Protein AF-A0A838HFP8-F1 (afdb_monomer_lite)

Radius of gyration: 32.95 Å; chains: 1; bounding box: 85×129×108 Å

Structure (mmCIF, N/CA/C/O backbone):
data_AF-A0A838HFP8-F1
#
_entry.id   AF-A0A838HFP8-F1
#
loop_
_atom_site.group_PDB
_atom_site.id
_atom_site.type_symbol
_atom_site.label_atom_id
_atom_site.label_alt_id
_atom_site.label_comp_id
_atom_site.label_asym_id
_atom_site.label_entity_id
_atom_site.label_seq_id
_atom_site.pdbx_PDB_ins_code
_atom_site.Cartn_x
_atom_site.Cartn_y
_atom_site.Cartn_z
_atom_site.occupancy
_atom_site.B_iso_or_equiv
_atom_site.auth_seq_id
_atom_site.auth_comp_id
_atom_site.auth_asym_id
_atom_site.auth_atom_id
_atom_site.pdbx_PDB_model_num
ATOM 1 N N . MET A 1 1 ? -8.346 -7.803 17.341 1.00 49.62 1 MET A N 1
ATOM 2 C CA . MET A 1 1 ? -8.227 -6.771 16.288 1.00 49.62 1 MET A CA 1
ATOM 3 C C . MET A 1 1 ? -9.349 -5.772 16.483 1.00 49.62 1 MET A C 1
ATOM 5 O O . MET A 1 1 ? -10.486 -6.200 16.638 1.00 49.62 1 MET A O 1
ATOM 9 N N . ARG A 1 2 ? -9.039 -4.475 16.533 1.00 72.44 2 ARG A N 1
ATOM 10 C CA . ARG A 1 2 ? -10.046 -3.409 16.591 1.00 72.44 2 ARG A CA 1
ATOM 11 C C . ARG A 1 2 ? -10.475 -3.088 15.151 1.00 72.44 2 ARG A C 1
ATOM 13 O O . ARG A 1 2 ? -9.910 -2.191 14.547 1.00 72.44 2 ARG A O 1
ATOM 20 N N . GLY A 1 3 ? -11.368 -3.889 14.565 1.00 86.88 3 GLY A N 1
ATOM 21 C CA . GLY A 1 3 ? -11.906 -3.596 13.225 1.00 86.88 3 GLY A CA 1
ATOM 22 C C . GLY A 1 3 ? -12.668 -2.267 13.217 1.00 86.88 3 GLY A C 1
ATOM 23 O O . GLY A 1 3 ? -13.178 -1.854 14.264 1.00 86.88 3 GLY A O 1
ATOM 24 N N . ILE A 1 4 ? -12.757 -1.598 12.065 1.00 93.44 4 ILE A N 1
ATOM 25 C CA . ILE A 1 4 ? -13.341 -0.247 11.964 1.00 93.44 4 ILE A CA 1
ATOM 26 C C . ILE A 1 4 ? -14.798 -0.253 12.429 1.00 93.44 4 ILE A C 1
ATOM 28 O O . ILE A 1 4 ? -15.173 0.584 13.249 1.00 93.44 4 ILE A O 1
ATOM 32 N N . GLY A 1 5 ? -15.602 -1.226 11.988 1.00 89.94 5 GLY A N 1
ATOM 33 C CA . GLY A 1 5 ? -17.002 -1.347 12.417 1.00 89.94 5 GLY A CA 1
ATOM 34 C C . GLY A 1 5 ? -17.162 -1.494 13.937 1.00 89.94 5 GLY A C 1
ATOM 35 O O . GLY A 1 5 ? -18.005 -0.836 14.544 1.00 89.94 5 GLY A O 1
ATOM 36 N N . GLY A 1 6 ? -16.300 -2.292 14.577 1.00 91.06 6 GLY A N 1
ATOM 37 C CA . GLY A 1 6 ? -16.315 -2.477 16.031 1.00 91.06 6 GLY A CA 1
ATOM 38 C C . GLY A 1 6 ? -15.877 -1.227 16.797 1.00 91.06 6 GLY A C 1
ATOM 39 O O . GLY A 1 6 ? -16.470 -0.891 17.817 1.00 91.06 6 GLY A O 1
ATOM 40 N N . VAL A 1 7 ? -14.868 -0.508 16.296 1.00 93.44 7 VAL A N 1
ATOM 41 C CA . VAL A 1 7 ? -14.441 0.780 16.864 1.00 93.44 7 VAL A CA 1
ATOM 42 C C . VAL A 1 7 ? -15.565 1.805 16.791 1.00 93.44 7 VAL A C 1
ATOM 44 O O . VAL A 1 7 ? -15.886 2.428 17.802 1.00 93.44 7 VAL A O 1
ATOM 47 N N . LYS A 1 8 ? -16.194 1.936 15.621 1.00 93.44 8 LYS A N 1
ATOM 48 C CA . LYS A 1 8 ? -17.311 2.856 15.423 1.00 93.44 8 LYS A CA 1
ATOM 49 C C . LYS A 1 8 ? -18.465 2.563 16.369 1.00 93.44 8 LYS A C 1
ATOM 51 O O . LYS A 1 8 ? -18.927 3.480 17.028 1.00 93.44 8 LYS A O 1
ATOM 56 N N . ALA A 1 9 ? -18.867 1.299 16.508 1.00 93.00 9 ALA A N 1
ATOM 57 C CA . ALA A 1 9 ? -19.962 0.921 17.398 1.00 93.00 9 ALA A CA 1
ATOM 58 C C . ALA A 1 9 ? -19.708 1.319 18.865 1.00 93.00 9 ALA A C 1
ATOM 60 O O . ALA A 1 9 ? -20.629 1.772 19.542 1.00 93.00 9 ALA A O 1
ATOM 61 N N . ARG A 1 10 ? -18.463 1.187 19.352 1.00 94.62 10 ARG A N 1
ATOM 62 C CA . ARG A 1 10 ? -18.074 1.587 20.719 1.00 94.62 10 ARG A CA 1
ATOM 63 C C . ARG A 1 10 ? -18.100 3.101 20.915 1.00 94.62 10 ARG A C 1
ATOM 65 O O . ARG A 1 10 ? -18.521 3.571 21.967 1.00 94.62 10 ARG A O 1
ATOM 72 N N . LEU A 1 11 ? -17.658 3.855 19.907 1.00 93.12 11 LEU A N 1
ATOM 73 C CA . LEU A 1 11 ? -17.753 5.312 19.921 1.00 93.12 11 LEU A CA 1
ATOM 74 C C . LEU A 1 11 ? -19.230 5.717 19.885 1.00 93.12 11 LEU A C 1
ATOM 76 O O . LEU A 1 11 ? -19.703 6.370 20.809 1.00 93.12 11 LEU A O 1
ATOM 80 N N . GLU A 1 12 ? -19.988 5.270 18.884 1.00 91.69 12 GLU A N 1
ATOM 81 C CA . GLU A 1 12 ? -21.406 5.591 18.656 1.00 91.69 12 GLU A CA 1
ATOM 82 C C . GLU A 1 12 ? -22.298 5.309 19.878 1.00 91.69 12 GLU A C 1
ATOM 84 O O . GLU A 1 12 ? -23.160 6.127 20.198 1.00 91.69 12 GLU A O 1
ATOM 89 N N . SER A 1 13 ? -22.047 4.220 20.610 1.00 93.50 13 SER A N 1
ATOM 90 C CA . SER A 1 13 ? -22.785 3.867 21.831 1.00 93.50 13 SER A CA 1
ATOM 91 C C . SER A 1 13 ? -22.379 4.657 23.081 1.00 93.50 13 SER A C 1
ATOM 93 O O . SER A 1 13 ? -23.096 4.611 24.080 1.00 93.50 13 SER A O 1
ATOM 95 N N . GLY A 1 14 ? -21.246 5.366 23.044 1.00 92.56 14 GLY A N 1
ATOM 96 C CA . GLY A 1 14 ? -20.667 6.043 24.206 1.00 92.56 14 GLY A CA 1
ATOM 97 C C . GLY A 1 14 ? -19.954 5.101 25.181 1.00 92.56 14 GLY A C 1
ATOM 98 O O . GLY A 1 14 ? -19.686 5.495 26.311 1.00 92.56 14 GLY A O 1
ATOM 99 N N . GLU A 1 15 ? -19.642 3.863 24.774 1.00 95.81 15 GLU A N 1
ATOM 100 C CA . GLU A 1 15 ? -18.822 2.937 25.574 1.00 95.81 15 GLU A CA 1
ATOM 101 C C . GLU A 1 15 ? -17.400 3.481 25.789 1.00 95.81 15 GLU A C 1
ATOM 103 O O . GLU A 1 15 ? -16.764 3.192 26.800 1.00 95.81 15 GLU A O 1
ATOM 108 N N . THR A 1 16 ? -16.894 4.256 24.829 1.00 96.19 16 THR A N 1
ATOM 109 C CA . THR A 1 16 ? -15.603 4.942 24.908 1.00 96.19 16 THR A CA 1
ATOM 110 C C . THR A 1 16 ? -15.661 6.272 24.163 1.00 96.19 16 THR A C 1
ATOM 112 O O . THR A 1 16 ? -16.467 6.445 23.244 1.00 96.19 16 THR A O 1
ATOM 115 N N . THR A 1 17 ? -14.787 7.195 24.545 1.00 97.62 17 THR A N 1
ATOM 116 C CA . THR A 1 17 ? -14.528 8.450 23.824 1.00 97.62 17 THR A CA 1
ATOM 117 C C . THR A 1 17 ? -13.395 8.280 22.804 1.00 97.62 17 THR A C 1
ATOM 119 O O . THR A 1 17 ? -12.597 7.337 22.885 1.00 97.62 17 THR A O 1
ATOM 122 N N . ALA A 1 18 ? -13.293 9.181 21.825 1.00 97.50 18 ALA A N 1
ATOM 123 C CA . ALA A 1 18 ? -12.193 9.173 20.867 1.00 97.50 18 ALA A CA 1
ATOM 124 C C . ALA A 1 18 ? -10.849 9.382 21.577 1.00 97.50 18 ALA A C 1
ATOM 126 O O . ALA A 1 18 ? -9.880 8.679 21.272 1.00 97.50 18 ALA A O 1
ATOM 127 N N . VAL A 1 19 ? -10.785 10.288 22.560 1.00 98.50 19 VAL A N 1
ATOM 128 C CA . VAL A 1 19 ? -9.560 10.557 23.322 1.00 98.50 19 VAL A CA 1
ATOM 129 C C . VAL A 1 19 ? -9.094 9.337 24.122 1.00 98.50 19 VAL A C 1
ATOM 131 O O . VAL A 1 19 ? -7.900 9.026 24.123 1.00 98.50 19 VAL A O 1
ATOM 134 N N . GLU A 1 20 ? -10.006 8.601 24.765 1.00 98.06 20 GLU A N 1
ATOM 135 C CA . GLU A 1 20 ? -9.673 7.359 25.474 1.00 98.06 20 GLU A CA 1
ATOM 136 C C . GLU A 1 20 ? -9.163 6.296 24.506 1.00 98.06 20 GLU A C 1
ATOM 138 O O . GLU A 1 20 ? -8.095 5.721 24.727 1.00 98.06 20 GLU A O 1
ATOM 143 N N . LEU A 1 21 ? -9.872 6.083 23.396 1.00 97.44 21 LEU A N 1
ATOM 144 C CA . LEU A 1 21 ? -9.498 5.088 22.402 1.00 97.44 21 LEU A CA 1
ATOM 145 C C . LEU A 1 21 ? -8.117 5.369 21.792 1.00 97.44 21 LEU A C 1
ATOM 147 O O . LEU A 1 21 ? -7.311 4.445 21.621 1.00 97.44 21 LEU A O 1
ATOM 151 N N . VAL A 1 22 ? -7.837 6.628 21.450 1.00 98.38 22 VAL A N 1
ATOM 152 C CA . VAL A 1 22 ? -6.551 7.054 20.884 1.00 98.38 22 VAL A CA 1
ATOM 153 C C . VAL A 1 22 ? -5.438 6.919 21.917 1.00 98.38 22 VAL A C 1
ATOM 155 O O . VAL A 1 22 ? -4.377 6.385 21.583 1.00 98.38 22 VAL A O 1
ATOM 158 N N . ARG A 1 23 ? -5.679 7.309 23.176 1.00 98.56 23 ARG A N 1
ATOM 159 C CA . ARG A 1 23 ? -4.717 7.133 24.273 1.00 98.56 23 ARG A CA 1
ATOM 160 C C . ARG A 1 23 ? -4.367 5.663 24.477 1.00 98.56 23 ARG A C 1
ATOM 162 O O . ARG A 1 23 ? -3.193 5.317 24.423 1.00 98.56 23 ARG A O 1
ATOM 169 N N . GLU A 1 24 ? -5.370 4.796 24.606 1.00 97.81 24 GLU A N 1
ATOM 170 C CA . GLU A 1 24 ? -5.169 3.348 24.727 1.00 97.81 24 GLU A CA 1
ATOM 171 C C . GLU A 1 24 ? -4.377 2.775 23.548 1.00 97.81 24 GLU A C 1
ATOM 173 O O . GLU A 1 24 ? -3.519 1.914 23.726 1.00 97.81 24 GLU A O 1
ATOM 178 N N . THR A 1 25 ? -4.674 3.243 22.333 1.00 98.06 25 THR A N 1
ATOM 179 C CA . THR A 1 25 ? -4.002 2.785 21.115 1.00 98.06 25 THR A CA 1
ATOM 180 C C . THR A 1 25 ? -2.523 3.171 21.125 1.00 98.06 25 THR A C 1
ATOM 182 O O . THR A 1 25 ? -1.665 2.324 20.881 1.00 98.06 25 THR A O 1
ATOM 185 N N . LEU A 1 26 ? -2.209 4.429 21.444 1.00 98.56 26 LEU A N 1
ATOM 186 C CA . LEU A 1 26 ? -0.832 4.916 21.533 1.00 98.56 26 LEU A CA 1
ATOM 187 C C . LEU A 1 26 ? -0.052 4.206 22.647 1.00 98.56 26 LEU A C 1
ATOM 189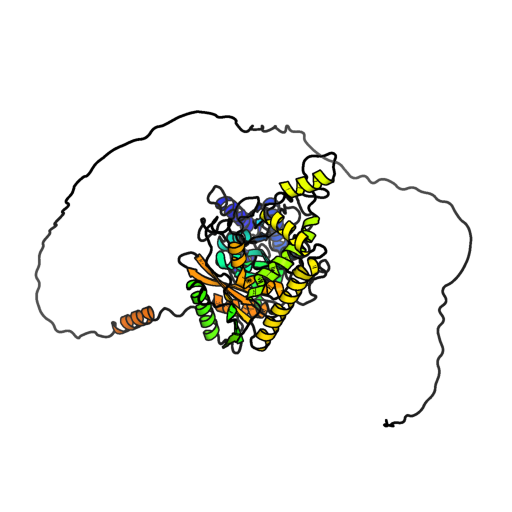 O O . LEU A 1 26 ? 1.068 3.759 22.409 1.00 98.56 26 LEU A O 1
ATOM 193 N N . ASP A 1 27 ? -0.655 4.048 23.828 1.00 98.25 27 ASP A N 1
ATOM 194 C CA . ASP A 1 27 ? -0.036 3.374 24.974 1.00 98.25 27 ASP A CA 1
ATOM 195 C C . ASP A 1 27 ? 0.265 1.900 24.650 1.00 98.25 27 ASP A C 1
ATOM 197 O O . ASP A 1 27 ? 1.351 1.399 24.954 1.00 98.25 27 ASP A O 1
ATOM 201 N N . ALA A 1 28 ? -0.661 1.208 23.975 1.00 97.19 28 ALA A N 1
ATOM 202 C CA . ALA A 1 28 ? -0.465 -0.172 23.539 1.00 97.19 28 ALA A CA 1
ATOM 203 C C . ALA A 1 28 ? 0.668 -0.305 22.510 1.00 97.19 28 ALA A C 1
ATOM 205 O O . ALA A 1 28 ? 1.471 -1.235 22.607 1.00 97.19 28 ALA A O 1
ATOM 206 N N . ILE A 1 29 ? 0.758 0.621 21.548 1.00 98.00 29 ILE A N 1
ATOM 207 C CA . ILE A 1 29 ? 1.833 0.626 20.547 1.00 98.00 29 ILE A CA 1
ATOM 208 C C . ILE A 1 29 ? 3.182 0.869 21.217 1.00 98.00 29 ILE A C 1
ATOM 210 O O . ILE A 1 29 ? 4.119 0.111 20.983 1.00 98.00 29 ILE A O 1
ATOM 214 N N . GLU A 1 30 ? 3.291 1.893 22.063 1.00 97.62 30 GLU A N 1
ATOM 215 C CA . GLU A 1 30 ? 4.543 2.213 22.752 1.00 97.62 30 GLU A CA 1
ATOM 216 C C . GLU A 1 30 ? 5.017 1.052 23.628 1.00 97.62 30 GLU A C 1
ATOM 218 O O . GLU A 1 30 ? 6.199 0.714 23.604 1.00 97.62 30 GLU A O 1
ATOM 223 N N . ALA A 1 31 ? 4.105 0.396 24.350 1.00 97.06 31 ALA A N 1
ATOM 224 C CA . ALA A 1 31 ? 4.437 -0.766 25.165 1.00 97.06 31 ALA A CA 1
ATOM 225 C C . ALA A 1 31 ? 4.891 -1.970 24.321 1.00 97.06 31 ALA A C 1
ATOM 227 O O . ALA A 1 31 ? 5.846 -2.651 24.693 1.00 97.06 31 ALA A O 1
ATOM 228 N N . ALA A 1 32 ? 4.226 -2.241 23.194 1.00 96.12 32 ALA A N 1
ATOM 229 C CA . ALA A 1 32 ? 4.511 -3.407 22.361 1.00 96.12 32 ALA A CA 1
ATOM 230 C C . ALA A 1 32 ? 5.748 -3.232 21.460 1.00 96.12 32 ALA A C 1
ATOM 232 O O . ALA A 1 32 ? 6.439 -4.206 21.159 1.00 96.12 32 ALA A O 1
ATOM 233 N N . GLU A 1 33 ? 6.049 -1.999 21.049 1.00 96.69 33 GLU A N 1
ATOM 234 C CA . GLU A 1 33 ? 7.242 -1.659 20.269 1.00 96.69 33 GLU A CA 1
ATOM 235 C C . GLU A 1 33 ? 8.476 -1.408 21.154 1.00 96.69 33 GLU A C 1
ATOM 237 O O . GLU A 1 33 ? 9.594 -1.330 20.641 1.00 96.69 33 GLU A O 1
ATOM 242 N N . ALA A 1 34 ? 8.306 -1.306 22.478 1.00 92.69 34 ALA A N 1
ATOM 243 C CA . ALA A 1 34 ? 9.410 -1.102 23.404 1.00 92.69 34 ALA A CA 1
ATOM 244 C C . ALA A 1 34 ? 10.374 -2.302 23.440 1.00 92.69 34 ALA A C 1
ATOM 246 O O . ALA A 1 34 ? 9.995 -3.465 23.576 1.00 92.69 34 ALA A O 1
ATOM 247 N N . GLY A 1 35 ? 11.672 -1.998 23.416 1.00 87.81 35 GLY A N 1
ATOM 248 C CA . GLY A 1 35 ? 12.731 -2.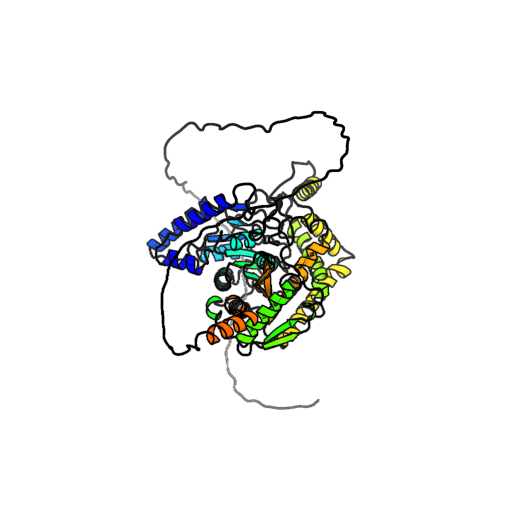991 23.578 1.00 87.81 35 GLY A CA 1
ATOM 249 C C . GLY A 1 35 ? 13.089 -3.745 22.294 1.00 87.81 35 GLY A C 1
ATOM 250 O O . GLY A 1 35 ? 12.764 -3.344 21.184 1.00 87.81 35 GLY A O 1
ATOM 251 N N . GLN A 1 36 ? 13.846 -4.833 22.445 1.00 83.94 36 GLN A N 1
ATOM 252 C CA . GLN A 1 36 ? 14.412 -5.583 21.310 1.00 83.94 36 GLN A CA 1
ATOM 253 C C . GLN A 1 36 ? 13.401 -6.519 20.624 1.00 83.94 36 GLN A C 1
ATOM 255 O O . GLN A 1 36 ? 13.681 -7.034 19.541 1.00 83.94 36 GLN A O 1
ATOM 260 N N . GLU A 1 37 ? 12.247 -6.757 21.255 1.00 88.62 37 GLU A N 1
ATOM 261 C CA . GLU A 1 37 ? 11.192 -7.645 20.748 1.00 88.62 37 GLU A CA 1
ATOM 262 C C . GLU A 1 37 ? 10.102 -6.917 19.945 1.00 88.62 37 GLU A C 1
ATOM 264 O O . GLU A 1 37 ? 9.249 -7.581 19.340 1.00 88.62 37 GLU A O 1
ATOM 269 N N . GLY A 1 38 ? 10.150 -5.579 19.913 1.00 95.38 38 GLY A N 1
ATOM 270 C CA . GLY A 1 38 ? 9.265 -4.748 19.104 1.00 95.38 38 GLY A CA 1
ATOM 271 C C . GLY A 1 38 ? 9.345 -5.097 17.618 1.00 95.38 38 GLY A C 1
ATOM 272 O O . GLY A 1 38 ? 10.354 -5.619 17.123 1.00 95.38 38 GLY A O 1
ATOM 273 N N . LEU A 1 39 ? 8.262 -4.835 16.887 1.00 98.12 39 LEU A N 1
ATOM 274 C CA . LEU A 1 39 ? 8.202 -5.152 15.462 1.00 98.12 39 LEU A CA 1
ATOM 275 C C . LEU A 1 39 ? 8.940 -4.124 14.611 1.00 98.12 39 LEU A C 1
ATOM 277 O O . LEU A 1 39 ? 9.241 -4.432 13.460 1.00 98.12 39 LEU A O 1
ATOM 281 N N . ASN A 1 40 ? 9.235 -2.940 15.153 1.00 98.44 40 ASN A N 1
ATOM 282 C CA . ASN A 1 40 ? 9.737 -1.787 14.411 1.00 98.44 40 ASN A CA 1
ATOM 283 C C . ASN A 1 40 ? 8.786 -1.419 13.257 1.00 98.44 40 ASN A C 1
ATOM 285 O O . ASN A 1 40 ? 9.196 -1.221 12.108 1.00 98.44 40 ASN A O 1
ATOM 289 N N . ALA A 1 41 ? 7.483 -1.432 13.554 1.00 98.62 41 ALA A N 1
ATOM 290 C CA . ALA A 1 41 ? 6.406 -1.157 12.607 1.00 98.62 41 ALA A CA 1
ATOM 291 C C . ALA A 1 41 ? 6.183 0.350 12.406 1.00 98.62 41 ALA A C 1
ATOM 293 O O . ALA A 1 41 ? 5.737 0.762 11.333 1.00 98.62 41 ALA A O 1
ATOM 294 N N . PHE A 1 42 ? 6.532 1.173 13.399 1.00 98.69 42 PHE A N 1
ATOM 295 C CA . PHE A 1 42 ? 6.404 2.631 13.374 1.00 98.69 42 PHE A CA 1
ATOM 296 C C . PHE A 1 42 ? 7.769 3.323 13.386 1.00 98.69 42 PHE A C 1
ATOM 298 O O . PHE A 1 42 ? 8.677 2.908 14.094 1.00 98.69 42 PHE A O 1
ATOM 305 N N . LEU A 1 43 ? 7.892 4.410 12.620 1.00 98.19 43 LEU A N 1
ATOM 306 C CA . LEU A 1 43 ? 9.038 5.326 12.665 1.00 98.19 43 LEU A CA 1
ATOM 307 C C . LEU A 1 43 ? 8.781 6.526 13.577 1.00 98.19 43 LEU A C 1
ATOM 309 O O . LEU A 1 43 ? 9.712 7.086 14.148 1.00 98.19 43 LEU A O 1
ATOM 313 N N . SER A 1 44 ? 7.521 6.944 13.700 1.00 97.69 44 SER A N 1
ATOM 314 C CA . SER A 1 44 ? 7.110 8.016 14.607 1.00 97.69 44 SER A CA 1
ATOM 315 C C . SER A 1 44 ? 5.641 7.876 14.993 1.00 97.69 44 SER A C 1
ATOM 317 O O . SER A 1 44 ? 4.828 7.383 14.208 1.00 97.69 44 SER A O 1
ATOM 319 N N . LEU A 1 45 ? 5.300 8.336 16.195 1.00 98.12 45 LEU A N 1
ATOM 320 C CA . LEU A 1 45 ? 3.926 8.464 16.678 1.00 98.12 45 LEU A CA 1
ATOM 321 C C . LEU A 1 45 ? 3.562 9.946 16.794 1.00 98.12 45 LEU A C 1
ATOM 323 O O . LEU A 1 45 ? 4.409 10.773 17.124 1.00 98.12 45 LEU A O 1
ATOM 327 N N . ARG A 1 46 ? 2.296 10.281 16.536 1.00 96.75 46 ARG A N 1
ATOM 328 C CA . ARG A 1 46 ? 1.746 11.645 16.610 1.00 96.75 46 ARG A CA 1
ATOM 329 C C . ARG A 1 46 ? 1.004 11.866 17.930 1.00 96.75 46 ARG A C 1
ATOM 331 O O . ARG A 1 46 ? -0.098 12.389 17.910 1.00 96.75 46 ARG A O 1
ATOM 338 N N . ARG A 1 47 ? 1.563 11.441 19.071 1.00 97.62 47 ARG A N 1
ATOM 339 C CA . ARG A 1 47 ? 0.830 11.365 20.353 1.00 97.62 47 ARG A CA 1
ATOM 340 C C . ARG A 1 47 ? 0.080 12.650 20.717 1.00 97.62 47 ARG A C 1
ATOM 342 O O . ARG A 1 47 ? -1.122 12.595 20.933 1.00 97.62 47 ARG A O 1
ATOM 349 N N . GLU A 1 48 ? 0.775 13.783 20.772 1.00 97.50 48 GLU A N 1
ATOM 350 C CA . GLU A 1 48 ? 0.175 15.059 21.187 1.00 97.50 48 GLU A CA 1
ATOM 351 C C . GLU A 1 48 ? -0.915 15.521 20.210 1.00 97.50 48 GLU A C 1
ATOM 353 O O . GLU A 1 48 ? -2.038 15.795 20.623 1.00 97.50 48 GLU A O 1
ATOM 358 N N . LEU A 1 49 ? -0.612 15.528 18.906 1.00 96.94 49 LEU A N 1
ATOM 359 C CA . LEU A 1 49 ? -1.563 15.942 17.870 1.00 96.94 49 LEU A CA 1
ATOM 360 C C . LEU A 1 49 ? -2.765 14.996 17.769 1.00 96.94 49 LEU A C 1
ATOM 362 O O . LEU A 1 49 ? -3.885 15.464 17.645 1.00 96.94 49 LEU A O 1
ATOM 366 N N . ALA A 1 50 ? -2.555 13.681 17.853 1.00 98.12 50 ALA A N 1
ATOM 367 C CA . ALA A 1 50 ? -3.626 12.693 17.766 1.00 98.12 50 ALA A CA 1
ATOM 368 C C . ALA A 1 50 ? -4.592 12.789 18.956 1.00 98.12 50 ALA A C 1
ATOM 370 O O . ALA A 1 50 ? -5.794 12.626 18.771 1.00 98.12 50 ALA A O 1
ATOM 371 N N . LEU A 1 51 ? -4.086 13.066 20.164 1.00 98.69 51 LEU A N 1
ATOM 372 C CA . LEU A 1 51 ? -4.935 13.290 21.337 1.00 98.69 51 LEU A CA 1
ATOM 373 C C . LEU A 1 51 ? -5.725 14.596 21.217 1.00 98.69 51 LEU A C 1
ATOM 375 O O . LEU A 1 51 ? -6.922 14.582 21.469 1.00 98.69 51 LEU A O 1
ATOM 379 N N . ALA A 1 52 ? -5.097 15.684 20.764 1.00 98.31 52 ALA A N 1
ATOM 380 C CA . ALA A 1 52 ? -5.792 16.953 20.542 1.00 98.31 52 ALA A CA 1
ATOM 381 C C . ALA A 1 52 ? -6.864 16.853 19.436 1.00 98.31 52 ALA A C 1
ATOM 383 O O . ALA A 1 52 ? -7.966 17.371 19.594 1.00 98.31 52 ALA A O 1
ATOM 384 N N . GLU A 1 53 ? -6.565 16.154 18.333 1.00 97.69 53 GLU A N 1
ATOM 385 C CA . GLU A 1 53 ? -7.528 15.854 17.260 1.00 97.69 53 GLU A CA 1
ATOM 386 C C . GLU A 1 53 ? -8.713 15.024 17.797 1.00 97.69 53 GLU A C 1
ATOM 388 O O . GLU A 1 53 ? -9.857 15.271 17.424 1.00 97.69 53 GLU A O 1
ATOM 393 N N . ALA A 1 54 ? -8.460 14.071 18.699 1.00 98.25 54 ALA A N 1
ATOM 394 C CA . ALA A 1 54 ? -9.502 13.251 19.312 1.00 98.25 54 ALA A CA 1
ATOM 395 C C . ALA A 1 54 ? -10.370 14.028 20.319 1.00 98.25 54 ALA A C 1
ATOM 397 O O . ALA A 1 54 ? -11.586 13.877 20.303 1.00 98.25 54 ALA A O 1
ATOM 398 N N . GLU A 1 55 ? -9.768 14.889 21.146 1.00 98.44 55 GLU A N 1
ATOM 399 C CA . GLU A 1 55 ? -10.490 15.776 22.074 1.00 98.44 55 GLU A CA 1
ATOM 400 C C . GLU A 1 55 ? -11.414 16.745 21.326 1.00 98.44 55 GLU A C 1
ATOM 402 O O . GLU A 1 55 ? -12.559 16.946 21.728 1.00 98.44 55 GLU A O 1
ATOM 407 N N . ALA A 1 56 ? -10.940 17.312 20.212 1.00 97.94 56 ALA A N 1
ATOM 408 C CA . ALA A 1 56 ? -11.763 18.161 19.356 1.00 97.94 56 ALA A CA 1
ATOM 409 C C . ALA A 1 56 ? -12.961 17.391 18.780 1.00 97.94 56 ALA A C 1
ATOM 411 O O . ALA A 1 56 ? -14.074 17.907 18.777 1.00 97.94 56 ALA A O 1
ATOM 412 N N . LEU A 1 57 ? -12.744 16.147 18.348 1.00 97.00 57 LEU A N 1
ATOM 413 C CA . LEU A 1 57 ? -13.794 15.300 17.789 1.00 97.00 57 LEU A CA 1
ATOM 414 C C . LEU A 1 57 ? -14.848 14.892 18.829 1.00 97.00 57 LEU A C 1
ATOM 416 O O . LEU A 1 57 ? -16.039 14.856 18.516 1.00 97.00 57 LEU A O 1
ATOM 420 N N . ASP A 1 58 ? -14.430 14.590 20.060 1.00 97.38 58 ASP A N 1
ATOM 421 C CA . ASP A 1 58 ? -15.359 14.319 21.160 1.00 97.38 58 ASP A CA 1
ATOM 422 C C . ASP A 1 58 ? -16.215 15.558 21.469 1.00 97.38 58 ASP A C 1
ATOM 424 O O . ASP A 1 58 ? -17.437 15.444 21.570 1.00 97.38 58 ASP A O 1
ATOM 428 N N . TRP A 1 59 ? -15.606 16.750 21.513 1.00 97.50 59 TRP A N 1
ATOM 429 C CA . TRP A 1 59 ? -16.333 18.011 21.694 1.00 97.50 59 TRP A CA 1
ATOM 430 C C . TRP A 1 59 ? -17.323 18.292 20.553 1.00 97.50 59 TRP A C 1
ATOM 432 O O . TRP A 1 59 ? -18.484 18.605 20.810 1.00 97.50 59 TRP A O 1
ATOM 442 N N . GLU A 1 60 ? -16.903 18.136 19.292 1.00 95.88 60 GLU A N 1
ATOM 443 C CA . GLU A 1 60 ? -17.782 18.305 18.124 1.00 95.88 60 GLU A CA 1
ATOM 444 C C . GLU A 1 60 ? -19.021 17.414 18.239 1.00 95.88 60 GLU A C 1
ATOM 446 O O . GLU A 1 60 ? -20.150 17.849 18.002 1.00 95.88 60 GLU A O 1
ATOM 451 N N . ARG A 1 61 ? -18.818 16.170 18.670 1.00 92.38 61 ARG A N 1
ATOM 452 C CA . ARG A 1 61 ? -19.895 15.209 18.848 1.00 92.38 61 ARG A CA 1
ATOM 453 C C . ARG A 1 61 ? -20.836 15.568 20.000 1.00 92.38 61 ARG A C 1
ATOM 455 O O . ARG A 1 61 ? -22.045 15.394 19.848 1.00 92.38 61 ARG A O 1
ATOM 462 N N . GLU A 1 62 ? -20.314 16.059 21.122 1.00 94.06 62 GLU A N 1
ATOM 463 C CA . GLU A 1 62 ? -21.117 16.539 22.258 1.00 94.06 62 GLU A CA 1
ATOM 464 C C . GLU A 1 62 ? -21.994 17.742 21.878 1.00 94.06 62 GLU A C 1
ATOM 466 O O . GLU A 1 62 ? -23.160 17.805 22.270 1.00 94.06 62 GLU A O 1
ATOM 471 N N . GLU A 1 63 ? -21.475 18.647 21.046 1.00 96.31 63 GLU A N 1
ATOM 472 C CA . GLU A 1 63 ? -22.207 19.808 20.521 1.00 96.31 63 GLU A CA 1
ATOM 473 C C . GLU A 1 63 ? -23.183 19.457 19.379 1.00 96.31 63 GLU A C 1
ATOM 475 O O . GLU A 1 63 ? -23.884 20.326 18.853 1.00 96.31 63 GLU A O 1
ATOM 480 N N . GLY A 1 64 ? -23.256 18.183 18.975 1.00 93.19 64 GLY A N 1
ATOM 481 C CA . GLY A 1 64 ? -24.122 17.723 17.888 1.00 93.19 64 GLY A CA 1
ATOM 482 C C . GLY A 1 64 ? -23.661 18.167 16.496 1.00 93.19 64 GLY A C 1
ATOM 483 O O . GLY A 1 64 ? -24.473 18.211 15.568 1.00 93.19 64 GLY A O 1
ATOM 484 N N . ILE A 1 65 ? -22.378 18.504 16.341 1.00 94.69 65 ILE A N 1
ATOM 485 C CA . ILE A 1 65 ? -21.751 18.786 15.049 1.00 94.69 65 ILE A CA 1
ATOM 486 C C . ILE A 1 65 ? -21.568 17.459 14.301 1.00 94.69 65 ILE A C 1
ATOM 488 O O . ILE A 1 65 ? -21.184 16.440 14.874 1.00 94.69 65 ILE A O 1
ATOM 492 N N . GLU A 1 66 ? -21.881 17.459 13.004 1.00 91.31 66 GLU A N 1
ATOM 493 C CA . GLU A 1 66 ? -21.725 16.274 12.161 1.00 91.31 66 GLU A CA 1
ATOM 494 C C . GLU A 1 66 ? -20.243 15.898 12.039 1.00 91.31 66 GLU A C 1
ATOM 496 O O . GLU A 1 66 ? -19.435 16.662 11.509 1.00 91.31 66 GLU A O 1
ATOM 501 N N . VAL A 1 67 ? -19.903 14.700 12.511 1.00 92.62 67 VAL A N 1
ATOM 502 C CA . VAL A 1 67 ? -18.563 14.117 12.396 1.00 92.62 67 VAL A CA 1
ATOM 503 C C . VAL A 1 67 ? -18.493 13.154 11.210 1.00 92.62 67 VAL A C 1
ATOM 505 O O . VAL A 1 67 ? -19.492 12.566 10.792 1.00 92.62 67 VAL A O 1
ATOM 508 N N . GLY A 1 68 ? -17.297 12.981 10.645 1.00 94.00 68 GLY A N 1
ATOM 509 C CA . GLY A 1 68 ? -17.103 12.152 9.455 1.00 94.00 68 GLY A CA 1
ATOM 510 C C . GLY A 1 68 ? -17.353 10.644 9.675 1.00 94.00 68 GLY A C 1
ATOM 511 O O . GLY A 1 68 ? -17.390 10.153 10.803 1.00 94.00 68 GLY A O 1
ATOM 512 N N . PRO A 1 69 ? -17.475 9.848 8.594 1.00 94.31 69 PRO A N 1
ATOM 513 C CA . PRO A 1 69 ? -17.847 8.428 8.661 1.00 94.31 69 PRO A CA 1
ATOM 514 C C . PRO A 1 69 ? -16.825 7.514 9.359 1.00 94.31 69 PRO A C 1
ATOM 516 O O . PRO A 1 69 ? -17.144 6.354 9.640 1.00 94.31 69 PRO A O 1
ATOM 519 N N . LEU A 1 70 ? -15.613 8.012 9.606 1.00 97.00 70 LEU A N 1
ATOM 520 C CA . LEU A 1 70 ? -14.512 7.355 10.309 1.00 97.00 70 LEU A CA 1
ATOM 521 C C . LEU A 1 70 ? -14.117 8.114 11.586 1.00 97.00 70 LEU A C 1
ATOM 523 O O . LEU A 1 70 ? -12.985 7.973 12.049 1.00 97.00 70 LEU A O 1
ATOM 527 N N . ALA A 1 71 ? -15.028 8.919 12.138 1.00 97.06 71 ALA A N 1
ATOM 528 C CA . ALA A 1 71 ? -14.814 9.699 13.349 1.00 97.06 71 ALA A CA 1
ATOM 529 C C . ALA A 1 71 ? -14.162 8.874 14.471 1.00 97.06 71 ALA A C 1
ATOM 531 O O . ALA A 1 71 ? -14.678 7.829 14.865 1.00 97.06 71 ALA A O 1
ATOM 532 N N . GLY A 1 72 ? -13.000 9.327 14.948 1.00 96.88 72 GLY A N 1
ATOM 533 C CA . GLY A 1 72 ? -12.254 8.718 16.052 1.00 96.88 72 GLY A CA 1
ATOM 534 C C . GLY A 1 72 ? -11.506 7.425 15.705 1.00 96.88 72 GLY A C 1
ATOM 535 O O . GLY A 1 72 ? -10.824 6.877 16.568 1.00 96.88 72 GLY A O 1
ATOM 536 N N . VAL A 1 73 ? -11.587 6.922 14.466 1.00 98.00 73 VAL A N 1
ATOM 537 C CA . VAL A 1 73 ? -10.955 5.652 14.068 1.00 98.00 73 VAL A CA 1
ATOM 538 C C . VAL A 1 73 ? -9.424 5.806 14.006 1.00 98.00 73 VAL A C 1
ATOM 540 O O . VAL A 1 73 ? -8.930 6.593 13.194 1.00 98.00 73 VAL A O 1
ATOM 543 N N . PRO A 1 74 ? -8.645 5.021 14.783 1.00 98.19 74 PRO A N 1
ATOM 544 C CA . PRO A 1 74 ? -7.182 5.050 14.737 1.00 98.19 74 PRO A CA 1
ATOM 545 C C . PRO A 1 74 ? -6.631 4.427 13.447 1.00 98.19 74 PRO A C 1
ATOM 547 O O . PRO A 1 74 ? -6.846 3.234 13.193 1.00 98.19 74 PRO A O 1
ATOM 550 N N . VAL A 1 75 ? -5.879 5.204 12.659 1.00 98.56 75 VAL A N 1
ATOM 551 C CA . VAL A 1 75 ? -5.265 4.772 11.389 1.00 98.56 75 VAL A CA 1
ATOM 552 C C . VAL A 1 75 ? -3.773 5.113 11.356 1.00 98.56 75 VAL A C 1
ATOM 554 O O . VAL A 1 75 ? -3.344 6.167 11.821 1.00 98.56 75 VAL A O 1
ATOM 557 N N . ALA A 1 76 ? -2.957 4.229 10.782 1.00 98.75 76 ALA A N 1
ATOM 558 C CA . ALA A 1 76 ? -1.542 4.501 10.523 1.00 98.75 76 ALA A CA 1
ATOM 559 C C . ALA A 1 76 ? -1.286 4.920 9.066 1.00 98.75 76 ALA A C 1
ATOM 561 O O . ALA A 1 76 ? -2.018 4.544 8.155 1.00 98.75 76 ALA A O 1
ATOM 562 N N . VAL A 1 77 ? -0.211 5.665 8.808 1.00 98.94 77 VAL A N 1
ATOM 563 C CA . VAL A 1 77 ? 0.126 6.133 7.451 1.00 98.94 77 VAL A CA 1
ATOM 564 C C . VAL A 1 77 ? 1.571 5.770 7.123 1.00 98.94 77 VAL A C 1
ATOM 566 O O . VAL A 1 77 ? 2.463 6.018 7.925 1.00 98.94 77 VAL A O 1
ATOM 569 N N . LYS A 1 78 ? 1.846 5.153 5.971 1.00 98.94 78 LYS A N 1
ATOM 570 C CA . LYS A 1 78 ? 3.222 4.858 5.533 1.00 98.94 78 LYS A CA 1
ATOM 571 C C . LYS A 1 78 ? 4.069 6.122 5.449 1.00 98.94 78 LYS A C 1
ATOM 573 O O . LYS A 1 78 ? 3.617 7.156 4.965 1.00 98.94 78 LYS A O 1
ATOM 578 N N . ASP A 1 79 ? 5.325 6.044 5.880 1.00 98.88 79 ASP A N 1
ATOM 579 C CA . ASP A 1 79 ? 6.176 7.228 6.027 1.00 98.88 79 ASP A CA 1
ATOM 580 C C . ASP A 1 79 ? 6.676 7.863 4.711 1.00 98.88 79 ASP A C 1
ATOM 582 O O . ASP A 1 79 ? 7.381 8.868 4.736 1.00 98.88 79 ASP A O 1
ATOM 586 N N . ASN A 1 80 ? 6.277 7.340 3.547 1.00 98.88 80 ASN A N 1
ATOM 587 C CA . ASN A 1 80 ? 6.431 8.035 2.264 1.00 98.88 80 ASN A CA 1
ATOM 588 C C . ASN A 1 80 ? 5.186 8.837 1.845 1.00 98.88 80 ASN A C 1
ATOM 590 O O . ASN A 1 80 ? 5.141 9.354 0.733 1.00 98.88 80 ASN A O 1
ATOM 594 N N . ILE A 1 81 ? 4.181 8.951 2.712 1.00 98.94 81 ILE A N 1
ATOM 595 C CA . ILE A 1 81 ? 2.986 9.770 2.507 1.00 98.94 81 ILE A CA 1
ATOM 596 C C . ILE A 1 81 ? 3.078 10.966 3.462 1.00 98.94 81 ILE A C 1
ATOM 598 O O . ILE A 1 81 ? 3.283 10.788 4.669 1.00 98.94 81 ILE A O 1
ATOM 602 N N . ALA A 1 82 ? 2.974 12.181 2.920 1.00 98.69 82 ALA A N 1
ATOM 603 C CA . ALA A 1 82 ? 3.065 13.405 3.706 1.00 98.69 82 ALA A CA 1
ATOM 604 C C . ALA A 1 82 ? 1.890 13.525 4.686 1.00 98.69 82 ALA A C 1
ATOM 606 O O . ALA A 1 82 ? 0.726 13.380 4.306 1.00 98.69 82 ALA A O 1
ATOM 607 N N . VAL A 1 83 ? 2.220 13.808 5.943 1.00 98.25 83 VAL A N 1
ATOM 608 C CA . VAL A 1 83 ? 1.278 14.201 6.993 1.00 98.25 83 VAL A CA 1
ATOM 609 C C . VAL A 1 83 ? 1.832 15.489 7.582 1.00 98.25 83 VAL A C 1
ATOM 611 O O . VAL A 1 83 ? 2.979 15.486 8.035 1.00 98.25 83 VAL A O 1
ATOM 614 N N . ALA A 1 84 ? 1.052 16.565 7.541 1.00 96.69 84 ALA A N 1
ATOM 615 C CA . ALA A 1 84 ? 1.444 17.860 8.077 1.00 96.69 84 ALA A CA 1
ATOM 616 C C . ALA A 1 84 ? 1.816 17.750 9.562 1.00 96.69 84 ALA A C 1
ATOM 618 O O . ALA A 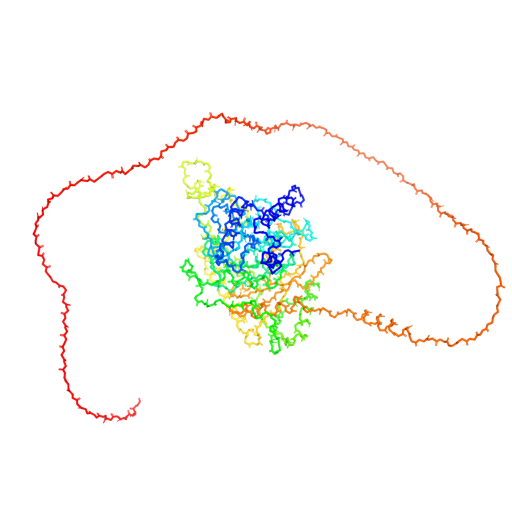1 84 ? 1.286 16.904 10.294 1.00 96.69 84 ALA A O 1
ATOM 619 N N . ASP A 1 85 ? 2.745 18.608 9.984 1.00 88.62 85 ASP A N 1
ATOM 620 C CA . ASP A 1 85 ? 3.145 18.781 11.387 1.00 88.62 85 ASP A CA 1
ATOM 621 C C . ASP A 1 85 ? 3.733 17.517 12.047 1.00 88.62 85 ASP A C 1
ATOM 623 O O . ASP A 1 85 ? 3.796 17.393 13.268 1.00 88.62 85 ASP A O 1
ATOM 627 N N . GLY A 1 86 ? 4.209 16.566 11.235 1.00 89.81 86 GLY A N 1
ATOM 628 C CA . GLY A 1 86 ? 4.937 15.379 11.677 1.00 89.81 86 GLY A CA 1
ATOM 629 C C . GLY A 1 86 ? 6.054 14.993 10.702 1.00 89.81 86 GLY A C 1
ATOM 630 O O . GLY A 1 86 ? 6.041 15.403 9.544 1.00 89.81 86 GLY A O 1
ATOM 631 N N . PRO A 1 87 ? 7.054 14.206 11.125 1.00 96.56 87 PRO A N 1
ATOM 632 C CA . PRO A 1 87 ? 8.149 13.828 10.240 1.00 96.56 87 PRO A CA 1
ATOM 633 C C . PRO A 1 87 ? 7.659 12.987 9.050 1.00 96.56 87 PRO A C 1
ATOM 635 O O . PRO A 1 87 ? 6.702 12.215 9.142 1.00 96.56 87 PRO A O 1
ATOM 638 N N . THR A 1 88 ? 8.328 13.135 7.908 1.00 98.44 88 THR A N 1
ATOM 639 C CA . THR A 1 88 ? 8.161 12.266 6.733 1.00 98.44 88 THR A CA 1
ATOM 640 C C . THR A 1 88 ? 9.537 11.953 6.168 1.00 98.44 88 THR A C 1
ATOM 642 O O . THR A 1 88 ? 10.150 12.787 5.513 1.00 98.44 88 THR A O 1
ATOM 645 N N . THR A 1 89 ? 10.051 10.756 6.430 1.00 98.69 89 THR A N 1
ATOM 646 C CA . THR A 1 89 ? 11.436 10.386 6.093 1.00 98.69 89 THR A CA 1
ATOM 647 C C . THR A 1 89 ? 11.532 9.442 4.898 1.00 98.69 89 THR A C 1
ATOM 649 O O . THR A 1 89 ? 12.622 9.222 4.372 1.00 98.69 89 THR A O 1
ATOM 652 N N . ALA A 1 90 ? 10.413 8.846 4.473 1.00 98.69 90 ALA A N 1
ATOM 653 C CA . ALA A 1 90 ? 10.385 7.762 3.493 1.00 98.69 90 ALA A CA 1
ATOM 654 C C . ALA A 1 90 ? 11.368 6.616 3.828 1.00 98.69 90 ALA A C 1
ATOM 656 O O . ALA A 1 90 ? 11.908 5.980 2.923 1.00 98.69 90 ALA A O 1
ATOM 657 N N . GLY A 1 91 ? 11.628 6.367 5.118 1.00 98.50 91 GLY A N 1
ATOM 658 C CA . GLY A 1 91 ? 12.570 5.338 5.567 1.00 98.50 91 GLY A CA 1
ATOM 659 C C . GLY A 1 91 ? 14.036 5.660 5.252 1.00 98.50 91 GLY A C 1
ATOM 660 O O . GLY A 1 91 ? 14.862 4.751 5.266 1.00 98.50 91 GLY A O 1
ATOM 661 N N . SER A 1 92 ? 14.364 6.920 4.940 1.00 98.75 92 SER A N 1
ATOM 662 C CA . SER A 1 92 ? 15.686 7.364 4.481 1.00 98.75 92 SER A CA 1
ATOM 663 C C . SER A 1 92 ? 16.318 8.399 5.408 1.00 98.75 92 SER A C 1
ATOM 665 O O . SER A 1 92 ? 15.642 9.262 5.970 1.00 98.75 92 SER A O 1
ATOM 667 N N . ARG A 1 93 ? 17.655 8.383 5.485 1.00 98.00 93 ARG A N 1
ATOM 668 C CA . ARG A 1 93 ? 18.429 9.430 6.171 1.00 98.00 93 ARG A CA 1
ATOM 669 C C . ARG A 1 93 ? 18.403 10.751 5.417 1.00 98.00 93 ARG A C 1
ATOM 671 O O . ARG A 1 93 ? 18.459 11.798 6.050 1.00 98.00 93 ARG A O 1
ATOM 678 N N . ILE A 1 94 ? 18.265 10.734 4.087 1.00 98.44 94 ILE A N 1
ATOM 679 C CA . ILE A 1 94 ? 18.286 11.976 3.300 1.00 98.44 94 ILE A CA 1
ATOM 680 C C . ILE A 1 94 ? 17.106 12.906 3.621 1.00 98.44 94 ILE A C 1
ATOM 682 O O . ILE A 1 94 ? 17.193 14.110 3.404 1.00 98.44 94 ILE A O 1
ATOM 686 N N . LEU A 1 95 ? 16.014 12.361 4.162 1.00 98.44 95 LEU A N 1
ATOM 687 C CA . LEU A 1 95 ? 14.841 13.107 4.623 1.00 98.44 95 LEU A CA 1
ATOM 688 C C . LEU A 1 95 ? 14.735 13.158 6.153 1.00 98.44 95 LEU A C 1
ATOM 690 O O . LEU A 1 95 ? 13.699 13.548 6.692 1.00 98.44 95 LEU A O 1
ATOM 694 N N . GLN A 1 96 ? 15.796 12.798 6.876 1.00 92.00 96 GLN A N 1
ATOM 695 C CA . GLN A 1 96 ? 15.831 12.973 8.321 1.00 92.00 96 GLN A CA 1
ATOM 696 C C . GLN A 1 96 ? 15.650 14.461 8.664 1.00 92.00 96 GLN A C 1
ATOM 698 O O . GLN A 1 96 ? 16.338 15.324 8.122 1.00 92.00 96 GLN A O 1
ATOM 703 N N . GLY A 1 97 ? 14.690 14.759 9.543 1.00 87.94 97 GLY A N 1
ATOM 704 C CA . GLY A 1 97 ? 14.324 16.129 9.922 1.00 87.94 97 GLY A CA 1
ATOM 705 C C . GLY A 1 97 ? 13.358 16.840 8.964 1.00 87.94 97 GLY A C 1
ATOM 706 O O . GLY A 1 97 ? 12.981 17.976 9.236 1.00 87.94 97 GLY A O 1
ATOM 707 N N . PHE A 1 98 ? 12.921 16.206 7.869 1.00 97.38 98 PHE A N 1
ATOM 708 C CA . PHE A 1 98 ? 11.891 16.784 7.006 1.00 97.38 98 PHE A CA 1
ATOM 709 C C . PHE A 1 98 ? 10.503 16.687 7.657 1.00 97.38 98 PHE A C 1
ATOM 711 O O . PHE A 1 98 ? 10.006 15.592 7.934 1.00 97.38 98 PHE A O 1
ATOM 718 N N . VAL A 1 99 ? 9.871 17.845 7.851 1.00 97.44 99 VAL A N 1
ATOM 719 C CA . VAL A 1 99 ? 8.473 18.000 8.272 1.00 97.44 99 VAL A CA 1
ATOM 720 C C . VAL A 1 99 ? 7.731 18.671 7.110 1.00 97.44 99 VAL A C 1
ATOM 722 O O . VAL A 1 99 ? 8.054 19.815 6.779 1.00 97.44 99 VAL A O 1
ATOM 725 N N . PRO A 1 100 ? 6.808 17.979 6.418 1.00 96.44 100 PRO A N 1
ATOM 726 C CA . PRO A 1 100 ? 6.096 18.563 5.297 1.00 96.44 100 PRO A CA 1
ATOM 727 C C . PRO A 1 100 ? 5.108 19.628 5.803 1.00 96.44 100 PRO A C 1
ATOM 729 O O . PRO A 1 100 ? 4.402 19.392 6.782 1.00 96.44 100 PRO A O 1
ATOM 732 N N . PRO A 1 101 ? 4.992 20.778 5.117 1.00 96.00 101 PRO A N 1
ATOM 733 C CA . PRO A 1 101 ? 4.047 21.832 5.487 1.00 96.00 101 PRO A CA 1
ATOM 734 C C . PRO A 1 101 ? 2.624 21.573 4.951 1.00 96.00 101 PRO A C 1
ATOM 736 O O . PRO A 1 101 ? 1.842 22.507 4.800 1.00 96.00 101 PRO A O 1
ATOM 739 N N . TYR A 1 102 ? 2.308 20.334 4.565 1.00 97.75 102 TYR A N 1
ATOM 740 C CA . TYR A 1 102 ? 1.043 19.954 3.938 1.00 97.75 102 TYR A CA 1
ATOM 741 C C . TYR A 1 102 ? 0.720 18.476 4.187 1.00 97.75 102 TYR A C 1
ATOM 743 O O . TYR A 1 102 ? 1.618 17.645 4.348 1.00 97.75 102 TYR A O 1
ATOM 751 N N . ASP A 1 103 ? -0.570 18.146 4.149 1.00 98.56 103 ASP A N 1
ATOM 752 C CA . ASP A 1 103 ? -1.054 16.769 4.073 1.00 98.56 103 ASP A CA 1
ATOM 753 C C . ASP A 1 103 ? -1.070 16.281 2.619 1.00 98.56 103 ASP A C 1
ATOM 755 O O . ASP A 1 103 ? -1.379 17.032 1.691 1.00 98.56 103 ASP A O 1
ATOM 759 N N . ALA A 1 104 ? -0.776 14.998 2.409 1.00 98.75 104 ALA A N 1
ATOM 760 C CA . ALA A 1 104 ? -1.071 14.346 1.138 1.00 98.75 104 ALA A CA 1
ATOM 761 C C . ALA A 1 104 ? -2.584 14.341 0.868 1.00 98.75 104 ALA A C 1
ATOM 763 O O . ALA A 1 104 ? -3.381 14.254 1.802 1.00 98.75 104 ALA A O 1
ATOM 764 N N . GLY A 1 105 ? -3.000 14.338 -0.403 1.00 98.56 105 GLY A N 1
ATOM 765 C CA . GLY A 1 105 ? -4.421 14.386 -0.775 1.00 98.56 105 GLY A CA 1
ATOM 766 C C . GLY A 1 105 ? -5.250 13.244 -0.165 1.00 98.56 105 GLY A C 1
ATOM 767 O O . GLY A 1 105 ? -6.387 13.452 0.257 1.00 98.56 105 GLY A O 1
ATOM 768 N N . ALA A 1 106 ? -4.665 12.047 -0.042 1.00 98.62 106 ALA A N 1
ATOM 769 C CA . ALA A 1 106 ? -5.285 10.910 0.645 1.00 98.62 106 ALA A CA 1
ATOM 770 C C . ALA A 1 106 ? -5.406 11.117 2.169 1.00 98.62 106 ALA A C 1
ATOM 772 O O . ALA A 1 106 ? -6.398 10.707 2.764 1.00 98.62 106 ALA A O 1
ATOM 773 N N . VAL A 1 107 ? -4.422 11.769 2.800 1.00 98.75 107 VAL A N 1
ATOM 774 C CA . VAL A 1 107 ? -4.415 12.057 4.246 1.00 98.75 107 VAL A CA 1
ATOM 775 C C . VAL A 1 107 ? -5.411 13.161 4.582 1.00 98.75 107 VAL A C 1
ATOM 777 O O . VAL A 1 107 ? -6.163 13.014 5.539 1.00 98.75 107 VAL A O 1
ATOM 780 N N . ALA A 1 108 ? -5.473 14.223 3.778 1.00 98.50 108 ALA A N 1
ATOM 781 C CA . ALA A 1 108 ? -6.447 15.297 3.955 1.00 98.50 108 ALA A CA 1
ATOM 782 C C . ALA A 1 108 ? -7.887 14.755 3.913 1.00 98.50 108 ALA A C 1
ATOM 784 O O . ALA A 1 108 ? -8.699 15.070 4.779 1.00 98.50 108 ALA A O 1
ATOM 785 N N . ARG A 1 109 ? -8.184 13.866 2.956 1.00 98.50 109 ARG A N 1
ATOM 786 C CA . ARG A 1 109 ? -9.472 13.162 2.883 1.00 98.50 109 ARG A CA 1
ATOM 787 C C . ARG A 1 109 ? -9.728 12.247 4.078 1.00 98.50 109 ARG A C 1
ATOM 789 O O . ARG A 1 109 ? -10.831 12.240 4.612 1.00 98.50 109 ARG A O 1
ATOM 796 N N . LEU A 1 110 ? -8.713 11.495 4.504 1.00 98.31 110 LEU A N 1
ATOM 797 C CA . LEU A 1 110 ? -8.806 10.608 5.662 1.00 98.31 110 LEU A CA 1
ATOM 798 C C . LEU A 1 110 ? -9.147 11.388 6.944 1.00 98.31 110 LEU A C 1
ATOM 800 O O . LEU A 1 110 ? -10.059 10.994 7.666 1.00 98.31 110 LEU A O 1
ATOM 804 N N . LYS A 1 111 ? -8.468 12.518 7.186 1.00 97.69 111 LYS A N 1
ATOM 805 C CA . LYS A 1 111 ? -8.756 13.426 8.307 1.00 97.69 111 LYS A CA 1
ATOM 806 C C . LYS A 1 111 ? -10.138 14.069 8.182 1.00 97.69 111 LYS A C 1
ATOM 808 O O . LYS A 1 111 ? -10.866 14.122 9.161 1.00 97.69 111 LYS A O 1
ATOM 813 N N . HIS A 1 112 ? -10.538 14.494 6.979 1.00 97.12 112 HIS A N 1
ATOM 814 C CA . HIS A 1 112 ? -11.887 15.018 6.733 1.00 97.12 112 HIS A CA 1
ATOM 815 C C . HIS A 1 112 ? -12.982 13.977 7.017 1.00 97.12 112 HIS A C 1
ATOM 817 O O . HIS A 1 112 ? -14.060 14.322 7.487 1.00 97.12 112 HIS A O 1
ATOM 823 N N . ALA A 1 113 ? -12.693 12.692 6.798 1.00 97.69 113 ALA A N 1
ATOM 824 C CA . ALA A 1 113 ? -13.577 11.603 7.195 1.00 97.69 113 ALA A CA 1
ATOM 825 C C . ALA A 1 113 ? -13.605 11.353 8.720 1.00 97.69 113 ALA A C 1
ATOM 827 O O . ALA A 1 113 ? -14.328 10.462 9.157 1.00 97.69 113 ALA A O 1
ATOM 828 N N . GLY A 1 114 ? -12.853 12.111 9.524 1.00 97.44 114 GLY A N 1
ATOM 829 C CA . GLY A 1 114 ? -12.815 12.030 10.987 1.00 97.44 114 GLY A CA 1
ATOM 830 C C . GLY A 1 114 ? -11.828 11.005 11.556 1.00 97.44 114 GLY A C 1
ATOM 831 O O . GLY A 1 114 ? -11.787 10.811 12.770 1.00 97.44 114 GLY A O 1
ATOM 832 N N . ALA A 1 115 ? -11.034 10.333 10.716 1.00 98.25 115 ALA A N 1
ATOM 833 C CA . ALA A 1 115 ? -10.050 9.363 11.193 1.00 98.25 115 ALA A CA 1
ATOM 834 C C . ALA A 1 115 ? -8.837 10.055 11.833 1.00 98.25 115 ALA A C 1
ATOM 836 O O . ALA A 1 115 ? -8.357 11.081 11.346 1.00 98.25 115 ALA A O 1
ATOM 837 N N . ILE A 1 116 ? -8.285 9.435 12.878 1.00 98.38 116 ILE A N 1
ATOM 838 C CA . ILE A 1 116 ? -7.143 9.962 13.632 1.00 98.38 116 ILE A CA 1
ATOM 839 C C . ILE A 1 116 ? -5.862 9.260 13.182 1.00 98.38 116 ILE A C 1
ATOM 841 O O . ILE A 1 116 ? -5.716 8.040 13.315 1.00 98.38 116 ILE A O 1
ATOM 845 N N . VAL A 1 117 ? -4.904 10.030 12.655 1.00 98.56 117 VAL A N 1
ATOM 846 C CA . VAL A 1 117 ? -3.610 9.488 12.217 1.00 98.56 117 VAL A CA 1
ATOM 847 C C . VAL A 1 117 ? -2.686 9.320 13.421 1.00 98.56 117 VAL A C 1
ATOM 849 O O . VAL A 1 117 ? -2.136 10.295 13.934 1.00 98.56 117 VAL A O 1
ATOM 852 N N . ILE A 1 118 ? -2.465 8.066 13.816 1.00 98.19 118 ILE A N 1
ATOM 853 C CA . ILE A 1 118 ? -1.708 7.680 15.017 1.00 98.19 118 ILE A CA 1
ATOM 854 C C . ILE A 1 118 ? -0.199 7.854 14.844 1.00 98.19 118 ILE A C 1
ATOM 856 O O . ILE A 1 118 ? 0.509 8.211 15.785 1.00 98.19 118 ILE A O 1
ATOM 860 N N . GLY A 1 119 ? 0.320 7.611 13.643 1.00 98.25 119 GLY A N 1
ATOM 861 C CA . GLY A 1 119 ? 1.757 7.641 13.408 1.00 98.25 119 GLY A CA 1
ATOM 862 C C . GLY A 1 119 ? 2.165 7.229 12.004 1.00 98.25 119 GLY A C 1
ATOM 863 O O . GLY A 1 119 ? 1.338 6.838 11.171 1.00 98.25 119 GLY A O 1
ATOM 864 N N . LYS A 1 120 ? 3.473 7.320 11.756 1.00 98.81 120 LYS A N 1
ATOM 865 C CA . LYS A 1 120 ? 4.104 6.975 10.486 1.00 98.81 120 LYS A CA 1
ATOM 866 C C . LYS A 1 120 ? 4.692 5.571 10.551 1.00 98.81 120 LYS A C 1
ATOM 868 O O . LYS A 1 120 ? 5.503 5.282 11.429 1.00 98.81 120 LYS A O 1
ATOM 873 N N . THR A 1 121 ? 4.299 4.702 9.626 1.00 98.94 121 THR A N 1
ATOM 874 C CA . THR A 1 121 ? 4.775 3.310 9.575 1.00 98.94 121 THR A CA 1
ATOM 875 C C . THR A 1 121 ? 6.054 3.163 8.762 1.00 98.94 121 THR A C 1
ATOM 877 O O . THR A 1 121 ? 6.278 3.893 7.793 1.00 98.94 121 THR A O 1
ATOM 880 N N . ASN A 1 122 ? 6.888 2.210 9.175 1.00 98.88 122 ASN A N 1
ATOM 881 C CA . ASN A 1 122 ? 8.164 1.884 8.551 1.00 98.88 122 ASN A CA 1
ATOM 882 C C . ASN A 1 122 ? 7.983 1.263 7.153 1.00 98.88 122 ASN A C 1
ATOM 884 O O . ASN A 1 122 ? 6.918 0.742 6.804 1.00 98.88 122 ASN A O 1
ATOM 888 N N . LEU A 1 123 ? 9.031 1.353 6.339 1.00 98.94 123 LEU A N 1
ATOM 889 C CA . LEU A 1 123 ? 9.055 0.957 4.938 1.00 98.94 123 LEU A CA 1
ATOM 890 C C . LEU A 1 123 ? 10.481 0.700 4.447 1.00 98.94 123 LEU A C 1
ATOM 892 O O . LEU A 1 123 ? 11.434 1.219 5.022 1.00 98.94 123 LEU A O 1
ATOM 896 N N . ASP A 1 124 ? 10.623 -0.022 3.332 1.00 98.88 124 ASP A N 1
ATOM 897 C CA . ASP A 1 124 ? 11.867 0.055 2.557 1.00 98.88 124 ASP A CA 1
ATOM 898 C C . ASP A 1 124 ? 12.118 1.501 2.121 1.00 98.88 124 ASP A C 1
ATOM 900 O O . ASP A 1 124 ? 11.193 2.199 1.690 1.00 98.88 124 ASP A O 1
ATOM 904 N N . GLU A 1 125 ? 13.378 1.924 2.193 1.00 98.88 125 GLU A N 1
ATOM 905 C CA . GLU A 1 125 ? 13.806 3.272 1.837 1.00 98.88 125 GLU A CA 1
ATOM 906 C C . GLU A 1 125 ? 13.268 3.700 0.457 1.00 98.88 125 GLU A C 1
ATOM 908 O O . GLU A 1 125 ? 13.440 3.001 -0.543 1.00 98.88 125 GLU A O 1
ATOM 913 N N . PHE A 1 126 ? 12.577 4.845 0.405 1.00 98.81 126 PHE A N 1
ATOM 914 C CA . PHE A 1 126 ? 11.905 5.371 -0.793 1.00 98.81 126 PHE A CA 1
ATOM 915 C C . PHE A 1 126 ? 10.962 4.378 -1.491 1.00 98.81 126 PHE A C 1
ATOM 917 O O . PHE A 1 126 ? 10.768 4.433 -2.703 1.00 98.81 126 PHE A O 1
ATOM 924 N N . ALA A 1 127 ? 10.352 3.476 -0.721 1.00 98.75 127 ALA A N 1
ATOM 925 C CA . ALA A 1 127 ? 9.497 2.404 -1.216 1.00 98.75 127 ALA A CA 1
ATOM 926 C C . ALA A 1 127 ? 10.218 1.362 -2.104 1.00 98.75 127 ALA A C 1
ATOM 928 O O . ALA A 1 127 ? 9.555 0.590 -2.803 1.00 98.75 127 ALA A O 1
ATOM 929 N N . MET A 1 128 ? 11.555 1.294 -2.058 1.00 98.56 128 MET A N 1
ATOM 930 C CA . MET A 1 128 ? 12.380 0.446 -2.925 1.00 98.56 128 MET A CA 1
ATOM 931 C C . MET A 1 128 ? 12.811 -0.856 -2.234 1.00 98.56 128 MET A C 1
ATOM 933 O O . MET A 1 128 ? 13.911 -0.973 -1.698 1.00 98.56 128 MET A O 1
ATOM 937 N N . GLY A 1 129 ? 11.948 -1.869 -2.289 1.00 97.31 129 GLY A N 1
ATOM 938 C CA . GLY A 1 129 ? 12.221 -3.204 -1.757 1.00 97.31 129 GLY A CA 1
ATOM 939 C C . GLY A 1 129 ? 10.942 -4.004 -1.526 1.00 97.31 129 GLY A C 1
ATOM 940 O O . GLY A 1 129 ? 9.840 -3.483 -1.721 1.00 97.31 129 GLY A O 1
ATOM 941 N N . SER A 1 130 ? 11.122 -5.261 -1.120 1.00 98.25 130 SER A N 1
ATOM 942 C CA . SER A 1 130 ? 10.037 -6.238 -0.938 1.00 98.25 130 SER A CA 1
ATOM 943 C C . SER A 1 130 ? 10.153 -6.964 0.414 1.00 98.25 130 SER A C 1
ATOM 945 O O . SER A 1 130 ? 9.615 -8.061 0.589 1.00 98.25 130 SER A O 1
ATOM 947 N N . SER A 1 131 ? 10.849 -6.357 1.389 1.00 98.31 131 SER A N 1
ATOM 948 C CA . SER A 1 131 ? 11.081 -6.942 2.721 1.00 98.31 131 SER A CA 1
ATOM 949 C C . SER A 1 131 ? 11.119 -5.962 3.899 1.00 98.31 131 SER A C 1
ATOM 951 O O . SER A 1 131 ? 11.080 -6.405 5.045 1.00 98.31 131 SER A O 1
ATOM 953 N N . THR A 1 132 ? 11.170 -4.650 3.651 1.00 98.75 132 THR A N 1
ATOM 954 C CA . THR A 1 132 ? 11.363 -3.588 4.659 1.00 98.75 132 THR A CA 1
ATOM 955 C C . THR A 1 132 ? 12.743 -3.620 5.336 1.00 98.75 132 THR A C 1
ATOM 957 O O . THR A 1 132 ? 13.008 -2.883 6.284 1.00 98.75 132 THR A O 1
ATOM 960 N N . GLU A 1 133 ? 13.674 -4.427 4.826 1.00 98.31 133 GLU A N 1
ATOM 961 C CA . GLU A 1 133 ? 15.043 -4.517 5.344 1.00 98.31 133 GLU A CA 1
ATOM 962 C C . GLU A 1 133 ? 15.919 -3.342 4.904 1.00 98.31 133 GLU A C 1
ATOM 964 O O . GLU A 1 133 ? 16.912 -3.050 5.569 1.00 98.31 133 GLU A O 1
ATOM 969 N N . ASN A 1 134 ? 15.548 -2.639 3.826 1.00 97.94 134 ASN A N 1
ATOM 970 C CA . ASN A 1 134 ? 16.287 -1.467 3.358 1.00 97.94 134 ASN A CA 1
ATOM 971 C C . ASN A 1 134 ? 15.987 -0.199 4.167 1.00 97.94 134 ASN A C 1
ATOM 973 O O . ASN A 1 134 ? 16.591 0.832 3.889 1.00 97.94 134 ASN A O 1
ATOM 977 N N . SER A 1 135 ? 15.065 -0.235 5.137 1.00 98.56 135 SER A N 1
ATOM 978 C CA . SER A 1 135 ? 14.800 0.922 5.997 1.00 98.56 135 SER A CA 1
ATOM 979 C C . SER A 1 135 ? 16.082 1.399 6.678 1.00 98.56 135 SER A C 1
ATOM 981 O O . SER A 1 135 ? 16.762 0.635 7.371 1.00 98.56 135 SER A O 1
ATOM 983 N N . ALA A 1 136 ? 16.387 2.691 6.563 1.00 98.19 136 ALA A N 1
ATOM 984 C CA . ALA A 1 136 ? 17.543 3.280 7.228 1.00 98.19 136 ALA A CA 1
ATOM 985 C C . ALA A 1 136 ? 17.420 3.297 8.766 1.00 98.19 136 ALA A C 1
ATOM 987 O O . ALA A 1 136 ? 18.409 3.572 9.454 1.00 98.19 136 ALA A O 1
ATOM 988 N N . PHE A 1 137 ? 16.228 2.983 9.287 1.00 97.44 137 PHE A N 1
ATOM 989 C CA . PHE A 1 137 ? 15.888 2.885 10.709 1.00 97.44 137 PHE A CA 1
ATOM 990 C C . PHE A 1 137 ? 15.770 1.429 11.193 1.00 97.44 137 PHE A C 1
ATOM 992 O O . PHE A 1 137 ? 15.345 1.173 12.317 1.00 97.44 137 PHE A O 1
ATOM 999 N N . GLY A 1 138 ? 16.176 0.468 10.361 1.00 96.94 138 GLY A N 1
ATOM 1000 C CA . GLY A 1 138 ? 16.188 -0.954 10.682 1.00 96.94 138 GLY A CA 1
ATOM 1001 C C . GLY A 1 138 ? 14.943 -1.707 10.200 1.00 96.94 138 GLY A C 1
ATOM 1002 O O . GLY A 1 138 ? 13.911 -1.102 9.899 1.00 96.94 138 GLY A O 1
ATOM 1003 N N . PRO A 1 139 ? 15.030 -3.046 10.124 1.00 97.81 139 PRO A N 1
ATOM 1004 C CA . PRO A 1 139 ? 13.982 -3.873 9.543 1.00 97.81 139 PRO A CA 1
ATOM 1005 C C . PRO A 1 139 ? 12.734 -3.909 10.426 1.00 97.81 139 PRO A C 1
ATOM 1007 O O . PRO A 1 139 ? 12.839 -3.986 11.652 1.00 97.81 139 PRO A O 1
ATOM 1010 N N . THR A 1 140 ? 11.560 -3.927 9.796 1.00 98.81 140 THR A N 1
ATOM 1011 C CA . THR A 1 140 ? 10.322 -4.372 10.449 1.00 98.81 140 THR A CA 1
ATOM 1012 C C . THR A 1 140 ? 10.292 -5.902 10.512 1.00 98.81 140 THR A C 1
ATOM 1014 O O . THR A 1 140 ? 10.814 -6.580 9.626 1.00 98.81 140 THR A O 1
ATOM 1017 N N . ARG A 1 141 ? 9.664 -6.465 11.546 1.00 98.69 141 ARG A N 1
ATOM 1018 C CA . ARG A 1 141 ? 9.493 -7.911 11.748 1.00 98.69 141 ARG A CA 1
ATOM 1019 C C . ARG A 1 141 ? 8.055 -8.352 11.478 1.00 98.69 141 ARG A C 1
ATOM 1021 O O . ARG A 1 141 ? 7.113 -7.609 11.736 1.00 98.69 141 ARG A O 1
ATOM 1028 N N . ASN A 1 142 ? 7.878 -9.581 10.997 1.00 98.69 142 ASN A N 1
ATOM 1029 C CA . ASN A 1 142 ? 6.551 -10.155 10.779 1.00 98.69 142 ASN A CA 1
ATOM 1030 C C . ASN A 1 142 ? 5.869 -10.525 12.120 1.00 98.69 142 ASN A C 1
ATOM 1032 O O . ASN A 1 142 ? 6.483 -11.241 12.918 1.00 98.69 142 ASN A O 1
ATOM 1036 N N . PRO A 1 143 ? 4.610 -10.114 12.372 1.00 97.62 143 PRO A N 1
ATOM 1037 C CA . PRO A 1 143 ? 3.887 -10.455 13.605 1.00 97.62 143 PRO A CA 1
ATOM 1038 C C . PRO A 1 143 ? 3.678 -11.959 13.826 1.00 97.62 143 PRO A C 1
ATOM 1040 O O . PRO A 1 143 ? 3.632 -12.410 14.969 1.00 97.62 143 PRO A O 1
ATOM 1043 N N . HIS A 1 144 ? 3.596 -12.750 12.750 1.00 97.75 144 HIS A N 1
ATOM 1044 C CA . HIS A 1 144 ? 3.421 -14.206 12.831 1.00 97.75 144 HIS A CA 1
ATOM 1045 C C . HIS A 1 144 ? 4.735 -14.942 13.111 1.00 97.75 144 HIS A C 1
ATOM 1047 O O . HIS A 1 144 ? 4.736 -16.061 13.621 1.00 97.75 144 HIS A O 1
ATOM 1053 N N . ASP A 1 145 ? 5.873 -14.333 12.774 1.00 97.56 145 ASP A N 1
ATOM 1054 C CA . ASP A 1 145 ? 7.211 -14.877 12.998 1.00 97.56 145 ASP A CA 1
ATOM 1055 C C . ASP A 1 145 ? 8.262 -13.761 12.953 1.00 97.56 145 ASP A C 1
ATOM 1057 O O . ASP A 1 145 ? 8.695 -13.338 11.882 1.00 97.56 145 ASP A O 1
ATOM 1061 N N . ARG A 1 146 ? 8.750 -13.336 14.121 1.00 97.25 146 ARG A N 1
ATOM 1062 C CA . ARG A 1 146 ? 9.712 -12.227 14.243 1.00 97.25 146 ARG A CA 1
ATOM 1063 C C . ARG A 1 146 ? 11.066 -12.456 13.548 1.00 97.25 146 ARG A C 1
ATOM 1065 O O . ARG A 1 146 ? 11.847 -11.508 13.422 1.00 97.25 146 ARG A O 1
ATOM 1072 N N . SER A 1 147 ? 11.369 -13.687 13.124 1.00 97.25 147 SER A N 1
ATOM 1073 C CA . SER A 1 147 ? 12.563 -14.012 12.324 1.00 97.25 147 SER A CA 1
ATOM 1074 C C . SER A 1 147 ? 12.364 -13.809 10.815 1.00 97.25 147 SER A C 1
ATOM 1076 O O . SER A 1 147 ? 13.307 -13.970 10.037 1.00 97.25 147 SER A O 1
ATOM 1078 N N . ARG A 1 148 ? 11.144 -13.465 10.390 1.00 98.50 148 ARG A N 1
ATOM 1079 C CA . ARG A 1 148 ? 10.738 -13.325 8.991 1.00 98.50 148 ARG A CA 1
ATOM 1080 C C . ARG A 1 148 ? 10.334 -11.903 8.651 1.00 98.50 148 ARG A C 1
ATOM 1082 O O . ARG A 1 148 ? 10.002 -11.095 9.521 1.00 98.50 148 ARG A O 1
ATOM 1089 N N . VAL A 1 149 ? 10.376 -11.624 7.356 1.00 98.69 149 VAL A N 1
ATOM 1090 C CA . VAL A 1 149 ? 10.031 -10.317 6.803 1.00 98.69 149 VAL A CA 1
ATOM 1091 C C . VAL A 1 149 ? 8.508 -10.117 6.806 1.00 98.69 149 VAL A C 1
ATOM 1093 O O . VAL A 1 149 ? 7.760 -11.070 6.564 1.00 98.69 149 VAL A O 1
ATOM 1096 N N . PRO A 1 150 ? 8.012 -8.894 7.042 1.00 98.69 150 PRO A N 1
ATOM 1097 C CA . PRO A 1 150 ? 6.602 -8.542 6.856 1.00 98.69 150 PRO A CA 1
ATOM 1098 C C . PRO A 1 150 ? 6.258 -8.271 5.381 1.00 98.69 150 PRO A C 1
ATOM 1100 O O . PRO A 1 150 ? 5.144 -7.861 5.072 1.00 98.69 150 PRO A O 1
ATOM 1103 N N . GLY A 1 151 ? 7.228 -8.442 4.476 1.00 98.69 151 GLY A N 1
ATOM 1104 C CA . GLY A 1 151 ? 7.145 -7.981 3.098 1.00 98.69 151 GLY A CA 1
ATOM 1105 C C . GLY A 1 151 ? 7.586 -6.531 2.926 1.00 98.69 151 GLY A C 1
ATOM 1106 O O . GLY A 1 151 ? 8.066 -5.889 3.863 1.00 98.69 151 GLY A O 1
ATOM 1107 N N . GLY A 1 152 ? 7.444 -6.003 1.715 1.00 98.44 152 GLY A N 1
ATOM 1108 C CA . GLY A 1 152 ? 7.801 -4.625 1.413 1.00 98.44 152 GLY A CA 1
ATOM 1109 C C . GLY A 1 152 ? 7.153 -4.074 0.142 1.00 98.44 152 GLY A C 1
ATOM 1110 O O . GLY A 1 152 ? 6.583 -4.796 -0.664 1.00 98.44 152 GLY A O 1
ATOM 1111 N N . SER A 1 153 ? 7.170 -2.760 -0.049 1.00 98.81 153 SER A N 1
ATOM 1112 C CA . SER A 1 153 ? 7.792 -1.782 0.843 1.00 98.81 153 SER A CA 1
ATOM 1113 C C . SER A 1 153 ? 6.883 -1.269 1.960 1.00 98.81 153 SER A C 1
ATOM 1115 O O . SER A 1 153 ? 7.363 -0.544 2.814 1.00 98.81 153 SER A O 1
ATOM 1117 N N . SER A 1 154 ? 5.590 -1.611 2.005 1.00 98.94 154 SER A N 1
ATOM 1118 C CA . SER A 1 154 ? 4.680 -1.184 3.094 1.00 98.94 154 SER A CA 1
ATOM 1119 C C . SER A 1 154 ? 4.655 -2.171 4.274 1.00 98.94 154 SER A C 1
ATOM 1121 O O . SER A 1 154 ? 3.592 -2.438 4.836 1.00 98.94 154 SER A O 1
ATOM 1123 N N . GLY A 1 155 ? 5.804 -2.754 4.636 1.00 98.88 155 GLY A N 1
ATOM 1124 C CA . GLY A 1 155 ? 5.871 -3.800 5.662 1.00 98.88 155 GLY A CA 1
ATOM 1125 C C . GLY A 1 155 ? 5.474 -3.316 7.055 1.00 98.88 155 GLY A C 1
ATOM 1126 O O . GLY A 1 155 ? 4.754 -4.031 7.746 1.00 98.88 155 GLY A O 1
ATOM 1127 N N . GLY A 1 156 ? 5.840 -2.088 7.443 1.00 98.94 156 GLY A N 1
ATOM 1128 C CA . GLY A 1 156 ? 5.393 -1.485 8.705 1.00 98.94 156 GLY A CA 1
ATOM 1129 C C . GLY A 1 156 ? 3.875 -1.331 8.777 1.00 98.94 156 GLY A C 1
ATOM 1130 O O . GLY A 1 156 ? 3.266 -1.668 9.789 1.00 98.94 156 GLY A O 1
ATOM 1131 N N . SER A 1 157 ? 3.247 -0.898 7.680 1.00 98.94 157 SER A N 1
ATOM 1132 C CA . SER A 1 157 ? 1.790 -0.746 7.591 1.00 98.94 157 SER A CA 1
ATOM 1133 C C . SER A 1 157 ? 1.072 -2.091 7.748 1.00 98.94 157 SER A C 1
ATOM 1135 O O . SER A 1 157 ? 0.135 -2.199 8.536 1.00 98.94 157 SER A O 1
ATOM 1137 N N . ALA A 1 158 ? 1.538 -3.133 7.051 1.00 98.94 158 ALA A N 1
ATOM 1138 C CA . ALA A 1 158 ? 0.960 -4.472 7.160 1.00 98.94 158 ALA A CA 1
ATOM 1139 C C . ALA A 1 158 ? 1.198 -5.108 8.536 1.00 98.94 158 ALA A C 1
ATOM 1141 O O . ALA A 1 158 ? 0.276 -5.691 9.102 1.00 98.94 158 ALA A O 1
ATOM 1142 N N . ALA A 1 159 ? 2.400 -4.954 9.100 1.00 98.88 159 ALA A N 1
ATOM 1143 C CA . ALA A 1 159 ? 2.728 -5.459 10.427 1.00 98.88 159 ALA A CA 1
ATOM 1144 C C . ALA A 1 159 ? 1.895 -4.782 11.526 1.00 98.88 159 ALA A C 1
ATOM 1146 O O . ALA A 1 159 ? 1.389 -5.476 12.403 1.00 98.88 159 ALA A O 1
ATOM 1147 N N . ALA A 1 160 ? 1.696 -3.459 11.460 1.00 98.75 160 ALA A N 1
ATOM 1148 C CA . ALA A 1 160 ? 0.892 -2.724 12.438 1.00 98.75 160 ALA A CA 1
ATOM 1149 C C . ALA A 1 160 ? -0.575 -3.188 12.450 1.00 98.75 160 ALA A C 1
ATOM 1151 O O . ALA A 1 160 ? -1.154 -3.401 13.515 1.00 98.75 160 ALA A O 1
ATOM 1152 N N . VAL A 1 161 ? -1.165 -3.398 11.270 1.00 98.75 161 VAL A N 1
ATOM 1153 C CA . VAL A 1 161 ? -2.535 -3.918 11.151 1.00 98.75 161 VAL A CA 1
ATOM 1154 C C . VAL A 1 161 ? -2.607 -5.365 11.636 1.00 98.75 161 VAL A C 1
ATOM 1156 O O . VAL A 1 161 ? -3.454 -5.687 12.464 1.00 98.75 161 VAL A O 1
ATOM 1159 N N . ALA A 1 162 ? -1.693 -6.231 11.191 1.00 98.38 162 ALA A N 1
ATOM 1160 C CA . ALA A 1 162 ? -1.665 -7.643 11.575 1.00 98.38 162 ALA A CA 1
ATOM 1161 C C . ALA A 1 162 ? -1.428 -7.856 13.082 1.00 98.38 162 ALA A C 1
ATOM 1163 O O . ALA A 1 162 ? -1.999 -8.773 13.668 1.00 98.38 162 ALA A O 1
ATOM 1164 N N . ALA A 1 163 ? -0.645 -6.987 13.728 1.00 97.50 163 ALA A N 1
ATOM 1165 C CA . ALA A 1 163 ? -0.460 -6.977 15.180 1.00 97.50 163 ALA A CA 1
ATOM 1166 C C . ALA A 1 163 ? -1.681 -6.431 15.947 1.00 97.50 163 ALA A C 1
ATOM 1168 O O . ALA A 1 163 ? -1.735 -6.523 17.172 1.00 97.50 163 ALA A O 1
ATOM 1169 N N . GLY A 1 164 ? -2.672 -5.867 15.246 1.00 97.00 164 GLY A N 1
ATOM 1170 C CA . GLY A 1 164 ? -3.861 -5.269 15.846 1.00 97.00 164 GLY A CA 1
ATOM 1171 C C . GLY A 1 164 ? -3.598 -3.932 16.539 1.00 97.00 164 GLY A C 1
ATOM 1172 O O . GLY A 1 164 ? -4.397 -3.542 17.387 1.00 97.00 164 GLY A O 1
ATOM 1173 N N . TYR A 1 165 ? -2.504 -3.247 16.190 1.00 97.44 165 TYR A N 1
ATOM 1174 C CA . TYR A 1 165 ? -2.145 -1.943 16.748 1.00 97.44 165 TYR A CA 1
ATOM 1175 C C . TYR A 1 165 ? -3.085 -0.828 16.291 1.00 97.44 165 TYR A C 1
ATOM 1177 O O . TYR A 1 165 ? -3.380 0.076 17.060 1.00 97.44 165 TYR A O 1
ATOM 1185 N N . VAL A 1 166 ? -3.556 -0.877 15.045 1.00 98.31 166 VAL A N 1
ATOM 1186 C CA . VAL A 1 166 ? -4.448 0.130 14.448 1.00 98.31 166 VAL A CA 1
ATOM 1187 C C . VAL A 1 166 ? -5.581 -0.547 13.685 1.00 98.31 166 VAL A C 1
ATOM 1189 O O . VAL A 1 166 ? -5.456 -1.707 13.289 1.00 98.31 166 VAL A O 1
ATOM 1192 N N . SER A 1 167 ? -6.676 0.181 13.457 1.00 97.69 167 SER A N 1
ATOM 1193 C CA . SER A 1 167 ? -7.861 -0.347 12.757 1.00 97.69 167 SER A CA 1
ATOM 1194 C C . SER A 1 167 ? -7.621 -0.505 11.254 1.00 97.69 167 SER A C 1
ATOM 1196 O O . SER A 1 167 ? -8.211 -1.354 10.592 1.00 97.69 167 SER A O 1
ATOM 1198 N N . GLY A 1 168 ? -6.703 0.291 10.712 1.00 98.50 168 GLY A N 1
ATOM 1199 C CA . GLY A 1 168 ? -6.206 0.160 9.353 1.00 98.50 168 GLY A CA 1
ATOM 1200 C C . GLY A 1 168 ? -4.980 1.032 9.126 1.00 98.50 168 GLY A C 1
ATOM 1201 O O . GLY A 1 168 ? -4.566 1.803 9.997 1.00 98.50 168 GLY A O 1
ATOM 1202 N N . ALA A 1 169 ? -4.383 0.904 7.950 1.00 98.94 169 ALA A N 1
ATOM 1203 C CA . ALA A 1 169 ? -3.238 1.703 7.554 1.00 98.94 169 ALA A CA 1
ATOM 1204 C C . ALA A 1 169 ? -3.296 2.086 6.074 1.00 98.94 169 ALA A C 1
ATOM 1206 O O . ALA A 1 169 ? -3.871 1.370 5.257 1.00 98.94 169 ALA A O 1
ATOM 1207 N N . LEU A 1 170 ? -2.650 3.194 5.713 1.00 98.94 170 LEU A N 1
ATOM 1208 C CA . LEU A 1 170 ? -2.361 3.528 4.320 1.00 98.94 170 LEU A CA 1
ATOM 1209 C C . LEU A 1 170 ? -0.964 3.048 3.940 1.00 98.94 170 LEU A C 1
ATOM 1211 O O . LEU A 1 170 ? 0.007 3.361 4.629 1.00 98.94 170 LEU A O 1
ATOM 1215 N N . GLY A 1 171 ? -0.869 2.344 2.815 1.00 98.94 171 GLY A N 1
ATOM 1216 C CA . GLY A 1 171 ? 0.383 1.995 2.150 1.00 98.94 171 GLY A CA 1
ATOM 1217 C C . GLY A 1 171 ? 0.514 2.665 0.782 1.00 98.94 171 GLY A C 1
ATOM 1218 O O . GLY A 1 171 ? -0.343 3.435 0.348 1.00 98.94 171 GLY A O 1
ATOM 1219 N N . SER A 1 172 ? 1.587 2.325 0.070 1.00 98.94 172 SER A N 1
ATOM 1220 C CA . SER A 1 172 ? 1.763 2.656 -1.350 1.00 98.94 172 SER A CA 1
ATOM 1221 C C . SER A 1 172 ? 2.262 1.435 -2.116 1.00 98.94 172 SER A C 1
ATOM 1223 O O . SER A 1 172 ? 3.052 0.658 -1.578 1.00 98.94 172 SER A O 1
ATOM 1225 N N . ASP A 1 173 ? 1.785 1.254 -3.348 1.00 98.94 173 ASP A N 1
ATOM 1226 C CA . ASP A 1 173 ? 2.056 0.097 -4.203 1.00 98.94 173 ASP A CA 1
ATOM 1227 C C . ASP A 1 173 ? 2.540 0.542 -5.584 1.00 98.94 173 ASP A C 1
ATOM 1229 O O . ASP A 1 173 ? 1.778 1.106 -6.369 1.00 98.94 173 ASP A O 1
ATOM 1233 N N . THR A 1 174 ? 3.814 0.266 -5.865 1.00 98.81 174 THR A N 1
ATOM 1234 C CA . THR A 1 174 ? 4.458 0.572 -7.154 1.00 98.81 174 THR A CA 1
ATOM 1235 C C . THR A 1 174 ? 4.670 -0.680 -8.004 1.00 98.81 174 THR A C 1
ATOM 1237 O O . THR A 1 174 ? 4.590 -0.615 -9.227 1.00 98.81 174 THR A O 1
ATOM 1240 N N . GLY A 1 175 ? 4.893 -1.832 -7.365 1.00 98.06 175 GLY A N 1
ATOM 1241 C CA . GLY A 1 175 ? 5.072 -3.134 -8.020 1.00 98.06 175 GLY A CA 1
ATOM 1242 C C . GLY A 1 175 ? 4.508 -4.318 -7.229 1.00 98.06 175 GLY A C 1
ATOM 1243 O O . GLY A 1 175 ? 4.832 -5.461 -7.525 1.00 98.06 175 GLY A O 1
ATOM 1244 N N . GLY A 1 176 ? 3.688 -4.068 -6.206 1.00 98.38 176 GLY A N 1
ATOM 1245 C CA . GLY A 1 176 ? 3.259 -5.070 -5.218 1.00 98.38 176 GLY A CA 1
ATOM 1246 C C . GLY A 1 176 ? 3.298 -4.584 -3.776 1.00 98.38 176 GLY A C 1
ATOM 1247 O O . GLY A 1 176 ? 2.896 -5.308 -2.874 1.00 98.38 176 GLY A O 1
ATOM 1248 N N . SER A 1 177 ? 3.756 -3.355 -3.538 1.00 98.75 177 SER A N 1
ATOM 1249 C CA . SER A 1 177 ? 4.161 -2.898 -2.210 1.00 98.75 177 SER A CA 1
ATOM 1250 C C . SER A 1 177 ? 3.039 -2.681 -1.187 1.00 98.75 177 SER A C 1
ATOM 1252 O O . SER A 1 177 ? 3.355 -2.364 -0.044 1.00 98.75 177 SER A O 1
ATOM 1254 N N . ILE A 1 178 ? 1.763 -2.867 -1.543 1.00 99.00 178 ILE A N 1
ATOM 1255 C CA . ILE A 1 178 ? 0.651 -3.058 -0.589 1.00 99.00 178 ILE A CA 1
ATOM 1256 C C . ILE A 1 178 ? 0.270 -4.536 -0.521 1.00 99.00 178 ILE A C 1
ATOM 1258 O O . ILE A 1 178 ? 0.136 -5.109 0.559 1.00 99.00 178 ILE A O 1
ATOM 1262 N N . ARG A 1 179 ? 0.108 -5.155 -1.692 1.00 98.88 179 ARG A N 1
ATOM 1263 C CA . ARG A 1 179 ? -0.440 -6.505 -1.848 1.00 98.88 179 ARG A CA 1
ATOM 1264 C C . ARG A 1 179 ? 0.471 -7.587 -1.284 1.00 98.88 179 ARG A C 1
ATOM 1266 O O . ARG A 1 179 ? -0.020 -8.477 -0.598 1.00 98.88 179 ARG A O 1
ATOM 1273 N N . GLN A 1 180 ? 1.772 -7.509 -1.548 1.00 98.81 180 GLN A N 1
ATOM 1274 C CA . GLN A 1 180 ? 2.757 -8.475 -1.071 1.00 98.81 180 GLN A CA 1
ATOM 1275 C C . GLN A 1 180 ? 2.887 -8.434 0.461 1.00 98.81 180 GLN A C 1
ATOM 1277 O O . GLN A 1 180 ? 2.696 -9.488 1.071 1.00 98.81 180 GLN A O 1
ATOM 1282 N N . PRO A 1 181 ? 3.061 -7.266 1.120 1.00 98.88 181 PRO A N 1
ATOM 1283 C CA . PRO A 1 181 ? 3.036 -7.209 2.581 1.00 98.88 181 PRO A CA 1
ATOM 1284 C C . PRO A 1 181 ? 1.730 -7.727 3.180 1.00 98.88 181 PRO A C 1
ATOM 1286 O O . PRO A 1 181 ? 1.748 -8.444 4.177 1.00 98.88 181 PRO A O 1
ATOM 1289 N N . ALA A 1 182 ? 0.590 -7.411 2.555 1.00 98.88 182 ALA A N 1
ATOM 1290 C CA . ALA A 1 182 ? -0.707 -7.881 3.022 1.00 98.88 182 ALA A CA 1
ATOM 1291 C C . ALA A 1 182 ? -0.812 -9.417 3.003 1.00 98.88 182 ALA A C 1
ATOM 1293 O O . ALA A 1 182 ? -1.220 -10.016 3.997 1.00 98.88 182 ALA A O 1
ATOM 1294 N N . ALA A 1 183 ? -0.342 -10.068 1.932 1.00 98.75 183 ALA A N 1
ATOM 1295 C CA . ALA A 1 183 ? -0.283 -11.529 1.856 1.00 98.75 183 ALA A CA 1
ATOM 1296 C C . ALA A 1 183 ? 0.641 -12.133 2.923 1.00 98.75 183 ALA A C 1
ATOM 1298 O O . ALA A 1 183 ? 0.268 -13.106 3.577 1.00 98.75 183 ALA A O 1
ATOM 1299 N N . LEU A 1 184 ? 1.827 -11.548 3.119 1.00 98.75 184 LEU A N 1
ATOM 1300 C CA . LEU A 1 184 ? 2.836 -12.069 4.046 1.00 98.75 184 LEU A CA 1
ATOM 1301 C C . LEU A 1 184 ? 2.503 -11.829 5.525 1.00 98.75 184 LEU A C 1
ATOM 1303 O O . LEU A 1 184 ? 3.000 -12.559 6.385 1.00 98.75 184 LEU A O 1
ATOM 1307 N N . CYS A 1 185 ? 1.669 -10.835 5.825 1.00 98.75 185 CYS A N 1
ATOM 1308 C CA . CYS A 1 185 ? 1.187 -10.531 7.174 1.00 98.75 185 CYS A CA 1
ATOM 1309 C C . CYS A 1 185 ? -0.244 -11.026 7.435 1.00 98.75 185 CYS A C 1
ATOM 1311 O O . CYS A 1 185 ? -0.719 -10.917 8.563 1.00 98.75 185 CYS A O 1
ATOM 1313 N N . GLY A 1 186 ? -0.920 -11.608 6.440 1.00 98.19 186 GLY A N 1
ATOM 1314 C CA . GLY A 1 186 ? -2.252 -12.189 6.614 1.00 98.19 186 GLY A CA 1
ATOM 1315 C C . GLY A 1 186 ? -3.325 -11.140 6.871 1.00 98.19 186 GLY A C 1
ATOM 1316 O O . GLY A 1 186 ? -4.167 -11.323 7.742 1.00 98.19 186 GLY A O 1
ATOM 1317 N N . VAL A 1 187 ? -3.275 -10.046 6.116 1.00 98.75 187 VAL A N 1
ATOM 1318 C CA . VAL A 1 187 ? -4.243 -8.942 6.157 1.00 98.75 187 VAL A CA 1
ATOM 1319 C C . VAL A 1 187 ? -4.760 -8.646 4.750 1.00 98.75 187 VAL A C 1
ATOM 1321 O O . VAL A 1 187 ? -4.239 -9.163 3.759 1.00 98.75 187 VAL A O 1
ATOM 1324 N N . VAL A 1 188 ? -5.797 -7.822 4.648 1.00 98.88 188 VAL A N 1
ATOM 1325 C CA . VAL A 1 188 ? -6.341 -7.363 3.368 1.00 98.88 188 VAL A CA 1
ATOM 1326 C C . VAL A 1 188 ? -5.536 -6.165 2.881 1.00 98.88 188 VAL A C 1
ATOM 1328 O O . VAL A 1 188 ? -5.221 -5.263 3.652 1.00 98.88 188 VAL A O 1
ATOM 1331 N N . GLY A 1 189 ? -5.188 -6.145 1.596 1.00 98.88 189 GLY A N 1
ATOM 1332 C CA . GLY A 1 189 ? -4.464 -5.034 0.981 1.00 98.88 189 GLY A CA 1
ATOM 1333 C C . GLY A 1 189 ? -5.050 -4.686 -0.374 1.00 98.88 189 GLY A C 1
ATOM 1334 O O . GLY A 1 189 ? -5.203 -5.562 -1.224 1.00 98.88 189 GLY A O 1
ATOM 1335 N N . VAL A 1 190 ? -5.354 -3.410 -0.598 1.00 98.94 190 VAL A N 1
ATOM 1336 C CA . VAL A 1 190 ? -5.977 -2.955 -1.844 1.00 98.94 190 VAL A CA 1
ATOM 1337 C C . VAL A 1 190 ? -5.066 -1.976 -2.555 1.00 98.94 190 VAL A C 1
ATOM 1339 O O . VAL A 1 190 ? -4.765 -0.904 -2.037 1.00 98.94 190 VAL A O 1
ATOM 1342 N N . LYS A 1 191 ? -4.685 -2.309 -3.788 1.00 98.94 191 LYS A N 1
ATOM 1343 C CA . LYS A 1 191 ? -4.169 -1.327 -4.736 1.00 98.94 191 LYS A CA 1
ATOM 1344 C C . LYS A 1 191 ? -5.314 -0.909 -5.659 1.00 98.94 191 LYS A C 1
ATOM 1346 O O . LYS A 1 191 ? -5.710 -1.712 -6.506 1.00 98.94 191 LYS A O 1
ATOM 1351 N N . PRO A 1 192 ? -5.832 0.324 -5.572 1.00 98.88 192 PRO A N 1
ATOM 1352 C CA . PRO A 1 192 ? -6.901 0.745 -6.462 1.00 98.88 192 PRO A CA 1
ATOM 1353 C C . PRO A 1 192 ? -6.383 1.009 -7.882 1.00 98.88 192 PRO A C 1
ATOM 1355 O O . PRO A 1 192 ? -5.181 0.916 -8.166 1.00 98.88 192 PRO A O 1
ATOM 1358 N N . THR A 1 193 ? -7.295 1.329 -8.797 1.00 98.94 193 THR A N 1
ATOM 1359 C CA . THR A 1 193 ? -6.952 1.731 -10.167 1.00 98.94 193 THR A CA 1
ATOM 1360 C C . THR A 1 193 ? -6.003 2.929 -10.129 1.00 98.94 193 THR A C 1
ATOM 1362 O O . THR A 1 193 ? -6.150 3.813 -9.277 1.00 98.94 193 THR A O 1
ATOM 1365 N N . TYR A 1 194 ? -5.021 2.981 -11.030 1.00 98.88 194 TYR A N 1
ATOM 1366 C CA . TYR A 1 194 ? -4.175 4.170 -11.162 1.00 98.88 194 TYR A CA 1
ATOM 1367 C C . TYR A 1 194 ? -5.054 5.400 -11.464 1.00 98.88 194 TYR A C 1
ATOM 1369 O O . TYR A 1 194 ? -5.910 5.354 -12.346 1.00 98.88 194 TYR A O 1
ATOM 1377 N N . GLY A 1 195 ? -4.894 6.467 -10.678 1.00 98.62 195 GLY A N 1
ATOM 1378 C CA . GLY A 1 195 ? -5.741 7.667 -10.716 1.00 98.62 195 GLY A CA 1
ATOM 1379 C C . GLY A 1 195 ? -6.987 7.650 -9.811 1.00 98.62 195 GLY A C 1
ATOM 1380 O O . GLY A 1 195 ? -7.661 8.670 -9.712 1.00 98.62 195 GLY A O 1
ATOM 1381 N N . ARG A 1 196 ? -7.314 6.544 -9.119 1.00 98.81 196 ARG A N 1
ATOM 1382 C CA . ARG A 1 196 ? -8.442 6.483 -8.156 1.00 98.81 196 ARG A CA 1
ATOM 1383 C C . ARG A 1 196 ? -8.205 7.290 -6.874 1.00 98.81 196 ARG A C 1
ATOM 1385 O O . ARG A 1 196 ? -9.133 7.919 -6.369 1.00 98.81 196 ARG A O 1
ATOM 1392 N N . VAL A 1 197 ? -6.993 7.205 -6.336 1.00 98.88 197 VAL A N 1
ATOM 1393 C CA . VAL A 1 197 ? -6.527 7.939 -5.154 1.00 98.88 197 VAL A CA 1
ATOM 1394 C C . VAL A 1 197 ? -5.472 8.933 -5.619 1.00 98.88 197 VAL A C 1
ATOM 1396 O O . VAL A 1 197 ? -4.668 8.602 -6.491 1.00 98.88 197 VAL A O 1
ATOM 1399 N N . SER A 1 198 ? -5.507 10.147 -5.072 1.00 98.81 198 SER A N 1
ATOM 1400 C CA . SER A 1 198 ? -4.533 11.195 -5.389 1.00 98.81 198 SER A CA 1
ATOM 1401 C C . SER A 1 198 ? -3.120 10.796 -4.975 1.00 98.81 198 SER A C 1
ATOM 1403 O O . SER A 1 198 ? -2.907 10.231 -3.898 1.00 98.81 198 SER A O 1
ATOM 1405 N N . ARG A 1 199 ? -2.146 11.153 -5.811 1.00 98.81 199 ARG A N 1
ATOM 1406 C CA . ARG A 1 199 ? -0.711 11.029 -5.533 1.00 98.81 199 ARG A CA 1
ATOM 1407 C C . ARG A 1 199 ? -0.098 12.351 -5.062 1.00 98.81 199 ARG A C 1
ATOM 1409 O O . ARG A 1 199 ? 1.098 12.395 -4.778 1.00 98.81 199 ARG A O 1
ATOM 1416 N N . ALA A 1 200 ? -0.881 13.428 -4.942 1.00 98.69 200 ALA A N 1
ATOM 1417 C CA . ALA A 1 200 ? -0.405 14.680 -4.361 1.00 98.69 200 ALA A CA 1
ATOM 1418 C C . ALA A 1 200 ? 0.066 14.443 -2.914 1.00 98.69 200 ALA A C 1
ATOM 1420 O O . ALA A 1 200 ? -0.677 13.935 -2.074 1.00 98.69 200 ALA A O 1
ATOM 1421 N N . GLY A 1 201 ? 1.329 14.774 -2.636 1.00 98.38 201 GLY A N 1
ATOM 1422 C CA . GLY A 1 201 ? 1.981 14.539 -1.343 1.00 98.38 201 GLY A CA 1
ATOM 1423 C C . GLY A 1 201 ? 2.420 13.096 -1.063 1.00 98.38 201 GLY A C 1
ATOM 1424 O O . GLY A 1 201 ? 2.922 12.818 0.027 1.00 98.38 201 GLY A O 1
ATOM 1425 N N . LEU A 1 202 ? 2.305 12.187 -2.036 1.00 98.88 202 LEU A N 1
ATOM 1426 C CA . LEU A 1 202 ? 3.065 10.938 -2.035 1.00 98.88 202 LEU A CA 1
ATOM 1427 C C . LEU A 1 202 ? 4.508 11.235 -2.463 1.00 98.88 202 LEU A C 1
ATOM 1429 O O . LEU A 1 202 ? 4.747 11.814 -3.525 1.00 98.88 202 LEU A O 1
ATOM 1433 N N . VAL A 1 203 ? 5.487 10.814 -1.664 1.00 98.81 203 VAL A N 1
ATOM 1434 C CA . VAL A 1 203 ? 6.899 10.839 -2.056 1.00 98.81 203 VAL A CA 1
ATOM 1435 C C . VAL A 1 203 ? 7.094 9.849 -3.205 1.00 98.81 203 VAL A C 1
ATOM 1437 O O . VAL A 1 203 ? 7.080 8.635 -3.000 1.00 98.81 203 VAL A O 1
ATOM 1440 N N . ALA A 1 204 ? 7.229 10.392 -4.416 1.00 98.50 204 ALA A N 1
ATOM 1441 C CA . ALA A 1 204 ? 7.222 9.620 -5.651 1.00 98.50 204 ALA A CA 1
ATOM 1442 C C . ALA A 1 204 ? 8.435 8.686 -5.771 1.00 98.50 204 ALA A C 1
ATOM 1444 O O . ALA A 1 204 ? 9.584 9.121 -5.644 1.00 98.50 204 ALA A O 1
ATOM 1445 N N . PHE A 1 205 ? 8.158 7.427 -6.108 1.00 98.62 205 PHE A N 1
ATOM 1446 C CA . PHE A 1 205 ? 9.139 6.458 -6.580 1.00 98.62 205 PHE A CA 1
ATOM 1447 C C . PHE A 1 205 ? 9.047 6.370 -8.107 1.00 98.62 205 PHE A C 1
ATOM 1449 O O . PHE A 1 205 ? 9.915 6.910 -8.800 1.00 98.62 205 PHE A O 1
ATOM 1456 N N . ALA A 1 206 ? 7.982 5.767 -8.636 1.00 98.69 206 ALA A N 1
ATOM 1457 C CA . ALA A 1 206 ? 7.715 5.695 -10.068 1.00 98.69 206 ALA A CA 1
ATOM 1458 C C . ALA A 1 206 ? 6.327 6.270 -10.352 1.00 98.69 206 ALA A C 1
ATOM 1460 O O . ALA A 1 206 ? 5.299 5.617 -10.176 1.00 98.69 206 ALA A O 1
ATOM 1461 N N . SER A 1 207 ? 6.310 7.522 -10.800 1.00 98.69 207 SER A N 1
ATOM 1462 C CA . SER A 1 207 ? 5.103 8.316 -11.003 1.00 98.69 207 SER A CA 1
ATOM 1463 C C . SER A 1 207 ? 4.026 7.608 -11.829 1.00 98.69 207 SER A C 1
ATOM 1465 O O . SER A 1 207 ? 2.856 7.730 -11.499 1.00 98.69 207 SER A O 1
ATOM 1467 N N . SER A 1 208 ? 4.375 6.852 -12.868 1.00 98.69 208 SER A N 1
ATOM 1468 C CA . SER A 1 208 ? 3.382 6.181 -13.719 1.00 98.69 208 SER A CA 1
ATOM 1469 C C . SER A 1 208 ? 2.848 4.850 -13.166 1.00 98.69 208 SER A C 1
ATOM 1471 O O . SER A 1 208 ? 2.068 4.180 -13.852 1.00 98.69 208 SER A O 1
ATOM 1473 N N . LEU A 1 209 ? 3.289 4.447 -11.968 1.00 98.81 209 LEU A N 1
ATOM 1474 C CA . LEU A 1 209 ? 3.015 3.145 -11.347 1.00 98.81 209 LEU A CA 1
ATOM 1475 C C . LEU A 1 209 ? 2.522 3.260 -9.897 1.00 98.81 209 LEU A C 1
ATOM 1477 O O . LEU A 1 209 ? 1.758 2.403 -9.448 1.00 98.81 209 LEU A O 1
ATOM 1481 N N . ASP A 1 210 ? 2.974 4.290 -9.179 1.00 98.88 210 ASP A N 1
ATOM 1482 C CA . ASP A 1 210 ? 2.679 4.532 -7.770 1.00 98.88 210 ASP A CA 1
ATOM 1483 C C . ASP A 1 210 ? 1.177 4.679 -7.528 1.00 98.88 210 ASP A C 1
ATOM 1485 O O . ASP A 1 210 ? 0.500 5.446 -8.215 1.00 98.88 210 ASP A O 1
ATOM 1489 N N . GLN A 1 211 ? 0.663 4.002 -6.499 1.00 98.94 211 GLN A N 1
ATOM 1490 C CA . GLN A 1 211 ? -0.679 4.280 -6.006 1.00 98.94 211 GLN A CA 1
ATOM 1491 C C . GLN A 1 211 ? -0.824 4.050 -4.500 1.00 98.94 211 GLN A C 1
ATOM 1493 O O . GLN A 1 211 ? -0.340 3.049 -3.972 1.00 98.94 211 GLN A O 1
ATOM 1498 N N . ILE A 1 212 ? -1.501 4.974 -3.809 1.00 99.00 212 ILE A N 1
ATOM 1499 C CA . ILE A 1 212 ? -1.877 4.817 -2.393 1.00 99.00 212 ILE A CA 1
ATOM 1500 C C . ILE A 1 212 ? -3.071 3.865 -2.287 1.00 99.00 212 ILE A C 1
ATOM 1502 O O . ILE A 1 212 ? -3.973 3.885 -3.126 1.00 99.00 212 ILE A O 1
ATOM 1506 N N . GLY A 1 213 ? -3.100 3.055 -1.231 1.00 98.94 213 GLY A N 1
ATOM 1507 C CA . GLY A 1 213 ? -4.228 2.179 -0.939 1.00 98.94 213 GLY A CA 1
ATOM 1508 C C . GLY A 1 213 ? -4.249 1.673 0.507 1.00 98.94 213 GLY A C 1
ATOM 1509 O O . GLY A 1 213 ? -3.240 1.790 1.213 1.00 98.94 213 GLY A O 1
ATOM 1510 N N . PRO A 1 214 ? -5.400 1.157 0.971 1.00 98.88 214 PRO A N 1
ATOM 1511 C CA . PRO A 1 214 ? -5.569 0.699 2.342 1.00 98.88 214 PRO A CA 1
ATOM 1512 C C . PRO A 1 214 ? -4.999 -0.706 2.581 1.00 98.88 214 PRO A C 1
ATOM 1514 O O . PRO A 1 214 ? -4.972 -1.558 1.688 1.00 98.88 214 PRO A O 1
ATOM 1517 N N . ILE A 1 215 ? -4.599 -0.938 3.830 1.00 98.94 215 ILE A N 1
ATOM 1518 C CA . ILE A 1 215 ? -4.290 -2.241 4.420 1.00 98.94 215 ILE A CA 1
ATOM 1519 C C . ILE A 1 215 ? -5.133 -2.382 5.691 1.00 98.94 215 ILE A C 1
ATOM 1521 O O . ILE A 1 215 ? -5.112 -1.486 6.537 1.00 98.94 215 ILE A O 1
ATOM 1525 N N . THR A 1 216 ? -5.889 -3.469 5.825 1.00 98.81 216 THR A N 1
ATOM 1526 C CA . THR A 1 216 ? -6.910 -3.636 6.875 1.00 98.81 216 THR A CA 1
ATOM 1527 C C . THR A 1 216 ? -7.045 -5.081 7.334 1.00 98.81 216 THR A C 1
ATOM 1529 O O . THR A 1 216 ? -6.596 -6.011 6.669 1.00 98.81 216 THR A O 1
ATOM 1532 N N . ALA A 1 217 ? -7.668 -5.275 8.495 1.00 97.06 217 ALA A N 1
ATOM 1533 C CA . ALA A 1 217 ? -7.948 -6.601 9.036 1.00 97.06 217 ALA A CA 1
ATOM 1534 C C . ALA A 1 217 ? -9.012 -7.363 8.228 1.00 97.06 217 ALA A C 1
ATOM 1536 O O . ALA A 1 217 ? -8.936 -8.586 8.152 1.00 97.06 217 ALA A O 1
ATOM 1537 N N . SER A 1 218 ? -9.974 -6.645 7.636 1.00 97.81 218 SER A N 1
ATOM 1538 C CA . SER A 1 218 ? -11.077 -7.222 6.865 1.00 97.81 218 SER A CA 1
ATOM 1539 C C . SER A 1 218 ? -11.317 -6.525 5.525 1.00 97.81 218 SER A C 1
ATOM 1541 O O . SER A 1 218 ? -10.852 -5.400 5.288 1.00 97.81 218 SER A O 1
ATOM 1543 N N . VAL A 1 219 ? -12.084 -7.179 4.649 1.00 98.38 219 VAL A N 1
ATOM 1544 C CA . VAL A 1 219 ? -12.513 -6.614 3.357 1.00 98.38 219 VAL A CA 1
ATOM 1545 C C . VAL A 1 219 ? -13.482 -5.445 3.544 1.00 98.38 219 VAL A C 1
ATOM 1547 O O . VAL A 1 219 ? -13.430 -4.475 2.788 1.00 98.38 219 VAL A O 1
ATOM 1550 N N . GLU A 1 220 ? -14.333 -5.503 4.566 1.00 97.69 220 GLU A N 1
ATOM 1551 C CA . GLU A 1 220 ? -15.252 -4.413 4.908 1.00 97.69 220 GLU A CA 1
ATOM 1552 C C . GLU A 1 220 ? -14.502 -3.147 5.331 1.00 97.69 220 GLU A C 1
ATOM 1554 O O . GLU A 1 220 ? -14.739 -2.068 4.785 1.00 97.69 220 GLU A O 1
ATOM 1559 N N . ASP A 1 221 ? -13.512 -3.289 6.212 1.00 98.12 221 ASP A N 1
ATOM 1560 C CA . ASP A 1 221 ? -12.661 -2.177 6.631 1.00 98.12 221 ASP A CA 1
ATOM 1561 C C . ASP A 1 221 ? -11.886 -1.600 5.430 1.00 98.12 221 ASP A C 1
ATOM 1563 O O . ASP A 1 221 ? -11.719 -0.381 5.311 1.00 98.12 221 ASP A O 1
ATOM 1567 N N . ALA A 1 222 ? -11.447 -2.463 4.500 1.00 98.56 222 ALA A N 1
ATOM 1568 C CA . ALA A 1 222 ? -10.774 -2.037 3.272 1.00 98.56 222 ALA A CA 1
ATOM 1569 C C . ALA A 1 222 ? -11.689 -1.166 2.403 1.00 98.56 222 ALA A C 1
ATOM 1571 O O . ALA A 1 222 ? -11.240 -0.163 1.845 1.00 98.56 222 ALA A O 1
ATOM 1572 N N . ALA A 1 223 ? -12.965 -1.546 2.289 1.00 98.44 223 ALA A N 1
ATOM 1573 C CA . ALA A 1 223 ? -13.967 -0.814 1.529 1.00 98.44 223 ALA A CA 1
ATOM 1574 C C . ALA A 1 223 ? -14.218 0.577 2.130 1.00 98.44 223 ALA A C 1
ATOM 1576 O O . ALA A 1 223 ? -14.181 1.566 1.397 1.00 98.44 223 ALA A O 1
ATOM 1577 N N . LEU A 1 224 ? -14.377 0.663 3.456 1.00 97.94 224 LEU A N 1
ATOM 1578 C CA . LEU A 1 224 ? -14.579 1.925 4.176 1.00 97.94 224 LEU A CA 1
ATOM 1579 C C . LEU A 1 224 ? -13.393 2.884 4.001 1.00 97.94 224 LEU A C 1
ATOM 1581 O O . LEU A 1 224 ? -13.583 4.044 3.623 1.00 97.94 224 LEU A O 1
ATOM 1585 N N . LEU A 1 225 ? -12.159 2.405 4.211 1.00 98.44 225 LEU A N 1
ATOM 1586 C CA . LEU A 1 225 ? -10.970 3.240 4.017 1.00 98.44 225 LEU A CA 1
ATOM 1587 C C . LEU A 1 225 ? -10.771 3.635 2.557 1.00 98.44 225 LEU A C 1
ATOM 1589 O O . LEU A 1 225 ? -10.406 4.779 2.285 1.00 98.44 225 LEU A O 1
ATOM 1593 N N . LEU A 1 226 ? -11.012 2.723 1.609 1.00 98.81 226 LEU A N 1
ATOM 1594 C CA . LEU A 1 226 ? -10.873 3.045 0.194 1.00 98.81 226 LEU A CA 1
ATOM 1595 C C . LEU A 1 226 ? -11.878 4.119 -0.232 1.00 98.81 226 LEU A C 1
ATOM 1597 O O . LEU A 1 226 ? -11.498 5.017 -0.986 1.00 98.81 226 LEU A O 1
ATOM 1601 N N . THR A 1 227 ? -13.126 4.051 0.242 1.00 98.50 227 THR A N 1
ATOM 1602 C CA . THR A 1 227 ? -14.132 5.095 0.001 1.00 98.50 227 THR A CA 1
ATOM 1603 C C . THR A 1 227 ? -13.649 6.437 0.542 1.00 98.50 227 THR A C 1
ATOM 1605 O O . THR A 1 227 ? -13.682 7.417 -0.198 1.00 98.50 227 THR A O 1
ATOM 1608 N N . ALA A 1 228 ? -13.125 6.477 1.772 1.00 98.25 228 ALA A N 1
ATOM 1609 C CA . ALA A 1 228 ? -12.672 7.717 2.399 1.00 98.25 228 ALA A CA 1
ATOM 1610 C C . ALA A 1 228 ? -11.526 8.403 1.635 1.00 98.25 228 ALA A C 1
ATOM 1612 O O . ALA A 1 228 ? -11.542 9.618 1.479 1.00 98.25 228 ALA A O 1
ATOM 1613 N N . ILE A 1 229 ? -10.541 7.651 1.130 1.00 98.69 229 ILE A N 1
ATOM 1614 C CA . ILE A 1 229 ? -9.344 8.243 0.498 1.00 98.69 229 ILE A CA 1
ATOM 1615 C C . ILE A 1 229 ? -9.463 8.455 -1.019 1.00 98.69 229 ILE A C 1
ATOM 1617 O O . ILE A 1 229 ? -8.610 9.114 -1.616 1.00 98.69 229 ILE A O 1
ATOM 1621 N N . SER A 1 230 ? -10.476 7.872 -1.662 1.00 98.75 230 SER A N 1
ATOM 1622 C CA . SER A 1 230 ? -10.657 7.946 -3.115 1.00 98.75 230 SER A CA 1
ATOM 1623 C C . SER A 1 230 ? -11.275 9.270 -3.568 1.00 98.75 230 SER A C 1
ATOM 1625 O O . SER A 1 230 ? -11.981 9.948 -2.824 1.00 98.75 230 SER A O 1
ATOM 1627 N N . GLY A 1 231 ? -11.073 9.601 -4.843 1.00 98.12 231 GLY A N 1
ATOM 1628 C CA . GLY A 1 231 ? -11.763 10.700 -5.517 1.00 98.12 231 GLY A CA 1
ATOM 1629 C C . GLY A 1 231 ? -10.821 11.658 -6.233 1.00 98.12 231 GLY A C 1
ATOM 1630 O O . GLY A 1 231 ? -9.612 11.661 -6.001 1.00 98.12 231 GLY A O 1
ATOM 1631 N N . PHE A 1 232 ? -11.410 12.470 -7.109 1.00 98.56 232 PHE A N 1
ATOM 1632 C CA . PHE A 1 232 ? -10.681 13.436 -7.921 1.00 98.56 232 PHE A CA 1
ATOM 1633 C C . PHE A 1 232 ? -9.990 14.505 -7.074 1.00 98.56 232 PHE A C 1
ATOM 1635 O O . PHE A 1 232 ? -10.613 15.103 -6.198 1.00 98.56 232 PHE A O 1
ATOM 1642 N N . ASP A 1 233 ? -8.724 14.780 -7.354 1.00 98.44 233 ASP A N 1
ATOM 1643 C CA . ASP A 1 233 ? -7.953 15.831 -6.702 1.00 98.44 233 ASP A CA 1
ATOM 1644 C C . ASP A 1 233 ? -7.384 16.805 -7.743 1.00 98.44 233 ASP A C 1
ATOM 1646 O O . ASP A 1 233 ? -6.547 16.396 -8.549 1.00 98.44 233 ASP A O 1
ATOM 1650 N N . PRO A 1 234 ? -7.775 18.093 -7.725 1.00 97.81 234 PRO A N 1
ATOM 1651 C CA . PRO A 1 234 ? -7.254 19.080 -8.669 1.00 97.81 234 PRO A CA 1
ATOM 1652 C C . PRO A 1 234 ? -5.747 19.351 -8.510 1.00 97.81 234 PRO A C 1
ATOM 1654 O O . PRO A 1 234 ? -5.143 19.935 -9.409 1.00 97.81 234 PRO A O 1
ATOM 1657 N N . LEU A 1 235 ? -5.126 18.943 -7.395 1.00 98.00 235 LEU A N 1
ATOM 1658 C CA . LEU A 1 235 ? -3.679 19.051 -7.176 1.00 98.00 235 LEU A CA 1
ATOM 1659 C C . LEU A 1 235 ? -2.883 17.901 -7.816 1.00 98.00 235 LEU A C 1
ATOM 1661 O O . LEU A 1 235 ? -1.652 17.946 -7.833 1.00 98.00 235 LEU A O 1
ATOM 1665 N N . ASP A 1 236 ? -3.560 16.886 -8.357 1.00 98.62 236 ASP A N 1
ATOM 1666 C CA . ASP A 1 236 ? -2.951 15.766 -9.067 1.00 98.62 236 ASP A CA 1
ATOM 1667 C C . ASP A 1 236 ? -3.550 15.640 -10.472 1.00 98.62 236 ASP A C 1
ATOM 1669 O O . ASP A 1 236 ? -4.631 15.091 -10.670 1.00 98.62 236 ASP A O 1
ATOM 1673 N N . SER A 1 237 ? -2.799 16.076 -11.486 1.00 98.56 237 SER A N 1
ATOM 1674 C CA . SER A 1 237 ? -3.218 16.001 -12.895 1.00 98.56 237 SER A CA 1
ATOM 1675 C C . SER A 1 237 ? -3.421 14.575 -13.426 1.00 98.56 237 SER A C 1
ATOM 1677 O O . SER A 1 237 ? -3.881 14.405 -14.552 1.00 98.56 237 SER A O 1
ATOM 1679 N N . THR A 1 238 ? -3.049 13.546 -12.661 1.00 98.62 238 THR A N 1
ATOM 1680 C CA . THR A 1 238 ? -3.292 12.135 -12.996 1.00 98.62 238 THR A CA 1
ATOM 1681 C C . THR A 1 238 ? -4.446 11.517 -12.212 1.00 98.62 238 THR A C 1
ATOM 1683 O O . THR A 1 238 ? -4.810 10.368 -12.467 1.00 98.62 238 THR A O 1
ATOM 1686 N N . SER A 1 239 ? -5.031 12.268 -11.276 1.00 98.50 239 SER A N 1
ATOM 1687 C CA . SER A 1 239 ? -6.250 11.878 -10.585 1.00 98.50 239 SER A CA 1
ATOM 1688 C C . SER A 1 239 ? -7.415 11.885 -11.570 1.00 98.50 239 SER A C 1
ATOM 1690 O O . SER A 1 239 ? -7.600 12.827 -12.340 1.00 98.50 239 SER A O 1
ATOM 1692 N N . ALA A 1 240 ? -8.199 10.813 -11.579 1.00 98.19 240 ALA A N 1
ATOM 1693 C CA . ALA A 1 240 ? -9.305 10.677 -12.508 1.00 98.19 240 ALA A CA 1
ATOM 1694 C C . ALA A 1 240 ? -10.568 11.352 -11.963 1.00 98.19 240 ALA A C 1
ATOM 1696 O O . ALA A 1 240 ? -11.008 11.071 -10.846 1.00 98.19 240 ALA A O 1
ATOM 1697 N N . GLU A 1 241 ? -11.212 12.164 -12.801 1.00 97.94 241 GLU A N 1
ATOM 1698 C CA . GLU A 1 241 ? -12.543 12.727 -12.556 1.00 97.94 241 GLU A CA 1
ATOM 1699 C C . GLU A 1 241 ? -13.623 11.640 -12.656 1.00 97.94 241 GLU A C 1
ATOM 1701 O O . GLU A 1 241 ? -14.352 11.522 -13.642 1.00 97.94 241 GLU A O 1
ATOM 1706 N N . ARG A 1 242 ? -13.700 10.779 -11.637 1.00 97.00 242 ARG A N 1
ATOM 1707 C CA . ARG A 1 242 ? -14.697 9.708 -11.542 1.00 97.00 242 ARG A CA 1
ATOM 1708 C C . ARG A 1 242 ? -15.364 9.692 -10.171 1.00 97.00 242 ARG A C 1
ATOM 1710 O O . ARG A 1 242 ? -14.673 9.853 -9.164 1.00 97.00 242 ARG A O 1
ATOM 1717 N N . PRO A 1 243 ? -16.677 9.404 -10.108 1.00 96.88 243 PRO A N 1
ATOM 1718 C CA . PRO A 1 243 ? -17.353 9.218 -8.834 1.00 96.88 243 PRO A CA 1
ATOM 1719 C C . PRO A 1 243 ? -16.733 8.047 -8.064 1.00 96.88 243 PRO A C 1
ATOM 1721 O O . PRO A 1 243 ? -16.236 7.074 -8.654 1.00 96.88 243 PRO A O 1
ATOM 1724 N N . VAL A 1 244 ? -16.755 8.161 -6.739 1.00 97.12 244 VAL A N 1
ATOM 1725 C CA . VAL A 1 244 ? -16.337 7.107 -5.814 1.00 97.12 244 VAL A CA 1
ATOM 1726 C C . VAL A 1 244 ? -17.572 6.265 -5.487 1.00 97.12 244 VAL A C 1
ATOM 1728 O O . VAL A 1 244 ? -18.542 6.818 -4.973 1.00 97.12 244 VAL A O 1
ATOM 1731 N N . PRO A 1 245 ? -17.586 4.964 -5.818 1.00 94.81 245 PRO A N 1
ATOM 1732 C CA . PRO A 1 245 ? -18.649 4.071 -5.379 1.00 94.81 245 PRO A CA 1
ATOM 1733 C C . PRO A 1 245 ? -18.679 3.944 -3.854 1.00 94.81 245 PRO A C 1
ATOM 1735 O O . PRO A 1 245 ? -17.638 3.994 -3.194 1.00 94.81 245 PRO A O 1
ATOM 1738 N N . ASP A 1 246 ? -19.863 3.691 -3.307 1.00 92.62 246 ASP A N 1
ATOM 1739 C CA . ASP A 1 246 ? -19.981 3.126 -1.967 1.00 92.62 246 ASP A CA 1
ATOM 1740 C C . ASP A 1 246 ? -19.567 1.650 -2.034 1.00 92.62 246 ASP A C 1
ATOM 1742 O O . ASP A 1 246 ? -20.342 0.773 -2.424 1.00 92.62 246 ASP A O 1
ATOM 1746 N N . TYR A 1 247 ? -18.295 1.387 -1.735 1.00 96.69 247 TYR A N 1
ATOM 1747 C CA . TYR A 1 247 ? -17.739 0.044 -1.833 1.00 96.69 247 TYR A CA 1
ATOM 1748 C C . TYR A 1 247 ? -18.321 -0.902 -0.777 1.00 96.69 247 TYR A C 1
ATOM 1750 O O . TYR A 1 247 ? -18.434 -2.098 -1.050 1.00 96.69 247 TYR A O 1
ATOM 1758 N N . ALA A 1 248 ? -18.700 -0.387 0.398 1.00 92.38 248 ALA A N 1
ATOM 1759 C CA . ALA A 1 248 ? -19.200 -1.191 1.511 1.00 92.38 248 ALA A CA 1
ATOM 1760 C C . ALA A 1 248 ? -20.601 -1.749 1.216 1.00 92.38 248 ALA A C 1
ATOM 1762 O O . ALA A 1 248 ? -20.873 -2.924 1.464 1.00 92.38 248 ALA A O 1
ATOM 1763 N N . HIS A 1 249 ? -21.462 -0.948 0.584 1.00 91.31 249 HIS A N 1
ATOM 1764 C CA . HIS A 1 249 ? -22.833 -1.346 0.248 1.00 91.31 249 HIS A CA 1
ATOM 1765 C C . HIS A 1 249 ? -22.922 -2.571 -0.690 1.00 91.31 249 HIS A C 1
ATOM 1767 O O . HIS A 1 249 ? -23.913 -3.303 -0.695 1.00 91.31 249 HIS A O 1
ATOM 1773 N N . SER A 1 250 ? -21.890 -2.829 -1.495 1.00 89.50 250 SER A N 1
ATOM 1774 C CA . SER A 1 250 ? -21.923 -3.854 -2.548 1.00 89.50 250 SER A CA 1
ATOM 1775 C C . SER A 1 250 ? -21.203 -5.159 -2.197 1.00 89.50 250 SER A C 1
ATOM 1777 O O . SER A 1 250 ? -21.189 -6.078 -3.021 1.00 89.50 250 SER A O 1
ATOM 1779 N N . LEU A 1 251 ? -20.637 -5.274 -0.990 1.00 94.81 251 LEU A N 1
ATOM 1780 C CA . LEU A 1 251 ? -19.775 -6.394 -0.590 1.00 94.81 251 LEU A CA 1
ATOM 1781 C C . LEU A 1 251 ? -20.462 -7.758 -0.630 1.00 94.81 251 LEU A C 1
ATOM 1783 O O . LEU A 1 251 ? -19.838 -8.743 -1.008 1.00 94.81 251 LEU A O 1
ATOM 1787 N N . GLN A 1 252 ? -21.747 -7.818 -0.293 1.00 93.94 252 GLN A N 1
ATOM 1788 C CA . GLN A 1 252 ? -22.477 -9.078 -0.108 1.00 93.94 252 GLN A CA 1
ATOM 1789 C C . GLN A 1 252 ? -23.289 -9.498 -1.341 1.00 93.94 252 GLN A C 1
ATOM 1791 O O . GLN A 1 252 ? -24.105 -10.419 -1.281 1.00 93.94 252 GLN A O 1
ATOM 1796 N N . ARG A 1 253 ? -23.094 -8.835 -2.490 1.00 93.31 253 ARG A N 1
ATOM 1797 C CA . ARG A 1 253 ? -23.818 -9.187 -3.719 1.00 93.31 253 ARG A CA 1
ATOM 1798 C C . ARG A 1 253 ? -23.527 -10.648 -4.118 1.00 93.31 253 ARG A C 1
ATOM 1800 O O . ARG A 1 253 ? -22.367 -11.068 -4.061 1.00 93.31 253 ARG A O 1
ATOM 1807 N N . PRO A 1 254 ? -24.537 -11.430 -4.549 1.00 91.75 254 PRO A N 1
ATOM 1808 C CA . PRO A 1 254 ? -24.322 -12.798 -5.019 1.00 91.75 254 PRO A CA 1
ATOM 1809 C C . PRO A 1 254 ? -23.404 -12.856 -6.246 1.00 91.75 254 PRO A C 1
ATOM 1811 O O . PRO A 1 254 ? -23.534 -12.041 -7.159 1.00 91.75 254 PRO A O 1
ATOM 1814 N N . LEU A 1 255 ? -22.546 -13.878 -6.336 1.00 94.81 255 LEU A N 1
ATOM 1815 C CA . LEU A 1 255 ? -21.589 -14.026 -7.446 1.00 94.81 255 LEU A CA 1
ATOM 1816 C C . LEU A 1 255 ? -22.152 -14.785 -8.661 1.00 94.81 255 LEU A C 1
ATOM 1818 O O . LEU A 1 255 ? -21.407 -15.168 -9.569 1.00 94.81 255 LEU A O 1
ATOM 1822 N N . ARG A 1 256 ? -23.469 -15.026 -8.707 1.00 93.38 256 ARG A N 1
ATOM 1823 C CA . ARG A 1 256 ? -24.104 -15.868 -9.730 1.00 93.38 256 ARG A CA 1
ATOM 1824 C C . ARG A 1 256 ? -23.824 -15.344 -11.139 1.00 93.38 256 ARG A C 1
ATOM 1826 O O . ARG A 1 256 ? -24.269 -14.269 -11.524 1.00 93.38 256 ARG A O 1
ATOM 1833 N N . GLY A 1 257 ? -23.137 -16.158 -11.940 1.00 90.38 257 GLY A N 1
ATOM 1834 C CA . GLY A 1 257 ? -22.817 -15.829 -13.334 1.00 90.38 257 GLY A CA 1
ATOM 1835 C C . GLY A 1 257 ? -21.569 -14.960 -13.517 1.00 90.38 257 GLY A C 1
ATOM 1836 O O . GLY A 1 257 ? -21.185 -14.688 -14.659 1.00 90.38 257 GLY A O 1
ATOM 1837 N N . LEU A 1 258 ? -20.896 -14.580 -12.428 1.00 97.31 258 LEU A N 1
ATOM 1838 C CA . LEU A 1 258 ? -19.603 -13.915 -12.487 1.00 97.31 258 LEU A CA 1
ATOM 1839 C C . L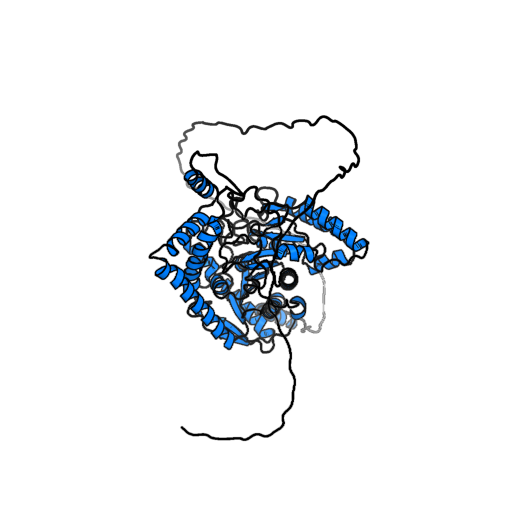EU A 1 258 ? -18.539 -14.899 -13.001 1.00 97.31 258 LEU A C 1
ATOM 1841 O O . LEU A 1 258 ? -18.531 -16.061 -12.607 1.00 97.31 258 LEU A O 1
ATOM 1845 N N . ARG A 1 259 ? -17.668 -14.461 -13.919 1.00 98.44 259 ARG A N 1
ATOM 1846 C CA . ARG A 1 259 ? -16.589 -15.277 -14.489 1.00 98.44 259 ARG A CA 1
ATOM 1847 C C . ARG A 1 259 ? -15.255 -14.865 -13.871 1.00 98.44 259 ARG A C 1
ATOM 1849 O O . ARG A 1 259 ? -14.866 -13.712 -14.022 1.00 98.44 259 ARG A O 1
ATOM 1856 N N . ILE A 1 260 ? -14.586 -15.794 -13.201 1.00 98.69 260 ILE A N 1
ATOM 1857 C CA . ILE A 1 260 ? -13.241 -15.647 -12.641 1.00 98.69 260 ILE A CA 1
ATOM 1858 C C . ILE A 1 260 ? -12.254 -16.286 -13.614 1.00 98.69 260 ILE A C 1
ATOM 1860 O O . ILE A 1 260 ? -12.380 -17.472 -13.922 1.00 98.69 260 ILE A O 1
ATOM 1864 N N . GLY A 1 261 ? -11.303 -15.503 -14.111 1.00 98.69 261 GLY A N 1
ATOM 1865 C CA . GLY A 1 261 ? -10.193 -15.996 -14.916 1.00 98.69 261 GLY A CA 1
ATOM 1866 C C . GLY A 1 261 ? -9.049 -16.514 -14.041 1.00 98.69 261 GLY A C 1
ATOM 1867 O O . GLY A 1 261 ? -8.786 -15.976 -12.967 1.00 98.69 261 GLY A O 1
ATOM 1868 N N . VAL A 1 262 ? -8.360 -17.548 -14.507 1.00 98.62 262 VAL A N 1
ATOM 1869 C CA . VAL A 1 262 ? -7.170 -18.130 -13.876 1.00 98.62 262 VAL A CA 1
ATOM 1870 C C . VAL A 1 262 ? -6.057 -18.131 -14.928 1.00 98.62 262 VAL A C 1
ATOM 1872 O O . VAL A 1 262 ? -6.125 -18.938 -15.857 1.00 98.62 262 VAL A O 1
ATOM 1875 N N . PRO A 1 263 ? -5.086 -17.202 -14.853 1.00 98.06 263 PRO A N 1
ATOM 1876 C CA . PRO A 1 263 ? -4.015 -17.103 -15.844 1.00 98.06 263 PRO A CA 1
ATOM 1877 C C . PRO A 1 263 ? -3.077 -18.306 -15.783 1.00 98.06 263 PRO A C 1
ATOM 1879 O O . PRO A 1 263 ? -2.503 -18.561 -14.725 1.00 98.06 263 PRO A O 1
ATOM 1882 N N . ARG A 1 264 ? -2.888 -19.036 -16.887 1.00 97.25 264 ARG A N 1
ATOM 1883 C CA . ARG A 1 264 ? -2.050 -20.254 -16.904 1.00 97.25 264 ARG A CA 1
ATOM 1884 C C . ARG A 1 264 ? -0.620 -19.985 -16.439 1.00 97.25 264 ARG A C 1
ATOM 1886 O O . ARG A 1 264 ? -0.062 -20.760 -15.666 1.00 97.25 264 ARG A O 1
ATOM 1893 N N . GLU A 1 265 ? -0.059 -18.861 -16.869 1.00 97.19 265 GLU A N 1
ATOM 1894 C CA . GLU A 1 265 ? 1.315 -18.429 -16.603 1.00 97.19 265 GLU A CA 1
ATOM 1895 C C . GLU A 1 265 ? 1.586 -18.214 -15.108 1.00 97.19 265 GLU A C 1
ATOM 1897 O O . GLU A 1 265 ? 2.732 -18.256 -14.667 1.00 97.19 265 GLU A O 1
ATOM 1902 N N . TYR A 1 266 ? 0.539 -18.012 -14.303 1.00 97.38 266 TYR A N 1
ATOM 1903 C CA . TYR A 1 266 ? 0.654 -17.761 -12.865 1.00 97.38 266 TYR A CA 1
ATOM 1904 C C . TYR A 1 266 ? 0.524 -19.014 -12.000 1.00 97.38 266 TYR A C 1
ATOM 1906 O O . TYR A 1 266 ? 0.638 -18.935 -10.777 1.00 97.38 266 TYR A O 1
ATOM 1914 N N . PHE A 1 267 ? 0.339 -20.178 -12.622 1.00 96.81 267 PHE A N 1
ATOM 1915 C CA . PHE A 1 267 ? 0.290 -21.464 -11.935 1.00 96.81 267 PHE A CA 1
ATOM 1916 C C . PHE A 1 267 ? 1.333 -22.439 -12.499 1.00 96.81 267 PHE A C 1
ATOM 1918 O O . PHE A 1 267 ? 0.960 -23.553 -12.888 1.00 96.81 267 PHE A O 1
ATOM 1925 N N . PRO A 1 268 ? 2.633 -22.076 -12.502 1.00 93.62 268 PRO A N 1
ATOM 1926 C CA . PRO A 1 268 ? 3.695 -22.973 -12.941 1.00 93.62 268 PRO A CA 1
ATOM 1927 C C . PRO A 1 268 ? 3.798 -24.207 -12.031 1.00 93.62 268 PRO A C 1
ATOM 1929 O O . PRO A 1 268 ? 3.296 -24.219 -10.898 1.00 93.62 268 PRO A O 1
ATOM 1932 N N . ALA A 1 269 ? 4.445 -25.263 -12.523 1.00 92.19 269 ALA A N 1
ATOM 1933 C CA . ALA A 1 269 ? 4.609 -26.509 -11.773 1.00 92.19 269 ALA A CA 1
ATOM 1934 C C . ALA A 1 269 ? 5.431 -26.305 -10.487 1.00 92.19 269 ALA A C 1
ATOM 1936 O O . ALA A 1 269 ? 5.210 -26.991 -9.494 1.00 92.19 269 ALA A O 1
ATOM 1937 N N . GLU A 1 270 ? 6.331 -25.323 -10.500 1.00 91.75 270 GLU A N 1
ATOM 1938 C CA . GLU A 1 270 ? 7.254 -24.972 -9.424 1.00 91.75 270 GLU A CA 1
ATOM 1939 C C . GLU A 1 270 ? 6.639 -24.037 -8.367 1.00 91.75 270 GLU A C 1
ATOM 1941 O O . GLU A 1 270 ? 7.317 -23.687 -7.400 1.00 91.75 270 GLU A O 1
ATOM 1946 N N . LEU A 1 271 ? 5.378 -23.609 -8.533 1.00 94.19 271 LEU A N 1
ATOM 1947 C CA . LEU A 1 271 ? 4.682 -22.794 -7.534 1.00 94.19 271 LEU A CA 1
ATOM 1948 C C . LEU A 1 271 ? 4.623 -23.540 -6.195 1.00 94.19 271 LEU A C 1
ATOM 1950 O O . LEU A 1 271 ? 4.269 -24.720 -6.162 1.00 94.19 271 LEU A O 1
ATOM 1954 N N . ASP A 1 272 ? 4.912 -22.835 -5.096 1.00 93.88 272 ASP A N 1
ATOM 1955 C CA . ASP A 1 272 ? 4.869 -23.408 -3.752 1.00 93.88 272 ASP A CA 1
ATOM 1956 C C . ASP A 1 272 ? 3.527 -24.140 -3.517 1.00 93.88 272 ASP A C 1
ATOM 1958 O O . ASP A 1 272 ? 2.455 -23.548 -3.720 1.00 93.88 272 ASP A O 1
ATOM 1962 N N . PRO A 1 273 ? 3.547 -25.424 -3.104 1.00 94.06 273 PRO A N 1
ATOM 1963 C CA . PRO A 1 273 ? 2.335 -26.227 -2.981 1.00 94.06 273 PRO A CA 1
ATOM 1964 C C . PRO A 1 273 ? 1.280 -25.622 -2.058 1.00 94.06 273 PRO A C 1
ATOM 1966 O O . PRO A 1 273 ? 0.086 -25.805 -2.292 1.00 94.06 273 PRO A O 1
ATOM 1969 N N . ALA A 1 274 ? 1.689 -24.893 -1.020 1.00 92.38 274 ALA A N 1
ATOM 1970 C CA . ALA A 1 274 ? 0.740 -24.271 -0.115 1.00 92.38 274 ALA A CA 1
ATOM 1971 C C . ALA A 1 274 ? 0.116 -23.002 -0.697 1.00 92.38 274 ALA A C 1
ATOM 1973 O O . ALA A 1 274 ? -1.062 -22.734 -0.462 1.00 92.38 274 ALA A O 1
ATOM 1974 N N . VAL A 1 275 ? 0.875 -22.248 -1.496 1.00 96.12 275 VAL A N 1
ATOM 1975 C CA . VAL A 1 275 ? 0.336 -21.119 -2.263 1.00 96.12 275 VAL A CA 1
ATOM 1976 C C . VAL A 1 275 ? -0.686 -21.611 -3.284 1.00 96.12 275 VAL A C 1
ATOM 1978 O O . VAL A 1 275 ? -1.785 -21.057 -3.376 1.00 96.12 275 VAL A O 1
ATOM 1981 N N . ARG A 1 276 ? -0.368 -22.698 -3.997 1.00 96.69 276 ARG A N 1
ATOM 1982 C CA . ARG A 1 276 ? -1.313 -23.366 -4.899 1.00 96.69 276 ARG A CA 1
ATOM 1983 C C . ARG A 1 276 ? -2.574 -23.814 -4.160 1.00 96.69 276 ARG A C 1
ATOM 1985 O O . ARG A 1 276 ? -3.670 -23.453 -4.576 1.00 96.69 276 ARG A O 1
ATOM 1992 N N . ALA A 1 277 ? -2.425 -24.515 -3.036 1.00 95.56 277 ALA A N 1
ATOM 1993 C CA . ALA A 1 277 ? -3.555 -24.996 -2.244 1.00 95.56 277 ALA A CA 1
ATOM 1994 C C . ALA A 1 277 ? -4.460 -23.856 -1.739 1.00 95.56 277 ALA A C 1
ATOM 1996 O O . ALA A 1 277 ? -5.681 -23.997 -1.749 1.00 95.56 277 ALA A O 1
ATOM 1997 N N . ALA A 1 278 ? -3.889 -22.713 -1.341 1.00 95.62 278 ALA A N 1
ATOM 1998 C CA . ALA A 1 278 ? -4.663 -21.536 -0.943 1.00 95.62 278 ALA A CA 1
ATOM 1999 C C . ALA A 1 278 ? -5.464 -20.941 -2.117 1.00 95.62 278 ALA A C 1
ATOM 2001 O O . ALA A 1 278 ? -6.629 -20.575 -1.950 1.00 95.62 278 ALA A O 1
ATOM 2002 N N . CYS A 1 279 ? -4.877 -20.891 -3.318 1.00 97.62 279 CYS A N 1
ATOM 2003 C CA . CYS A 1 279 ? -5.587 -20.463 -4.526 1.00 97.62 279 CYS A CA 1
ATOM 2004 C C . CYS A 1 279 ? -6.734 -21.417 -4.879 1.00 97.62 279 CYS A C 1
ATOM 2006 O O . CYS A 1 279 ? -7.842 -20.960 -5.157 1.00 97.62 279 CYS A O 1
ATOM 2008 N N . ASP A 1 280 ? -6.490 -22.727 -4.826 1.00 96.56 280 ASP A N 1
ATOM 2009 C CA . ASP A 1 280 ? -7.504 -23.749 -5.104 1.00 96.56 280 ASP A CA 1
ATOM 2010 C C . ASP A 1 280 ? -8.667 -23.658 -4.103 1.00 96.56 280 ASP A C 1
ATOM 2012 O O . ASP A 1 280 ? -9.835 -23.630 -4.494 1.00 96.56 280 ASP A O 1
ATOM 2016 N N . ALA A 1 281 ? -8.354 -23.492 -2.814 1.00 95.44 281 ALA A N 1
ATOM 2017 C CA . ALA A 1 281 ? -9.340 -23.293 -1.757 1.00 95.44 281 ALA A CA 1
ATOM 2018 C C . ALA A 1 281 ? -10.187 -22.024 -1.972 1.00 95.44 281 ALA A C 1
ATOM 2020 O O . ALA A 1 281 ? -11.410 -22.052 -1.790 1.00 95.44 281 ALA A O 1
ATOM 2021 N N . ALA A 1 282 ? -9.563 -20.919 -2.391 1.00 96.88 282 ALA A N 1
ATOM 2022 C CA . ALA A 1 282 ? -10.265 -19.683 -2.721 1.00 96.88 282 ALA A CA 1
ATOM 2023 C C . ALA A 1 282 ? -11.169 -19.848 -3.956 1.00 96.88 282 ALA A C 1
ATOM 2025 O O . ALA A 1 282 ? -12.330 -19.440 -3.927 1.00 96.88 282 ALA A O 1
ATOM 2026 N N . LEU A 1 283 ? -10.691 -20.509 -5.016 1.00 97.19 283 LEU A N 1
ATOM 2027 C CA . LEU A 1 283 ? -11.505 -20.831 -6.193 1.00 97.19 283 LEU A CA 1
ATOM 2028 C C . LEU A 1 283 ? -12.714 -21.698 -5.827 1.00 97.19 283 LEU A C 1
ATOM 2030 O O . LEU A 1 283 ? -13.808 -21.472 -6.346 1.00 97.19 283 LEU A O 1
ATOM 2034 N N . ASP A 1 284 ? -12.554 -22.648 -4.909 1.00 95.44 284 ASP A N 1
ATOM 2035 C CA . ASP A 1 284 ? -13.650 -23.490 -4.435 1.00 95.44 284 ASP A CA 1
ATOM 2036 C C . ASP A 1 284 ? -14.694 -22.712 -3.626 1.00 95.44 284 ASP A C 1
ATOM 2038 O O . ASP A 1 284 ? -15.892 -22.954 -3.805 1.00 95.44 284 ASP A O 1
ATOM 2042 N N . ARG A 1 285 ? -14.278 -21.751 -2.785 1.00 94.31 285 ARG A N 1
ATOM 2043 C CA . ARG A 1 285 ? -15.202 -20.805 -2.123 1.00 94.31 285 ARG A CA 1
ATOM 2044 C C . ARG A 1 285 ? -16.016 -20.032 -3.165 1.00 94.31 285 ARG A C 1
ATOM 2046 O O . ARG A 1 285 ? -17.244 -20.024 -3.113 1.00 94.31 285 ARG A O 1
ATOM 2053 N N . LEU A 1 286 ? -15.353 -19.488 -4.187 1.00 96.12 286 LEU A N 1
ATOM 2054 C CA . LEU A 1 286 ? -16.011 -18.717 -5.249 1.00 96.12 286 LEU A CA 1
ATOM 2055 C C . LEU A 1 286 ? -16.971 -19.556 -6.107 1.00 96.12 286 LEU A C 1
ATOM 2057 O O . LEU A 1 286 ? -18.051 -19.081 -6.467 1.00 96.12 286 LEU A O 1
ATOM 2061 N N . ARG A 1 287 ? -16.621 -20.812 -6.418 1.00 95.44 287 ARG A N 1
ATOM 2062 C CA . ARG A 1 287 ? -17.517 -21.749 -7.123 1.00 95.44 287 ARG A CA 1
ATOM 2063 C C . ARG A 1 287 ? -18.794 -22.006 -6.324 1.00 95.44 287 ARG A C 1
ATOM 2065 O O . ARG A 1 287 ? -19.878 -21.980 -6.905 1.00 95.44 287 ARG A O 1
ATOM 2072 N N . ARG A 1 288 ? -18.683 -22.213 -5.005 1.00 91.19 288 ARG A N 1
ATOM 2073 C CA . ARG A 1 288 ? -19.844 -22.404 -4.113 1.00 91.19 288 ARG A CA 1
ATOM 2074 C C . ARG A 1 288 ? -20.728 -21.161 -4.041 1.00 91.19 288 ARG A C 1
ATOM 2076 O O . ARG A 1 288 ? -21.944 -21.293 -4.131 1.00 91.19 288 ARG A O 1
ATOM 2083 N N . ALA A 1 289 ? -20.124 -19.975 -4.015 1.00 91.94 289 ALA A N 1
ATOM 2084 C CA . ALA A 1 289 ? -20.832 -18.696 -4.093 1.00 91.94 289 ALA A CA 1
ATOM 2085 C C . ALA A 1 289 ? -21.482 -18.417 -5.475 1.00 91.94 289 ALA A C 1
ATOM 2087 O O . ALA A 1 289 ? -22.144 -17.394 -5.671 1.00 91.94 289 ALA A O 1
ATOM 2088 N N . GLY A 1 290 ? -21.329 -19.322 -6.454 1.00 94.19 290 GLY A N 1
ATOM 2089 C CA . GLY A 1 290 ? -22.011 -19.277 -7.751 1.00 94.19 290 GLY A CA 1
ATOM 2090 C C . GLY A 1 290 ? -21.204 -18.657 -8.896 1.00 94.19 290 GLY A C 1
ATOM 2091 O O . GLY A 1 290 ? -21.758 -18.448 -9.987 1.00 94.19 290 GLY A O 1
ATOM 2092 N N . ALA A 1 291 ? -19.916 -18.377 -8.681 1.00 97.44 291 ALA A N 1
ATOM 2093 C CA . ALA A 1 291 ? -19.019 -17.922 -9.734 1.00 97.44 291 ALA A CA 1
ATOM 2094 C C . ALA A 1 291 ? -18.614 -19.078 -10.666 1.00 97.44 291 ALA A C 1
ATOM 2096 O O . ALA A 1 291 ? -18.546 -20.248 -10.287 1.00 97.44 291 ALA A O 1
ATOM 2097 N N . LYS A 1 292 ? -18.310 -18.742 -11.918 1.00 98.00 292 LYS A N 1
ATOM 2098 C CA . LYS A 1 292 ? -17.763 -19.656 -12.924 1.00 98.00 292 LYS A CA 1
ATOM 2099 C C . LYS A 1 292 ? -16.271 -19.400 -13.058 1.00 98.00 292 LYS A C 1
ATOM 2101 O O . LYS A 1 292 ? -15.872 -18.252 -13.201 1.00 98.00 292 LYS A O 1
ATOM 2106 N N . VAL A 1 293 ? -15.465 -20.452 -13.079 1.00 97.31 293 VAL A N 1
ATOM 2107 C CA . VAL A 1 293 ? -14.010 -20.349 -13.254 1.00 97.31 293 VAL A CA 1
ATOM 2108 C C . VAL A 1 293 ? -13.643 -20.715 -14.688 1.00 97.31 293 VAL A C 1
ATOM 2110 O O . VAL A 1 293 ? -14.200 -21.669 -15.235 1.00 97.31 293 VAL A O 1
ATOM 2113 N N . ARG A 1 294 ? -12.731 -19.961 -15.303 1.00 96.50 294 ARG A N 1
ATOM 2114 C CA . ARG A 1 294 ? -12.159 -20.257 -16.621 1.00 96.50 294 ARG A CA 1
ATOM 2115 C C . ARG A 1 294 ? -10.667 -19.971 -16.625 1.00 96.50 294 ARG A C 1
ATOM 2117 O O . ARG A 1 294 ? -10.218 -19.047 -15.962 1.00 96.50 294 ARG A O 1
ATOM 2124 N N . GLU A 1 295 ? -9.919 -20.744 -17.391 1.00 98.00 295 GLU A N 1
ATOM 2125 C CA . GLU A 1 295 ? -8.519 -20.430 -17.664 1.00 98.00 295 GLU A CA 1
ATOM 2126 C C . GLU A 1 295 ? -8.434 -19.316 -18.712 1.00 98.00 295 GLU A C 1
ATOM 2128 O O . GLU A 1 295 ? -9.286 -19.237 -19.601 1.00 98.00 295 GLU A O 1
ATOM 2133 N N . VAL A 1 296 ? -7.425 -18.459 -18.583 1.00 98.31 296 VAL A N 1
ATOM 2134 C CA . VAL A 1 296 ? -7.095 -17.383 -19.530 1.00 98.31 296 VAL A CA 1
ATOM 2135 C C . VAL A 1 296 ? -5.582 -17.342 -19.736 1.00 98.31 296 VAL A C 1
ATOM 2137 O O . VAL A 1 296 ? -4.843 -17.942 -18.954 1.00 98.31 296 VAL A O 1
ATOM 2140 N N . ASP A 1 297 ? -5.132 -16.608 -20.748 1.00 98.00 297 ASP A N 1
ATOM 2141 C CA . ASP A 1 297 ? -3.714 -16.486 -21.086 1.00 98.00 297 ASP A CA 1
ATOM 2142 C C . ASP A 1 297 ? -3.235 -15.040 -20.880 1.00 98.00 297 ASP A C 1
ATOM 2144 O O . ASP A 1 297 ? -3.910 -14.083 -21.275 1.00 98.00 297 ASP A O 1
ATOM 2148 N N . LEU A 1 298 ? -2.061 -14.886 -20.270 1.00 98.12 298 LEU A N 1
ATOM 2149 C CA . LEU A 1 298 ? -1.337 -13.626 -20.087 1.00 98.12 298 LEU A CA 1
ATOM 2150 C C . LEU A 1 298 ? 0.127 -13.787 -20.556 1.00 98.12 298 LEU A C 1
ATOM 2152 O O . LEU A 1 298 ? 1.054 -13.762 -19.732 1.00 98.12 298 LEU A O 1
ATOM 2156 N N . PRO A 1 299 ? 0.352 -13.964 -21.871 1.00 97.62 299 PRO A N 1
ATOM 2157 C CA . PRO A 1 299 ? 1.605 -14.490 -22.413 1.00 97.62 299 PRO A CA 1
ATOM 2158 C C . PRO A 1 299 ? 2.836 -13.606 -22.182 1.00 97.62 299 PRO A C 1
ATOM 2160 O O . PRO A 1 299 ? 3.945 -14.123 -22.221 1.00 97.62 299 PRO A O 1
ATOM 2163 N N . HIS A 1 300 ? 2.672 -12.302 -21.939 1.00 98.12 300 HIS A N 1
ATOM 2164 C CA . HIS A 1 300 ? 3.789 -11.370 -21.734 1.00 98.12 300 HIS A CA 1
ATOM 2165 C C . HIS A 1 300 ? 4.091 -11.089 -20.252 1.00 98.12 300 HIS A C 1
ATOM 2167 O O . HIS A 1 300 ? 4.830 -10.157 -19.919 1.00 98.12 300 HIS A O 1
ATOM 2173 N N . THR A 1 301 ? 3.475 -11.826 -19.322 1.00 94.19 301 THR A N 1
ATOM 2174 C CA . THR A 1 301 ? 3.677 -11.573 -17.886 1.00 94.19 301 THR A CA 1
ATOM 2175 C C . THR A 1 301 ? 5.050 -12.007 -17.378 1.00 94.19 301 THR A C 1
ATOM 2177 O O . THR A 1 301 ? 5.549 -11.405 -16.424 1.00 94.19 301 THR A O 1
ATOM 2180 N N . SER A 1 302 ? 5.714 -12.956 -18.047 1.00 93.62 302 SER A N 1
ATOM 2181 C CA . SER A 1 302 ? 7.106 -13.343 -17.767 1.00 93.62 302 SER A CA 1
ATOM 2182 C C . SER A 1 302 ? 8.094 -12.177 -17.890 1.00 93.62 302 SER A C 1
ATOM 2184 O O . SER A 1 302 ? 9.094 -12.113 -17.175 1.00 93.62 302 SER A O 1
ATOM 2186 N N . GLU A 1 303 ? 7.797 -11.212 -18.753 1.00 96.62 303 GLU A N 1
ATOM 2187 C CA . GLU A 1 303 ? 8.595 -10.021 -19.022 1.00 96.62 303 GLU A CA 1
ATOM 2188 C C . GLU A 1 303 ? 8.280 -8.880 -18.041 1.00 96.62 303 GLU A C 1
ATOM 2190 O O . GLU A 1 303 ? 8.966 -7.852 -18.034 1.00 96.62 303 GLU A O 1
ATOM 2195 N N . GLY A 1 304 ? 7.265 -9.053 -17.185 1.00 97.19 304 GLY A N 1
ATOM 2196 C CA . GLY A 1 304 ? 6.762 -8.032 -16.271 1.00 97.19 304 GLY A CA 1
ATOM 2197 C C . GLY A 1 304 ? 7.823 -7.504 -15.311 1.00 97.19 304 GLY A C 1
ATOM 2198 O O . GLY A 1 304 ? 7.939 -6.291 -15.148 1.00 97.19 304 GLY A O 1
ATOM 2199 N N . ILE A 1 305 ? 8.649 -8.381 -14.729 1.00 97.00 305 ILE A N 1
ATOM 2200 C CA . ILE A 1 305 ? 9.746 -7.967 -13.838 1.00 97.00 305 ILE A CA 1
ATOM 2201 C C . ILE A 1 305 ? 10.745 -7.085 -14.592 1.00 97.00 305 ILE A C 1
ATOM 2203 O O . ILE A 1 30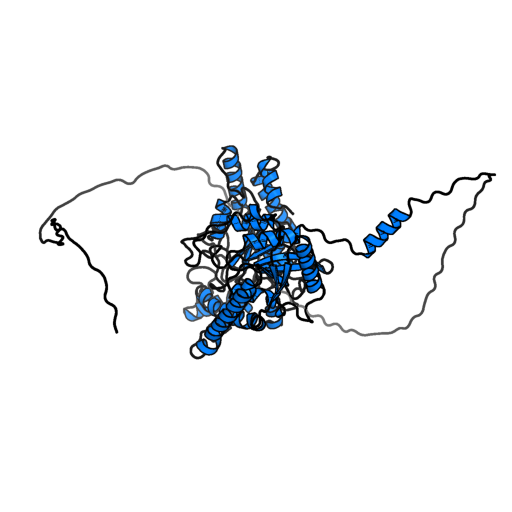5 ? 11.070 -5.990 -14.134 1.00 97.00 305 ILE A O 1
ATOM 2207 N N . ALA A 1 306 ? 11.196 -7.507 -15.775 1.00 96.56 306 ALA A N 1
ATOM 2208 C CA . ALA A 1 306 ? 12.165 -6.741 -16.554 1.00 96.56 306 ALA A CA 1
ATOM 2209 C C . ALA A 1 306 ? 11.607 -5.367 -16.966 1.00 96.56 306 ALA A C 1
ATOM 2211 O O . ALA A 1 306 ? 12.263 -4.343 -16.756 1.00 96.56 306 ALA A O 1
ATOM 2212 N N . ALA A 1 307 ? 10.376 -5.327 -17.488 1.00 97.88 307 ALA A N 1
ATOM 2213 C CA . ALA A 1 307 ? 9.716 -4.082 -17.874 1.00 97.88 307 ALA A CA 1
ATOM 2214 C C . ALA A 1 307 ? 9.517 -3.142 -16.676 1.00 97.88 307 ALA A C 1
ATOM 2216 O O . ALA A 1 307 ? 9.804 -1.947 -16.775 1.00 97.88 307 ALA A O 1
ATOM 2217 N N . TYR A 1 308 ? 9.086 -3.681 -15.532 1.00 98.38 308 TYR A N 1
ATOM 2218 C CA . TYR A 1 308 ? 8.923 -2.929 -14.293 1.00 98.38 308 TYR A CA 1
ATOM 2219 C C . TYR A 1 308 ? 10.234 -2.300 -13.830 1.00 98.38 308 TYR A C 1
ATOM 2221 O O . TYR A 1 308 ? 10.268 -1.094 -13.603 1.00 98.38 308 TYR A O 1
ATOM 2229 N N . TYR A 1 309 ? 11.324 -3.066 -13.739 1.00 96.62 309 TYR A N 1
ATOM 2230 C CA . TYR A 1 309 ? 12.600 -2.522 -13.271 1.00 96.62 309 TYR A CA 1
ATOM 2231 C C . TYR A 1 309 ? 13.159 -1.460 -14.215 1.00 96.62 309 TYR A C 1
ATOM 2233 O O . TYR A 1 309 ? 13.720 -0.477 -13.738 1.00 96.62 309 TYR A O 1
ATOM 2241 N N . VAL A 1 310 ? 12.963 -1.585 -15.528 1.00 96.88 310 VAL A N 1
ATOM 2242 C CA . VAL A 1 310 ? 13.350 -0.531 -16.478 1.00 96.88 310 VAL A CA 1
ATOM 2243 C C . VAL A 1 310 ? 12.536 0.747 -16.255 1.00 96.88 310 VAL A C 1
ATOM 2245 O O . VAL A 1 310 ? 13.118 1.819 -16.105 1.00 96.88 310 VAL A O 1
ATOM 2248 N N . VAL A 1 311 ? 11.204 0.648 -16.202 1.00 98.19 311 VAL A N 1
ATOM 2249 C CA . VAL A 1 311 ? 10.324 1.821 -16.064 1.00 98.19 311 VAL A CA 1
ATOM 2250 C C . VAL A 1 311 ? 10.485 2.473 -14.690 1.00 98.19 311 VAL A C 1
ATOM 2252 O O . VAL A 1 311 ? 10.732 3.675 -14.596 1.00 98.19 311 VAL A O 1
ATOM 2255 N N . ALA A 1 312 ? 10.403 1.684 -13.620 1.00 98.31 312 ALA A N 1
ATOM 2256 C CA . ALA A 1 312 ? 10.432 2.190 -12.257 1.00 98.31 312 ALA A CA 1
ATOM 2257 C C . ALA A 1 312 ? 11.776 2.839 -11.909 1.00 98.31 312 ALA A C 1
ATOM 2259 O O . ALA A 1 312 ? 11.796 3.899 -11.289 1.00 98.31 312 ALA A O 1
ATOM 2260 N N . THR A 1 313 ? 12.907 2.253 -12.325 1.00 97.88 313 THR A N 1
ATOM 2261 C CA . THR A 1 313 ? 14.219 2.854 -12.034 1.00 97.88 313 THR A CA 1
ATOM 2262 C C . THR A 1 313 ? 14.480 4.106 -12.862 1.00 97.88 313 THR A C 1
ATOM 2264 O O . THR A 1 313 ? 14.999 5.078 -12.310 1.00 97.88 313 THR A O 1
ATOM 2267 N N . ALA A 1 314 ? 14.070 4.133 -14.136 1.00 98.38 314 ALA A N 1
ATOM 2268 C CA . ALA A 1 314 ? 14.135 5.331 -14.970 1.00 98.38 314 ALA A CA 1
ATOM 2269 C C . ALA A 1 314 ? 13.421 6.504 -14.289 1.00 98.38 314 ALA A C 1
ATOM 2271 O O . ALA A 1 314 ? 14.034 7.539 -14.020 1.00 98.38 314 ALA A O 1
ATOM 2272 N N . GLU A 1 315 ? 12.155 6.317 -13.918 1.00 98.69 315 GLU A N 1
ATOM 2273 C CA . GLU A 1 315 ? 11.376 7.355 -13.246 1.00 98.69 315 GLU A CA 1
ATOM 2274 C C . GLU A 1 315 ? 11.961 7.730 -11.882 1.00 98.69 315 GLU A C 1
ATOM 2276 O O . GLU A 1 315 ? 12.076 8.916 -11.579 1.00 98.69 315 GLU A O 1
ATOM 2281 N N . ALA A 1 316 ? 12.416 6.755 -11.091 1.00 98.69 316 ALA A N 1
ATOM 2282 C CA . ALA A 1 316 ? 13.049 7.008 -9.800 1.00 98.69 316 ALA A CA 1
ATOM 2283 C C . ALA A 1 316 ? 14.299 7.881 -9.913 1.00 98.69 316 ALA A C 1
ATOM 2285 O O . ALA A 1 316 ? 14.478 8.796 -9.111 1.00 98.69 316 ALA A O 1
ATOM 2286 N N . SER A 1 317 ? 15.146 7.642 -10.920 1.00 98.44 317 SER A N 1
ATOM 2287 C CA . SER A 1 317 ? 16.358 8.442 -11.127 1.00 98.44 317 SER A CA 1
ATOM 2288 C C . SER A 1 317 ? 16.053 9.926 -11.357 1.00 98.44 317 SER A C 1
ATOM 2290 O O . SER A 1 317 ? 16.804 10.784 -10.894 1.00 98.44 317 SER A O 1
ATOM 2292 N N . SER A 1 318 ? 14.914 10.229 -11.989 1.00 98.56 318 SER A N 1
ATOM 2293 C CA . SER A 1 318 ? 14.422 11.593 -12.186 1.00 98.56 318 SER A CA 1
ATOM 2294 C C . SER A 1 318 ? 13.705 12.130 -10.942 1.00 98.56 318 SER A C 1
ATOM 2296 O O . SER A 1 318 ? 14.039 13.208 -10.448 1.00 98.56 318 SER A O 1
ATOM 2298 N N . ASN A 1 319 ? 12.771 11.363 -10.369 1.00 98.69 319 ASN A N 1
ATOM 2299 C CA . ASN A 1 319 ? 11.967 11.775 -9.215 1.00 98.69 319 ASN A CA 1
ATOM 2300 C C . ASN A 1 319 ? 12.836 12.104 -7.994 1.00 98.69 319 ASN A C 1
ATOM 2302 O O . ASN A 1 319 ? 12.600 13.119 -7.329 1.00 98.69 319 ASN A O 1
ATOM 2306 N N . LEU A 1 320 ? 13.871 11.290 -7.742 1.00 98.62 320 LEU A N 1
ATOM 2307 C CA . LEU A 1 320 ? 14.799 11.451 -6.622 1.00 98.62 320 LEU A CA 1
ATOM 2308 C C . LEU A 1 320 ? 15.924 12.464 -6.887 1.00 98.62 320 LEU A C 1
ATOM 2310 O O . LEU A 1 320 ? 16.742 12.713 -5.998 1.00 98.62 320 LEU A O 1
ATOM 2314 N N . ALA A 1 321 ? 15.991 13.085 -8.067 1.00 98.31 321 ALA A N 1
ATOM 2315 C CA . ALA A 1 321 ? 16.983 14.126 -8.349 1.00 98.31 321 ALA A CA 1
ATOM 2316 C C . ALA A 1 321 ? 16.805 15.367 -7.452 1.00 98.31 321 ALA A C 1
ATOM 2318 O O . ALA A 1 321 ? 17.771 16.072 -7.181 1.00 98.31 321 ALA A O 1
ATOM 2319 N N . ARG A 1 322 ? 15.588 15.599 -6.936 1.00 98.25 322 ARG A N 1
ATOM 2320 C CA . ARG A 1 322 ? 15.248 16.742 -6.067 1.00 98.25 322 ARG A CA 1
ATOM 2321 C C . ARG A 1 322 ? 15.881 16.704 -4.671 1.00 98.25 322 ARG A C 1
ATOM 2323 O O . ARG A 1 322 ? 15.867 17.730 -3.993 1.00 98.25 322 ARG A O 1
ATOM 2330 N N . TYR A 1 323 ? 16.346 15.534 -4.226 1.00 98.19 323 TYR A N 1
ATOM 2331 C CA . TYR A 1 323 ? 16.950 15.351 -2.907 1.00 98.19 323 TYR A CA 1
ATOM 2332 C C . TYR A 1 323 ? 18.437 15.671 -3.004 1.00 98.19 323 TYR A C 1
ATOM 2334 O O . TYR A 1 323 ? 19.251 14.856 -3.454 1.00 98.19 323 TYR A O 1
ATOM 2342 N N . ASP A 1 324 ? 18.741 16.914 -2.657 1.00 96.56 324 ASP A N 1
ATOM 2343 C CA . ASP A 1 324 ? 20.004 17.578 -2.956 1.00 96.56 324 ASP A CA 1
ATOM 2344 C C . ASP A 1 324 ? 20.581 18.343 -1.743 1.00 96.56 324 ASP A C 1
ATOM 2346 O O . ASP A 1 324 ? 21.692 18.861 -1.814 1.00 96.56 324 ASP A O 1
ATOM 2350 N N . GLY A 1 325 ? 19.841 18.387 -0.626 1.00 95.00 325 GLY A N 1
ATOM 2351 C CA . GLY A 1 325 ? 20.212 19.073 0.616 1.00 95.00 325 GLY A CA 1
ATOM 2352 C C . GLY A 1 325 ? 20.118 20.599 0.568 1.00 95.00 325 GLY A C 1
ATOM 2353 O O . GLY A 1 325 ? 20.535 21.263 1.515 1.00 95.00 325 GLY A O 1
ATOM 2354 N N . VAL A 1 326 ? 19.591 21.189 -0.511 1.00 95.50 326 VAL A N 1
ATOM 2355 C CA . VAL A 1 326 ? 19.521 22.654 -0.656 1.00 95.50 326 VAL A CA 1
ATOM 2356 C C . VAL A 1 326 ? 18.293 23.224 0.042 1.00 95.50 326 VAL A C 1
ATOM 2358 O O . VAL A 1 326 ? 18.401 24.195 0.785 1.00 95.50 326 VAL A O 1
ATOM 2361 N N . ARG A 1 327 ? 17.114 22.649 -0.225 1.00 95.81 327 ARG A N 1
ATOM 2362 C CA . ARG A 1 327 ? 15.823 23.197 0.237 1.00 95.81 327 ARG A CA 1
ATOM 2363 C C . ARG A 1 327 ? 15.297 22.524 1.502 1.00 95.81 327 ARG A C 1
ATOM 2365 O O . ARG A 1 327 ? 14.584 23.160 2.267 1.00 95.81 327 ARG A O 1
ATOM 2372 N N . TYR A 1 328 ? 15.581 21.238 1.679 1.00 96.56 328 TYR A N 1
ATOM 2373 C CA . TYR A 1 328 ? 15.072 20.421 2.779 1.00 96.56 328 TYR A CA 1
ATOM 2374 C C . TYR A 1 328 ? 15.871 19.120 2.903 1.00 96.56 328 TYR A C 1
ATOM 2376 O O . TYR A 1 328 ? 16.595 18.737 1.981 1.00 96.56 328 TYR A O 1
ATOM 2384 N N . GLY A 1 329 ? 15.666 18.422 4.021 1.00 96.00 329 GLY A N 1
ATOM 2385 C CA . GLY A 1 329 ? 16.322 17.156 4.325 1.00 96.00 329 GLY A CA 1
ATOM 2386 C C . GLY A 1 329 ? 17.761 17.332 4.804 1.00 96.00 329 GLY A C 1
ATOM 2387 O O . GLY A 1 329 ? 18.196 18.425 5.167 1.00 96.00 329 GLY A O 1
ATOM 2388 N N . MET A 1 330 ? 18.491 16.223 4.812 1.00 95.50 330 MET A N 1
ATOM 2389 C CA . MET A 1 330 ? 19.904 16.187 5.163 1.00 95.50 330 MET A CA 1
ATOM 2390 C C . MET A 1 330 ? 20.728 17.004 4.164 1.00 95.50 330 MET A C 1
ATOM 2392 O O . MET A 1 330 ? 20.492 16.958 2.958 1.00 95.50 330 MET A O 1
ATOM 2396 N N . ARG A 1 331 ? 21.757 17.681 4.671 1.00 95.12 331 ARG A N 1
ATOM 2397 C CA . ARG A 1 331 ? 22.812 18.313 3.881 1.00 95.12 331 ARG A CA 1
ATOM 2398 C C . ARG A 1 331 ? 24.158 17.923 4.477 1.00 95.12 331 ARG A C 1
ATOM 2400 O O . ARG A 1 331 ? 24.339 18.049 5.684 1.00 95.12 331 ARG A O 1
ATOM 2407 N N . ALA A 1 332 ? 25.077 17.442 3.644 1.00 92.62 332 ALA A N 1
ATOM 2408 C CA . ALA A 1 332 ? 26.442 17.166 4.080 1.00 92.62 332 ALA A CA 1
ATOM 2409 C C . ALA A 1 332 ? 27.147 18.462 4.526 1.00 92.62 332 ALA A C 1
ATOM 2411 O O . ALA A 1 332 ? 26.834 19.551 4.030 1.00 92.62 332 ALA A O 1
ATOM 2412 N N . ASP A 1 333 ? 28.099 18.337 5.455 1.00 86.06 333 ASP A N 1
ATOM 2413 C CA . ASP A 1 333 ? 28.859 19.473 5.984 1.00 86.06 333 ASP A CA 1
ATOM 2414 C C . ASP A 1 333 ? 29.485 20.322 4.872 1.00 86.06 333 ASP A C 1
ATOM 2416 O O . ASP A 1 333 ? 29.906 19.813 3.831 1.00 86.06 333 ASP A O 1
ATOM 2420 N N . ALA A 1 334 ? 29.532 21.634 5.113 1.00 66.81 334 ALA A N 1
ATOM 2421 C CA . ALA A 1 334 ? 29.851 22.637 4.107 1.00 66.81 334 ALA A CA 1
ATOM 2422 C C . ALA A 1 334 ? 31.207 22.391 3.423 1.00 66.81 334 ALA A C 1
ATOM 2424 O O . ALA A 1 334 ? 32.265 22.446 4.050 1.00 66.81 334 ALA A O 1
ATOM 2425 N N . THR A 1 335 ? 31.154 22.203 2.108 1.00 67.81 335 THR A N 1
ATOM 2426 C CA . THR A 1 335 ? 32.293 22.230 1.187 1.00 67.81 335 THR A CA 1
ATOM 2427 C C . THR A 1 335 ? 32.281 23.562 0.431 1.00 67.81 335 THR A C 1
ATOM 2429 O O . THR A 1 335 ? 31.228 24.181 0.263 1.00 67.81 335 THR A O 1
ATOM 2432 N N . ALA A 1 336 ? 33.441 24.036 -0.035 1.00 75.19 336 ALA A N 1
ATOM 2433 C CA . ALA A 1 336 ? 33.508 25.221 -0.902 1.00 75.19 336 ALA A CA 1
ATOM 2434 C C . ALA A 1 336 ? 32.981 24.944 -2.329 1.00 75.19 336 ALA A C 1
ATOM 2436 O O . ALA A 1 336 ? 32.774 25.879 -3.100 1.00 75.19 336 ALA A O 1
ATOM 2437 N N . ASP A 1 337 ? 32.760 23.670 -2.672 1.00 90.00 337 ASP A N 1
ATOM 2438 C CA . ASP A 1 337 ? 32.271 23.207 -3.968 1.00 90.00 337 ASP A CA 1
ATOM 2439 C C . ASP A 1 337 ? 30.838 22.658 -3.880 1.00 90.00 337 ASP A C 1
ATOM 2441 O O . ASP A 1 337 ? 30.526 21.778 -3.072 1.00 90.00 337 ASP A O 1
ATOM 2445 N N . LEU A 1 338 ? 29.973 23.166 -4.760 1.00 92.75 338 LEU A N 1
ATOM 2446 C CA . LEU A 1 338 ? 28.577 22.757 -4.879 1.00 92.75 338 LEU A CA 1
ATOM 2447 C C . LEU A 1 338 ? 28.439 21.319 -5.402 1.00 92.75 338 LEU A C 1
ATOM 2449 O O . LEU A 1 338 ? 27.529 20.605 -4.979 1.00 92.75 338 LEU A O 1
ATOM 2453 N N . GLN A 1 339 ? 29.321 20.886 -6.312 1.00 94.31 339 GLN A N 1
ATOM 2454 C CA . GLN A 1 339 ? 29.276 19.518 -6.841 1.00 94.31 339 GLN A CA 1
ATOM 2455 C C . GLN A 1 339 ? 29.584 18.509 -5.739 1.00 94.31 339 GLN A C 1
ATOM 2457 O O . GLN A 1 339 ? 28.828 17.553 -5.547 1.00 94.31 339 GLN A O 1
ATOM 2462 N N . GLU A 1 340 ? 30.638 18.759 -4.964 1.00 94.19 340 GLU A N 1
ATOM 2463 C CA . GLU A 1 340 ? 30.970 17.953 -3.794 1.00 94.19 340 GLU A CA 1
ATOM 2464 C C . GLU A 1 340 ? 29.806 17.877 -2.794 1.00 94.19 340 GLU A C 1
ATOM 2466 O O . GLU A 1 340 ? 29.447 16.778 -2.364 1.00 94.19 340 GLU A O 1
ATOM 2471 N N . MET A 1 341 ? 29.148 19.003 -2.488 1.00 95.44 341 MET A N 1
ATOM 2472 C CA . MET A 1 341 ? 27.987 19.026 -1.589 1.00 95.44 341 MET A CA 1
ATOM 2473 C C . MET A 1 341 ? 26.867 18.094 -2.080 1.00 95.44 341 MET A C 1
ATOM 2475 O O . MET A 1 341 ? 26.334 17.309 -1.289 1.00 95.44 341 MET A O 1
ATOM 2479 N N . TYR A 1 342 ? 26.520 18.135 -3.373 1.00 96.38 342 TYR A N 1
ATOM 2480 C CA . TYR A 1 342 ? 25.490 17.258 -3.941 1.00 96.38 342 TYR A CA 1
ATOM 2481 C C . TYR A 1 342 ? 25.881 15.784 -3.879 1.00 96.38 342 TYR A C 1
ATOM 2483 O O . TYR A 1 342 ? 25.081 14.948 -3.444 1.00 96.38 342 TYR A O 1
ATOM 2491 N N . VAL A 1 343 ? 27.103 15.455 -4.307 1.00 95.31 343 VAL A N 1
ATOM 2492 C CA . VAL A 1 343 ? 27.593 14.073 -4.331 1.00 95.31 343 VAL A CA 1
ATOM 2493 C C . VAL A 1 343 ? 27.619 13.500 -2.920 1.00 95.31 343 VAL A C 1
ATOM 2495 O O . VAL A 1 343 ? 27.082 12.414 -2.705 1.00 95.31 343 VAL A O 1
ATOM 2498 N N . ARG A 1 344 ? 28.171 14.236 -1.951 1.00 95.56 344 ARG A N 1
ATOM 2499 C CA . ARG A 1 344 ? 28.258 13.793 -0.556 1.00 95.56 344 ARG A CA 1
ATOM 2500 C C . ARG A 1 344 ? 26.890 13.643 0.088 1.00 95.56 344 ARG A C 1
ATOM 2502 O O . ARG A 1 344 ? 26.597 12.573 0.608 1.00 95.56 344 ARG A O 1
ATOM 2509 N N . THR A 1 345 ? 26.019 14.646 -0.032 1.00 96.88 345 THR A N 1
ATOM 2510 C CA . THR A 1 345 ? 24.663 14.589 0.543 1.00 96.88 345 THR A CA 1
ATOM 2511 C C . THR A 1 345 ? 23.899 13.362 0.048 1.00 96.88 345 THR A C 1
ATOM 2513 O O . THR A 1 345 ? 23.312 12.623 0.835 1.00 96.88 345 THR A O 1
ATOM 2516 N N . ARG A 1 346 ? 23.949 13.088 -1.261 1.00 97.81 346 ARG A N 1
ATOM 2517 C CA . ARG A 1 346 ? 23.265 11.932 -1.856 1.00 97.81 346 ARG A CA 1
ATOM 2518 C C . ARG A 1 346 ? 23.951 10.613 -1.510 1.00 97.81 346 ARG A C 1
ATOM 2520 O O . ARG A 1 346 ? 23.270 9.613 -1.304 1.00 97.81 346 ARG A O 1
ATOM 2527 N N . HIS A 1 347 ? 25.282 10.586 -1.450 1.00 96.44 347 HIS A N 1
ATOM 2528 C CA . HIS A 1 347 ? 26.033 9.381 -1.110 1.00 96.44 347 HIS A CA 1
ATOM 2529 C C . HIS A 1 347 ? 25.820 8.956 0.347 1.00 96.44 347 HIS A C 1
ATOM 2531 O O . HIS A 1 347 ? 25.682 7.762 0.600 1.00 96.44 347 HIS A O 1
ATOM 2537 N N . GLU A 1 348 ? 25.814 9.917 1.271 1.00 95.94 348 GLU A N 1
ATOM 2538 C CA . GLU A 1 348 ? 25.649 9.708 2.712 1.00 95.94 348 GLU A CA 1
ATOM 2539 C C . GLU A 1 348 ? 24.171 9.507 3.097 1.00 95.94 348 GLU A C 1
ATOM 2541 O O . GLU A 1 348 ? 23.871 8.741 4.016 1.00 95.94 348 GLU A O 1
ATOM 2546 N N . GLY A 1 349 ? 23.249 10.168 2.385 1.00 97.62 349 GLY A N 1
ATOM 2547 C CA . GLY A 1 349 ? 21.817 10.154 2.682 1.00 97.62 349 GLY A CA 1
ATOM 2548 C C . GLY A 1 349 ? 21.045 8.959 2.116 1.00 97.62 349 GLY A C 1
ATOM 2549 O O . GLY A 1 349 ? 20.135 8.477 2.789 1.00 97.62 349 GLY A O 1
ATOM 2550 N N . PHE A 1 350 ? 21.384 8.478 0.912 1.00 98.62 350 PHE A N 1
ATOM 2551 C CA . PHE A 1 350 ? 20.705 7.331 0.295 1.00 98.62 350 PHE A CA 1
ATOM 2552 C C . PHE A 1 350 ? 21.387 6.000 0.617 1.00 98.62 350 PHE A C 1
ATOM 2554 O O . PHE A 1 350 ? 22.602 5.841 0.452 1.00 98.62 350 PHE A O 1
ATOM 2561 N N . GLY A 1 351 ? 20.589 4.990 0.952 1.00 97.94 351 GLY A N 1
ATOM 2562 C CA . GLY A 1 351 ? 21.041 3.613 1.092 1.00 97.94 351 GLY A CA 1
ATOM 2563 C C . GLY A 1 351 ? 21.461 2.962 -0.228 1.00 97.94 351 GLY A C 1
ATOM 2564 O O . GLY A 1 351 ? 21.405 3.529 -1.326 1.00 97.94 351 GLY A O 1
ATOM 2565 N N . HIS A 1 352 ? 21.973 1.735 -0.124 1.00 96.00 352 HIS A N 1
ATOM 2566 C CA . HIS A 1 352 ? 22.577 1.034 -1.257 1.00 96.00 352 HIS A CA 1
ATOM 2567 C C . HIS A 1 352 ? 21.568 0.725 -2.373 1.00 96.00 352 HIS A C 1
ATOM 2569 O O . HIS A 1 352 ? 21.868 0.959 -3.543 1.00 96.00 352 HIS A O 1
ATOM 2575 N N . GLU A 1 353 ? 20.377 0.232 -2.029 1.00 96.88 353 GLU A N 1
ATOM 2576 C CA . GLU A 1 353 ? 19.358 -0.129 -3.021 1.00 96.88 353 GLU A CA 1
ATOM 2577 C C . GLU A 1 353 ? 18.834 1.096 -3.781 1.00 96.88 353 GLU A C 1
ATOM 2579 O O . GLU A 1 353 ? 18.751 1.070 -5.010 1.00 96.88 353 GLU A O 1
ATOM 2584 N N . VAL A 1 354 ? 18.589 2.210 -3.086 1.00 98.38 354 VAL A N 1
ATOM 2585 C CA . VAL A 1 354 ? 18.163 3.463 -3.724 1.00 98.38 354 VAL A CA 1
ATOM 2586 C C . VAL A 1 354 ? 19.222 3.968 -4.706 1.00 98.38 354 VAL A C 1
ATOM 2588 O O . VAL A 1 354 ? 18.910 4.269 -5.860 1.00 98.38 354 VAL A O 1
ATOM 2591 N N . ARG A 1 355 ? 20.502 3.982 -4.305 1.00 97.94 355 ARG A N 1
ATOM 2592 C CA . ARG A 1 355 ? 21.607 4.366 -5.202 1.00 97.94 355 ARG A CA 1
ATOM 2593 C C . ARG A 1 355 ? 21.733 3.423 -6.401 1.00 97.94 355 ARG A C 1
ATOM 2595 O O . ARG A 1 355 ? 21.913 3.907 -7.518 1.00 97.94 355 ARG A O 1
ATOM 2602 N N . ARG A 1 356 ? 21.580 2.105 -6.208 1.00 96.50 356 ARG A N 1
ATOM 2603 C CA . ARG A 1 356 ? 21.569 1.107 -7.296 1.00 96.50 356 ARG A CA 1
ATOM 2604 C C . ARG A 1 356 ? 20.485 1.431 -8.328 1.00 96.50 356 ARG A C 1
ATOM 2606 O O . ARG A 1 356 ? 20.767 1.438 -9.525 1.00 96.50 356 ARG A O 1
ATOM 2613 N N . ARG A 1 357 ? 19.265 1.735 -7.875 1.00 97.88 357 ARG A N 1
ATOM 2614 C CA . ARG A 1 357 ? 18.140 2.074 -8.759 1.00 97.88 357 ARG A CA 1
ATOM 2615 C C . ARG A 1 357 ? 18.326 3.417 -9.459 1.00 97.88 357 ARG A C 1
ATOM 2617 O O . ARG A 1 357 ? 18.030 3.505 -10.645 1.00 97.88 357 ARG A O 1
ATOM 2624 N N . ILE A 1 358 ? 18.882 4.428 -8.790 1.00 98.50 358 ILE A N 1
ATOM 2625 C CA . ILE A 1 358 ? 19.228 5.709 -9.432 1.00 98.50 358 ILE A CA 1
ATOM 2626 C C . ILE A 1 358 ? 20.269 5.500 -10.541 1.00 98.50 358 ILE A C 1
ATOM 2628 O O . ILE A 1 358 ? 20.105 6.043 -11.634 1.00 98.50 358 ILE A O 1
ATOM 2632 N N . LEU A 1 359 ? 21.316 4.707 -10.284 1.00 97.38 359 LEU A N 1
ATOM 2633 C CA . LEU A 1 359 ? 22.351 4.390 -11.275 1.00 97.38 359 LEU A CA 1
ATOM 2634 C C . LEU A 1 359 ? 21.759 3.675 -12.496 1.00 97.38 359 LEU A C 1
ATOM 2636 O O . LEU A 1 359 ? 21.987 4.112 -13.624 1.00 97.38 359 LEU A O 1
ATOM 2640 N N . LEU A 1 360 ? 20.957 2.624 -12.276 1.00 95.62 360 LEU A N 1
ATOM 2641 C CA . LEU A 1 360 ? 20.297 1.892 -13.360 1.00 95.62 360 LEU A CA 1
ATOM 2642 C C . LEU A 1 360 ? 19.349 2.799 -14.155 1.00 95.62 360 LEU A C 1
ATOM 2644 O O . LEU A 1 360 ? 19.400 2.809 -15.380 1.00 95.62 360 LEU A O 1
ATOM 2648 N N . GLY A 1 361 ? 18.544 3.606 -13.464 1.00 97.31 361 GLY A N 1
ATOM 2649 C CA . GLY A 1 361 ? 17.618 4.553 -14.076 1.00 97.31 361 GLY A CA 1
ATOM 2650 C C . GLY A 1 361 ? 18.307 5.595 -14.954 1.00 97.31 361 GLY A C 1
ATOM 2651 O O . GLY A 1 361 ? 17.906 5.825 -16.093 1.00 97.31 361 GLY A O 1
ATOM 2652 N N . THR A 1 362 ? 19.403 6.166 -14.450 1.00 97.31 362 THR A N 1
ATOM 2653 C CA . THR A 1 362 ? 20.221 7.133 -15.194 1.00 97.31 362 THR A CA 1
ATOM 2654 C C . THR A 1 362 ? 20.828 6.483 -16.439 1.00 97.31 362 THR A C 1
ATOM 2656 O O . THR A 1 362 ? 20.864 7.100 -17.502 1.00 97.31 362 THR A O 1
ATOM 2659 N N . TYR A 1 363 ? 21.263 5.221 -16.337 1.00 96.44 363 TYR A N 1
ATOM 2660 C CA . TYR A 1 363 ? 21.782 4.462 -17.473 1.00 96.44 363 TYR A CA 1
ATOM 2661 C C . TYR A 1 363 ? 20.707 4.211 -18.538 1.00 96.44 363 TYR A C 1
ATOM 2663 O O . TYR A 1 363 ? 20.923 4.546 -19.702 1.00 96.44 363 TYR A O 1
ATOM 2671 N N . VAL A 1 364 ? 19.531 3.693 -18.167 1.00 94.69 364 VAL A N 1
ATOM 2672 C CA . VAL A 1 364 ? 18.477 3.365 -19.149 1.00 94.69 364 VAL A CA 1
ATOM 2673 C C . VAL A 1 364 ? 17.855 4.600 -19.806 1.00 94.69 364 VAL A C 1
ATOM 2675 O O . VAL A 1 364 ? 17.252 4.473 -20.869 1.00 94.69 364 VAL A O 1
ATOM 2678 N N . LEU A 1 365 ? 18.012 5.785 -19.207 1.00 95.12 365 LEU A N 1
ATOM 2679 C CA . LEU A 1 365 ? 17.606 7.070 -19.787 1.00 95.12 365 LEU A CA 1
ATOM 2680 C C . LEU A 1 365 ? 18.718 7.775 -20.576 1.00 95.12 365 LEU A C 1
ATOM 2682 O O . LEU A 1 365 ? 18.450 8.775 -21.242 1.00 95.12 365 LEU A O 1
ATOM 2686 N N . SER A 1 366 ? 19.958 7.288 -20.512 1.00 93.06 366 SER A N 1
ATOM 2687 C CA . SER A 1 366 ? 21.089 7.944 -21.165 1.00 93.06 366 SER A CA 1
ATOM 2688 C C . SER A 1 366 ? 21.009 7.869 -22.696 1.00 93.06 366 SER A C 1
ATOM 2690 O O . SER A 1 366 ? 20.436 6.943 -23.288 1.00 93.06 366 SER A O 1
ATOM 2692 N N . ALA A 1 367 ? 21.592 8.874 -23.356 1.00 88.75 367 ALA A N 1
ATOM 2693 C CA . ALA A 1 367 ? 21.648 8.938 -24.811 1.00 88.75 367 ALA A CA 1
ATOM 2694 C C . ALA A 1 367 ? 22.315 7.675 -25.388 1.00 88.75 367 ALA A C 1
ATOM 2696 O O . ALA A 1 367 ? 23.353 7.232 -24.904 1.00 88.75 367 ALA A O 1
ATOM 2697 N N . GLY A 1 368 ? 21.699 7.086 -26.415 1.00 89.31 368 GLY A N 1
ATOM 2698 C CA . GLY A 1 368 ? 22.130 5.818 -27.018 1.00 89.31 368 GLY A CA 1
ATOM 2699 C C . GLY A 1 368 ? 21.500 4.564 -26.397 1.00 89.31 368 GLY A C 1
ATOM 2700 O O . GLY A 1 368 ? 21.351 3.567 -27.097 1.00 89.31 368 GLY A O 1
ATOM 2701 N N . TYR A 1 369 ? 21.043 4.624 -25.141 1.00 92.19 369 TYR A N 1
ATOM 2702 C CA . TYR A 1 369 ? 20.422 3.490 -24.442 1.00 92.19 369 TYR A CA 1
ATOM 2703 C C . TYR A 1 369 ? 18.908 3.641 -24.241 1.00 92.19 369 TYR A C 1
ATOM 2705 O O . TYR A 1 369 ? 18.208 2.635 -24.130 1.00 92.19 369 TYR A O 1
ATOM 2713 N N . TYR A 1 370 ? 18.385 4.871 -24.289 1.00 93.75 370 TYR A N 1
ATOM 2714 C CA . TYR A 1 370 ? 16.954 5.177 -24.144 1.00 93.75 370 TYR A CA 1
ATOM 2715 C C . TYR A 1 370 ? 16.031 4.304 -25.011 1.00 93.75 370 TYR A C 1
ATOM 2717 O O . TYR A 1 370 ? 15.066 3.717 -24.519 1.00 93.75 370 TYR A O 1
ATOM 2725 N N . GLU A 1 371 ? 16.337 4.200 -26.306 1.00 92.31 371 GLU A N 1
ATOM 2726 C CA . GLU A 1 371 ? 15.533 3.439 -27.270 1.00 92.31 371 GLU A CA 1
ATOM 2727 C C . GLU A 1 371 ? 15.556 1.932 -26.982 1.00 92.31 371 GLU A C 1
ATOM 2729 O O . GLU A 1 371 ? 14.526 1.265 -27.077 1.00 92.31 371 GLU A O 1
ATOM 2734 N N . ALA A 1 372 ? 16.724 1.406 -26.605 1.00 93.25 372 ALA A N 1
ATOM 2735 C CA . ALA A 1 372 ? 16.939 -0.019 -26.373 1.00 93.25 372 ALA A CA 1
ATOM 2736 C C . ALA A 1 372 ? 16.364 -0.500 -25.033 1.00 93.25 372 ALA A C 1
ATOM 2738 O O . ALA A 1 372 ? 15.930 -1.645 -24.938 1.00 93.25 372 ALA A O 1
ATOM 2739 N N . TYR A 1 373 ? 16.344 0.366 -24.015 1.00 95.50 373 TYR A N 1
ATOM 2740 C CA . TYR A 1 373 ? 15.869 0.023 -22.678 1.00 95.50 373 TYR A CA 1
ATOM 2741 C C . TYR A 1 373 ? 14.529 0.675 -22.367 1.00 95.50 373 TYR A C 1
ATOM 2743 O O . TYR A 1 373 ? 13.510 -0.009 -22.405 1.00 95.50 373 TYR A O 1
ATOM 2751 N N . TYR A 1 374 ? 14.496 1.979 -22.071 1.00 95.25 374 TYR A N 1
ATOM 2752 C CA . TYR A 1 374 ? 13.284 2.624 -21.557 1.00 95.25 374 TYR A CA 1
ATOM 2753 C C . TYR A 1 374 ? 12.105 2.518 -22.528 1.00 95.25 374 TYR A C 1
ATOM 2755 O O . TYR A 1 374 ? 11.037 2.025 -22.156 1.00 95.25 374 TYR A O 1
ATOM 2763 N N . ARG A 1 375 ? 12.305 2.877 -23.803 1.00 95.31 375 ARG A N 1
ATOM 2764 C CA . ARG A 1 375 ? 11.243 2.771 -24.814 1.00 95.31 375 ARG A CA 1
ATOM 2765 C C . ARG A 1 375 ? 10.801 1.322 -25.029 1.00 95.31 375 ARG A C 1
ATOM 2767 O O . ARG A 1 375 ? 9.609 1.072 -25.213 1.00 95.31 375 ARG A O 1
ATOM 2774 N N . GLN A 1 376 ? 11.729 0.367 -24.986 1.00 96.12 376 GLN A N 1
ATOM 2775 C CA . GLN A 1 376 ? 11.403 -1.054 -25.094 1.00 96.12 376 GLN A CA 1
ATOM 2776 C C . GLN A 1 376 ? 10.598 -1.549 -23.883 1.00 96.12 376 GLN A C 1
ATOM 2778 O O . GLN A 1 376 ? 9.594 -2.234 -24.066 1.00 96.12 376 GLN A O 1
ATOM 2783 N N . GLY A 1 377 ? 10.954 -1.132 -22.667 1.00 96.88 377 GLY A N 1
ATOM 2784 C CA . GLY A 1 377 ? 10.178 -1.397 -21.453 1.00 96.88 377 GLY A CA 1
ATOM 2785 C C . GLY A 1 377 ? 8.752 -0.849 -21.549 1.00 96.88 377 GLY A C 1
ATOM 2786 O O . GLY A 1 377 ? 7.797 -1.557 -21.233 1.00 96.88 377 GLY A O 1
ATOM 2787 N N . CYS A 1 378 ? 8.576 0.364 -22.085 1.00 97.12 378 CYS A N 1
ATOM 2788 C CA . CYS A 1 378 ? 7.248 0.928 -22.347 1.00 97.12 378 CYS A CA 1
ATOM 2789 C C . CYS A 1 378 ? 6.443 0.126 -23.387 1.00 97.12 378 CYS A C 1
ATOM 2791 O O . CYS A 1 378 ? 5.227 0.005 -23.252 1.00 97.12 378 CYS A O 1
ATOM 2793 N N . ARG A 1 379 ? 7.090 -0.448 -24.411 1.00 98.00 379 ARG A N 1
ATOM 2794 C CA . ARG A 1 379 ? 6.413 -1.329 -25.382 1.00 98.00 379 ARG A CA 1
ATOM 2795 C C . ARG A 1 379 ? 5.946 -2.630 -24.734 1.00 98.00 379 ARG A C 1
ATOM 2797 O O . ARG A 1 379 ? 4.804 -3.022 -24.939 1.00 98.00 379 ARG A O 1
ATOM 2804 N N . VAL A 1 380 ? 6.789 -3.260 -23.915 1.00 98.19 380 VAL A N 1
ATOM 2805 C CA . VAL A 1 380 ? 6.411 -4.470 -23.163 1.00 98.19 380 VAL A CA 1
ATOM 2806 C C . VAL A 1 380 ? 5.273 -4.170 -22.186 1.00 98.19 380 VAL A C 1
ATOM 2808 O O . VAL A 1 380 ? 4.311 -4.927 -22.119 1.00 98.19 380 VAL A O 1
ATOM 2811 N N . ARG A 1 381 ? 5.311 -3.020 -21.500 1.00 98.31 381 ARG A N 1
ATOM 2812 C CA . ARG A 1 381 ? 4.194 -2.536 -20.672 1.00 98.31 381 ARG A CA 1
ATOM 2813 C C . ARG A 1 381 ? 2.877 -2.487 -21.456 1.00 98.31 381 ARG A C 1
ATOM 2815 O O . ARG A 1 381 ? 1.852 -2.907 -20.928 1.00 98.31 381 ARG A O 1
ATOM 2822 N N . ALA A 1 382 ? 2.897 -1.995 -22.696 1.00 98.38 382 ALA A N 1
ATOM 2823 C CA . ALA A 1 382 ? 1.708 -1.948 -23.547 1.00 98.38 382 ALA A CA 1
ATOM 2824 C C . ALA A 1 382 ? 1.210 -3.350 -23.945 1.00 98.38 382 ALA A C 1
ATOM 2826 O O . ALA A 1 382 ? 0.003 -3.578 -23.954 1.00 98.38 382 ALA A O 1
ATOM 2827 N N . LEU A 1 383 ? 2.117 -4.297 -24.214 1.00 98.62 383 LEU A N 1
ATOM 2828 C CA . LEU A 1 383 ? 1.754 -5.696 -24.478 1.00 98.62 383 LEU A CA 1
ATOM 2829 C C . LEU A 1 383 ? 1.087 -6.346 -23.258 1.00 98.62 383 LEU A C 1
ATOM 2831 O O . LEU A 1 383 ? 0.022 -6.939 -23.393 1.00 98.62 383 LEU A O 1
ATOM 2835 N N . ILE A 1 384 ? 1.649 -6.150 -22.063 1.00 98.69 384 ILE A N 1
ATOM 2836 C CA . ILE A 1 384 ? 1.067 -6.642 -20.804 1.00 98.69 384 ILE A CA 1
ATOM 2837 C C . ILE A 1 384 ? -0.329 -6.048 -20.573 1.00 98.69 384 ILE A C 1
ATOM 2839 O O . ILE A 1 384 ? -1.251 -6.769 -20.200 1.00 98.69 384 ILE A O 1
ATOM 2843 N N . ALA A 1 385 ? -0.517 -4.747 -20.812 1.00 98.50 385 ALA A N 1
ATOM 2844 C CA . ALA A 1 385 ? -1.836 -4.124 -20.701 1.00 98.50 385 ALA A CA 1
ATOM 2845 C C . ALA A 1 385 ? -2.846 -4.752 -21.681 1.00 98.50 385 ALA A C 1
ATOM 2847 O O . ALA A 1 385 ? -3.956 -5.104 -21.279 1.00 98.50 385 ALA A O 1
ATOM 2848 N N . ALA A 1 386 ? -2.434 -4.977 -22.932 1.00 98.56 386 ALA A N 1
ATOM 2849 C CA . ALA A 1 386 ? -3.266 -5.629 -23.938 1.00 98.56 386 ALA A CA 1
ATOM 2850 C C . ALA A 1 386 ? -3.618 -7.083 -23.570 1.00 98.56 386 ALA A C 1
ATOM 2852 O O . ALA A 1 386 ? -4.688 -7.561 -23.941 1.00 98.56 386 ALA A O 1
ATOM 2853 N N . ASP A 1 387 ? -2.746 -7.806 -22.861 1.00 98.62 387 ASP A N 1
ATOM 2854 C CA . ASP A 1 387 ? -3.043 -9.159 -22.370 1.00 98.62 387 ASP A CA 1
ATOM 2855 C C . ASP A 1 387 ? -4.202 -9.147 -21.372 1.00 98.62 387 ASP A C 1
ATOM 2857 O O . ASP A 1 387 ? -5.158 -9.909 -21.526 1.00 98.62 387 ASP A O 1
ATOM 2861 N N . PHE A 1 388 ? -4.166 -8.236 -20.395 1.00 98.75 388 PHE A N 1
ATOM 2862 C CA . PHE A 1 388 ? -5.266 -8.079 -19.446 1.00 98.75 388 PHE A CA 1
ATOM 2863 C C . PHE A 1 388 ? -6.571 -7.677 -20.134 1.00 98.75 388 PHE A C 1
ATOM 2865 O O . PHE A 1 388 ? -7.619 -8.230 -19.808 1.00 98.75 388 PHE A O 1
ATOM 2872 N N . GLU A 1 389 ? -6.530 -6.752 -21.097 1.00 98.25 389 GLU A N 1
ATOM 2873 C CA . GLU A 1 389 ? -7.719 -6.358 -21.866 1.00 98.25 389 GLU A CA 1
ATOM 2874 C C . GLU A 1 389 ? -8.362 -7.554 -22.577 1.00 98.25 389 GLU A C 1
ATOM 2876 O O . GLU A 1 389 ? -9.579 -7.734 -22.495 1.00 98.25 389 GLU A O 1
ATOM 2881 N N . ARG A 1 390 ? -7.552 -8.412 -23.214 1.00 98.31 390 ARG A N 1
ATOM 2882 C CA . ARG A 1 390 ? -8.045 -9.647 -23.843 1.00 98.31 390 ARG A CA 1
ATOM 2883 C C . ARG A 1 390 ? -8.617 -10.611 -22.809 1.00 98.31 390 ARG A C 1
ATOM 2885 O O . ARG A 1 390 ? -9.728 -11.095 -22.997 1.00 98.31 390 ARG A O 1
ATOM 2892 N N . ALA A 1 391 ? -7.927 -10.835 -21.692 1.00 98.44 391 ALA A N 1
ATOM 2893 C CA . ALA A 1 391 ? -8.421 -11.710 -20.630 1.00 98.44 391 ALA A CA 1
ATOM 2894 C C . ALA A 1 391 ? -9.765 -11.222 -20.047 1.00 98.44 391 ALA A C 1
ATOM 2896 O O . ALA A 1 391 ? -10.666 -12.027 -19.795 1.00 98.44 391 ALA A O 1
ATOM 2897 N N . PHE A 1 392 ? -9.947 -9.909 -19.873 1.00 98.56 392 PHE A N 1
ATOM 2898 C CA . PHE A 1 392 ? -11.197 -9.326 -19.371 1.00 98.56 392 PHE A CA 1
ATOM 2899 C C . PHE A 1 392 ? -12.346 -9.315 -20.390 1.00 98.56 392 PHE A C 1
ATOM 2901 O O . PHE A 1 392 ? -13.488 -9.055 -20.007 1.00 98.56 392 PHE A O 1
ATOM 2908 N N . ALA A 1 393 ? -12.102 -9.647 -21.662 1.00 96.69 393 ALA A N 1
ATOM 2909 C CA . ALA A 1 393 ? -13.191 -9.971 -22.583 1.00 96.69 393 ALA A CA 1
ATOM 2910 C C . ALA A 1 393 ? -13.901 -11.275 -22.157 1.00 96.69 393 ALA A C 1
ATOM 2912 O O . ALA A 1 393 ? -15.129 -11.384 -22.234 1.00 96.69 393 ALA A O 1
ATOM 2913 N N . ASP A 1 394 ? -13.145 -12.231 -21.609 1.00 95.69 394 ASP A N 1
ATOM 2914 C CA . ASP A 1 394 ? -13.638 -13.560 -21.242 1.00 95.69 394 ASP A CA 1
ATOM 2915 C C . ASP A 1 394 ? -14.011 -13.700 -19.761 1.00 95.69 394 ASP A C 1
ATOM 2917 O O . ASP A 1 394 ? -14.824 -14.562 -19.400 1.00 95.69 394 ASP A O 1
ATOM 2921 N N . CYS A 1 395 ? -13.492 -12.840 -18.885 1.00 98.06 395 CYS A N 1
ATOM 2922 C CA . CYS A 1 395 ? -13.755 -12.877 -17.446 1.00 98.06 395 CYS A CA 1
ATOM 2923 C C . CYS A 1 395 ? -14.024 -11.488 -16.843 1.00 98.06 395 CYS A C 1
ATOM 2925 O O . CYS A 1 395 ? -13.789 -10.459 -17.460 1.00 98.06 395 CYS A O 1
ATOM 2927 N N . HIS A 1 396 ? -14.563 -11.441 -15.625 1.00 98.44 396 HIS A N 1
ATOM 2928 C CA . HIS A 1 396 ? -14.881 -10.186 -14.932 1.00 98.44 396 HIS A CA 1
ATOM 2929 C C . HIS A 1 396 ? -13.801 -9.745 -13.938 1.00 98.44 396 HIS A C 1
ATOM 2931 O O . HIS A 1 396 ? -13.767 -8.566 -13.571 1.00 98.44 396 HIS A O 1
ATOM 2937 N N . CYS A 1 397 ? -12.984 -10.690 -13.478 1.00 98.69 397 CYS A N 1
ATOM 2938 C CA . CYS A 1 397 ? -11.753 -10.500 -12.721 1.00 98.69 397 CYS A CA 1
ATOM 2939 C C . CYS A 1 397 ? -10.918 -11.788 -12.790 1.00 98.69 397 CYS A C 1
ATOM 2941 O O . CYS A 1 397 ? -11.412 -12.832 -13.223 1.00 98.69 397 CYS A O 1
ATOM 2943 N N . LEU A 1 398 ? -9.662 -11.706 -12.366 1.00 98.88 398 LEU A N 1
ATOM 2944 C CA . LEU A 1 398 ? -8.714 -12.812 -12.291 1.00 98.88 398 LEU A CA 1
ATOM 2945 C C . LEU A 1 398 ? -8.456 -13.187 -10.835 1.00 98.88 398 LEU A C 1
ATOM 2947 O O . LEU A 1 398 ? -8.437 -12.293 -9.992 1.00 98.88 398 LEU A O 1
ATOM 2951 N N . LEU A 1 399 ? -8.200 -14.467 -10.562 1.00 98.75 399 LEU A N 1
ATOM 2952 C CA . LEU A 1 399 ? -7.631 -14.937 -9.298 1.00 98.75 399 LEU A CA 1
ATOM 2953 C C . LEU A 1 399 ? -6.225 -15.481 -9.544 1.00 98.75 399 LEU A C 1
ATOM 2955 O O . LEU A 1 399 ? -6.016 -16.314 -10.427 1.00 98.75 399 LEU A O 1
ATOM 2959 N N . THR A 1 400 ? -5.265 -15.007 -8.754 1.00 98.56 400 THR A N 1
ATOM 2960 C CA . THR A 1 400 ? -3.848 -15.356 -8.872 1.00 98.56 400 THR A CA 1
ATOM 2961 C C . THR A 1 400 ? -3.224 -15.541 -7.489 1.00 98.56 400 THR A C 1
ATOM 2963 O O . THR A 1 400 ? -3.750 -15.009 -6.508 1.00 98.56 400 THR A O 1
ATOM 2966 N N . PRO A 1 401 ? -2.068 -16.211 -7.373 1.00 98.31 401 PRO A N 1
ATOM 2967 C CA . PRO A 1 401 ? -1.225 -16.056 -6.195 1.00 98.31 401 PRO A CA 1
ATOM 2968 C C . PRO A 1 401 ? -0.852 -14.582 -5.995 1.00 98.31 401 PRO A C 1
ATOM 2970 O O . PRO A 1 401 ? -0.672 -13.854 -6.977 1.00 98.31 401 PRO A O 1
ATOM 2973 N N . THR A 1 402 ? -0.711 -14.136 -4.745 1.00 98.56 402 THR A N 1
ATOM 2974 C CA . THR A 1 402 ? -0.101 -12.824 -4.469 1.00 98.56 402 THR A CA 1
ATOM 2975 C C . THR A 1 402 ? 1.420 -12.924 -4.418 1.00 98.56 402 THR A C 1
ATOM 2977 O O . THR A 1 402 ? 2.113 -12.049 -4.927 1.00 98.56 402 THR A O 1
ATOM 2980 N N . THR A 1 403 ? 1.947 -13.985 -3.802 1.00 98.00 403 THR A N 1
ATOM 2981 C CA . THR A 1 403 ? 3.386 -14.207 -3.602 1.00 98.00 403 THR A CA 1
ATOM 2982 C C . THR A 1 403 ? 3.775 -15.619 -4.033 1.00 98.00 403 THR A C 1
ATOM 2984 O O . THR A 1 403 ? 2.945 -16.522 -3.951 1.00 98.00 403 THR A O 1
ATOM 2987 N N . PRO A 1 404 ? 5.023 -15.851 -4.481 1.00 95.94 404 PRO A N 1
ATOM 2988 C CA . PRO A 1 404 ? 5.473 -17.187 -4.882 1.00 95.94 404 PRO A CA 1
ATOM 2989 C C . PRO A 1 404 ? 5.702 -18.134 -3.704 1.00 95.94 404 PRO A C 1
ATOM 2991 O O . PRO A 1 404 ? 5.670 -19.346 -3.884 1.00 95.94 404 PRO A O 1
ATOM 2994 N N . THR A 1 405 ? 5.929 -17.590 -2.508 1.00 95.62 405 THR A N 1
ATOM 2995 C CA . THR A 1 405 ? 6.175 -18.337 -1.271 1.00 95.62 405 THR A CA 1
ATOM 2996 C C . THR A 1 405 ? 5.515 -17.625 -0.086 1.00 95.62 405 THR A C 1
ATOM 2998 O O . THR A 1 405 ? 5.208 -16.427 -0.183 1.00 95.62 405 THR A O 1
ATOM 3001 N N . PRO A 1 406 ? 5.367 -18.297 1.071 1.00 96.69 406 PRO A N 1
ATOM 3002 C CA . PRO A 1 406 ? 5.163 -17.627 2.354 1.00 96.69 406 PRO A CA 1
ATOM 3003 C C . PRO A 1 406 ? 6.326 -16.682 2.707 1.00 96.69 406 PRO A C 1
ATOM 3005 O O . PRO A 1 406 ? 7.365 -16.663 2.035 1.00 96.69 406 PRO A O 1
ATOM 3008 N N . ALA A 1 407 ? 6.169 -15.916 3.791 1.00 97.94 407 ALA A N 1
ATOM 3009 C CA . ALA A 1 407 ? 7.158 -14.930 4.229 1.00 97.94 407 ALA A CA 1
ATOM 3010 C C . ALA A 1 407 ? 8.533 -15.580 4.437 1.00 97.94 407 ALA A C 1
ATOM 3012 O O . ALA A 1 407 ? 8.627 -16.561 5.167 1.00 97.94 407 ALA A O 1
ATOM 3013 N N . PHE A 1 408 ? 9.597 -15.053 3.831 1.00 97.62 408 PHE A N 1
ATOM 3014 C CA . PHE A 1 408 ? 10.967 -15.578 3.955 1.00 97.62 408 PHE A CA 1
ATOM 3015 C C . PHE A 1 408 ? 11.698 -15.004 5.183 1.00 97.62 408 PHE A C 1
ATOM 3017 O O . PHE A 1 408 ? 11.191 -14.096 5.850 1.00 97.62 408 PHE A O 1
ATOM 3024 N N . ARG A 1 409 ? 12.861 -15.563 5.546 1.00 98.06 409 ARG A N 1
ATOM 3025 C CA . ARG A 1 409 ? 13.623 -15.089 6.715 1.00 98.06 409 ARG A CA 1
ATOM 3026 C C . ARG A 1 409 ? 14.285 -13.740 6.445 1.00 98.06 409 ARG A C 1
ATOM 3028 O O . ARG A 1 409 ? 14.728 -13.464 5.335 1.00 98.06 409 ARG A O 1
ATOM 3035 N N . ILE A 1 410 ? 14.411 -12.929 7.491 1.00 98.06 410 ILE A N 1
ATOM 3036 C CA . ILE A 1 410 ? 15.244 -11.721 7.451 1.00 98.06 410 ILE A CA 1
ATOM 3037 C C . ILE A 1 410 ? 16.685 -12.139 7.105 1.00 98.06 410 ILE A C 1
ATOM 3039 O O . ILE A 1 410 ? 17.213 -13.099 7.669 1.00 98.06 410 ILE A O 1
ATOM 3043 N N . GLY A 1 411 ? 17.302 -11.443 6.157 1.00 97.06 411 GLY A N 1
ATOM 3044 C CA . GLY A 1 411 ? 18.642 -11.680 5.631 1.00 97.06 411 GLY A CA 1
ATOM 3045 C C . GLY A 1 411 ? 18.716 -12.713 4.506 1.00 97.06 411 GLY A C 1
ATOM 3046 O O . GLY A 1 411 ? 19.757 -12.814 3.864 1.00 97.06 411 GLY A O 1
ATOM 3047 N N . GLU A 1 412 ? 17.639 -13.454 4.223 1.00 96.50 412 GLU A N 1
ATOM 3048 C CA . GLU A 1 412 ? 17.665 -14.585 3.281 1.00 96.50 412 GLU A CA 1
ATOM 3049 C C . GLU A 1 412 ? 17.966 -14.155 1.839 1.00 96.50 412 GLU A C 1
ATOM 3051 O O . GLU A 1 412 ? 18.688 -14.849 1.129 1.00 96.50 412 GLU A O 1
ATOM 3056 N N . LYS A 1 413 ? 17.441 -12.998 1.414 1.00 94.81 413 LYS A N 1
ATOM 3057 C CA . LYS A 1 413 ? 17.501 -12.530 0.017 1.00 94.81 413 LYS A CA 1
ATOM 3058 C C . LYS A 1 413 ? 18.277 -11.225 -0.190 1.00 94.81 413 LYS A C 1
ATOM 3060 O O . LYS A 1 413 ? 18.415 -10.781 -1.322 1.00 94.81 413 LYS A O 1
ATOM 3065 N N . ILE A 1 414 ? 18.821 -10.608 0.865 1.00 88.56 414 ILE A N 1
ATOM 3066 C CA . ILE A 1 414 ? 19.548 -9.322 0.756 1.00 88.56 414 ILE A CA 1
ATOM 3067 C C . ILE A 1 414 ? 20.774 -9.435 -0.171 1.00 88.56 414 ILE A C 1
ATOM 3069 O O . ILE A 1 414 ? 21.102 -8.493 -0.893 1.00 88.56 414 ILE A O 1
ATOM 3073 N N . GLY A 1 415 ? 21.454 -10.588 -0.159 1.00 85.56 415 GLY A N 1
ATOM 3074 C CA . GLY A 1 415 ? 22.644 -10.839 -0.979 1.00 85.56 415 GLY A CA 1
ATOM 3075 C C . GLY A 1 415 ? 22.361 -11.127 -2.458 1.00 85.56 415 GLY A C 1
ATOM 3076 O O . GLY A 1 415 ? 23.290 -11.076 -3.261 1.00 85.56 415 GLY A O 1
ATOM 3077 N N . ASP A 1 416 ? 21.104 -11.396 -2.824 1.00 91.31 416 ASP A N 1
ATOM 3078 C CA . ASP A 1 416 ? 20.681 -11.718 -4.189 1.00 91.31 416 ASP A CA 1
ATOM 3079 C C . ASP A 1 416 ? 19.509 -10.812 -4.613 1.00 91.31 416 ASP A C 1
ATOM 3081 O O . ASP A 1 416 ? 18.337 -11.129 -4.377 1.00 91.31 416 ASP A O 1
ATOM 3085 N N . PRO A 1 417 ? 19.806 -9.671 -5.265 1.00 87.56 417 PRO A N 1
ATOM 3086 C CA . PRO A 1 417 ? 18.780 -8.750 -5.733 1.00 87.56 417 PRO A CA 1
ATOM 3087 C C . PRO A 1 417 ? 17.765 -9.406 -6.672 1.00 87.56 417 PRO A C 1
ATOM 3089 O O . PRO A 1 417 ? 16.589 -9.075 -6.599 1.00 87.56 417 PRO A O 1
ATOM 3092 N N . LEU A 1 418 ? 18.175 -10.355 -7.522 1.00 89.75 418 LEU A N 1
ATOM 3093 C CA . LEU A 1 418 ? 17.252 -10.997 -8.460 1.00 89.75 418 LEU A CA 1
ATOM 3094 C C . LEU A 1 418 ? 16.248 -11.881 -7.717 1.00 89.75 418 LEU A C 1
ATOM 3096 O O . LEU A 1 418 ? 15.052 -11.811 -8.001 1.00 89.75 418 LEU A O 1
ATOM 3100 N N . ALA A 1 419 ? 16.701 -12.642 -6.718 1.00 92.44 419 ALA A N 1
ATOM 3101 C CA . ALA A 1 419 ? 15.807 -13.420 -5.861 1.00 92.44 419 ALA A CA 1
ATOM 3102 C C . ALA A 1 419 ? 14.823 -12.539 -5.071 1.00 92.44 419 ALA A C 1
ATOM 3104 O O . ALA A 1 419 ? 13.681 -12.953 -4.837 1.00 92.44 419 ALA A O 1
ATOM 3105 N N . MET A 1 420 ? 15.242 -11.333 -4.664 1.00 93.56 420 MET A N 1
ATOM 3106 C CA . MET A 1 420 ? 14.349 -10.343 -4.053 1.00 93.56 420 MET A CA 1
ATOM 3107 C C . MET A 1 420 ? 13.312 -9.834 -5.061 1.00 93.56 420 MET A C 1
ATOM 3109 O O . MET A 1 420 ? 12.130 -9.790 -4.746 1.00 93.56 420 MET A O 1
ATOM 3113 N N . TYR A 1 421 ? 13.722 -9.507 -6.287 1.00 91.88 421 TYR A N 1
ATOM 3114 C CA . TYR A 1 421 ? 12.831 -8.969 -7.320 1.00 91.88 421 TYR A CA 1
ATOM 3115 C C . TYR A 1 421 ? 11.766 -9.986 -7.747 1.00 91.88 421 TYR A C 1
ATOM 3117 O O . TYR A 1 421 ? 10.604 -9.639 -7.937 1.00 91.88 421 TYR A O 1
ATOM 3125 N N . LEU A 1 422 ? 12.137 -11.267 -7.824 1.00 93.88 422 LEU A N 1
ATOM 3126 C CA . LEU A 1 422 ? 11.210 -12.364 -8.114 1.00 93.88 422 LEU A CA 1
ATOM 3127 C C . LEU A 1 422 ? 10.139 -12.565 -7.028 1.00 93.88 422 LEU A C 1
ATOM 3129 O O . LEU A 1 422 ? 9.155 -13.257 -7.280 1.00 93.88 422 LEU A O 1
ATOM 3133 N N . ALA A 1 423 ? 10.273 -11.947 -5.847 1.00 94.25 423 ALA A N 1
ATOM 3134 C CA . ALA A 1 423 ? 9.205 -11.945 -4.845 1.00 94.25 423 ALA A CA 1
ATOM 3135 C C . ALA A 1 423 ? 7.928 -11.234 -5.337 1.00 94.25 423 ALA A C 1
ATOM 3137 O O . ALA A 1 423 ? 6.845 -11.557 -4.852 1.00 94.25 423 ALA A O 1
ATOM 3138 N N . ASP A 1 424 ? 8.054 -10.340 -6.326 1.00 94.94 424 ASP A N 1
ATOM 3139 C CA . ASP A 1 424 ? 6.966 -9.515 -6.867 1.00 94.94 424 ASP A CA 1
ATOM 3140 C C . ASP A 1 424 ? 6.449 -10.026 -8.232 1.00 94.94 424 ASP A C 1
ATOM 3142 O O . ASP A 1 424 ? 5.726 -9.325 -8.947 1.00 94.94 424 ASP A O 1
ATOM 3146 N N . VAL A 1 425 ? 6.815 -11.255 -8.627 1.00 96.88 425 VAL A N 1
ATOM 3147 C CA . VAL A 1 425 ? 6.538 -11.808 -9.970 1.00 96.88 425 VAL A CA 1
ATOM 3148 C C . VAL A 1 425 ? 5.051 -11.788 -10.347 1.00 96.88 425 VAL A C 1
ATOM 3150 O O . VAL A 1 425 ? 4.717 -11.535 -11.501 1.00 96.88 425 VAL A O 1
ATOM 3153 N N . PHE A 1 426 ? 4.148 -11.958 -9.378 1.00 98.12 426 PHE A N 1
ATOM 3154 C CA . PHE A 1 426 ? 2.698 -11.955 -9.612 1.00 98.12 426 PHE A CA 1
ATOM 3155 C C . PHE A 1 426 ? 2.035 -10.584 -9.429 1.00 98.12 426 PHE A C 1
ATOM 3157 O O . PHE A 1 426 ? 0.833 -10.437 -9.670 1.00 98.12 426 PHE A O 1
ATOM 3164 N N . THR A 1 427 ? 2.780 -9.561 -9.004 1.00 98.62 427 THR A N 1
ATOM 3165 C CA . THR A 1 427 ? 2.210 -8.258 -8.641 1.00 98.62 427 THR A CA 1
ATOM 3166 C C . THR A 1 427 ? 2.557 -7.142 -9.618 1.00 98.62 427 THR A C 1
ATOM 3168 O O . THR A 1 427 ? 1.689 -6.298 -9.866 1.00 98.62 427 THR A O 1
ATOM 3171 N N . VAL A 1 428 ? 3.759 -7.140 -10.208 1.00 98.50 428 VAL A N 1
ATOM 3172 C CA . VAL A 1 428 ? 4.267 -6.023 -11.036 1.00 98.50 428 VAL A CA 1
ATOM 3173 C C . VAL A 1 428 ? 3.443 -5.748 -12.296 1.00 98.50 428 VAL A C 1
ATOM 3175 O O . VAL A 1 428 ? 3.237 -4.589 -12.663 1.00 98.50 428 VAL A O 1
ATOM 3178 N N . ALA A 1 429 ? 2.920 -6.796 -12.942 1.00 98.56 429 ALA A N 1
ATOM 3179 C CA . ALA A 1 429 ? 2.144 -6.671 -14.178 1.00 98.56 429 ALA A CA 1
ATOM 3180 C C . ALA A 1 429 ? 0.874 -5.823 -13.979 1.00 98.56 429 ALA A C 1
ATOM 3182 O O . ALA A 1 429 ? 0.462 -5.084 -14.873 1.00 98.56 429 ALA A O 1
ATOM 3183 N N . VAL A 1 430 ? 0.298 -5.861 -12.773 1.00 98.75 430 VAL A N 1
ATOM 3184 C CA . VAL A 1 430 ? -0.886 -5.075 -12.404 1.00 98.75 430 VAL A CA 1
ATOM 3185 C C . VAL A 1 430 ? -0.584 -3.573 -12.413 1.00 98.75 430 VAL A C 1
ATOM 3187 O O . VAL A 1 430 ? -1.399 -2.786 -12.894 1.00 98.75 430 VAL A O 1
ATOM 3190 N N . ASN A 1 431 ? 0.580 -3.153 -11.902 1.00 98.81 431 ASN A N 1
ATOM 3191 C CA . ASN A 1 431 ? 0.989 -1.744 -11.895 1.00 98.81 431 ASN A CA 1
ATOM 3192 C C . ASN A 1 431 ? 1.324 -1.264 -13.306 1.00 98.81 431 ASN A C 1
ATOM 3194 O O . ASN A 1 431 ? 0.895 -0.182 -13.701 1.00 98.81 431 ASN A O 1
ATOM 3198 N N . LEU A 1 432 ? 2.024 -2.095 -14.086 1.00 98.75 432 LEU A N 1
ATOM 3199 C CA . LEU A 1 432 ? 2.319 -1.821 -15.493 1.00 98.75 432 LEU A CA 1
ATOM 3200 C C . LEU A 1 432 ? 1.033 -1.555 -16.293 1.00 98.75 432 LEU A C 1
ATOM 3202 O O . LEU A 1 432 ? 0.981 -0.590 -17.057 1.00 98.75 432 LEU A O 1
ATOM 3206 N N . ALA A 1 433 ? -0.020 -2.336 -16.053 1.00 98.62 433 ALA A N 1
ATOM 3207 C CA . ALA A 1 433 ? -1.328 -2.157 -16.682 1.00 98.62 433 ALA A CA 1
ATOM 3208 C C . ALA A 1 433 ? -2.233 -1.103 -15.999 1.00 98.62 433 ALA A C 1
ATOM 3210 O O . ALA A 1 433 ? -3.316 -0.813 -16.497 1.00 98.62 433 ALA A O 1
ATOM 3211 N N . GLY A 1 434 ? -1.829 -0.519 -14.862 1.00 98.62 434 GLY A N 1
ATOM 3212 C CA . GLY A 1 434 ? -2.617 0.490 -14.135 1.00 98.62 434 GLY A CA 1
ATOM 3213 C C . GLY A 1 434 ? -3.903 -0.036 -13.472 1.00 98.62 434 GLY A C 1
ATOM 3214 O O . GLY A 1 434 ? -4.771 0.754 -13.095 1.00 98.62 434 GLY A O 1
ATOM 3215 N N . LEU A 1 435 ? -4.035 -1.353 -13.302 1.00 98.94 435 LEU A N 1
ATOM 3216 C CA . LEU A 1 435 ? -5.278 -2.032 -12.909 1.00 98.94 435 LEU A CA 1
ATOM 3217 C C . LEU A 1 435 ? -5.480 -2.105 -11.392 1.00 98.94 435 LEU A C 1
ATOM 3219 O O . LEU A 1 435 ? -4.492 -2.130 -10.667 1.00 98.94 435 LEU A O 1
ATOM 3223 N N . PRO A 1 436 ? -6.714 -2.173 -10.871 1.00 98.94 436 PRO A N 1
ATOM 3224 C CA . PRO A 1 436 ? -6.954 -2.445 -9.459 1.00 98.94 436 PRO A CA 1
ATOM 3225 C C . PRO A 1 436 ? -6.673 -3.913 -9.102 1.00 98.94 436 PRO A C 1
ATOM 3227 O O . PRO A 1 436 ? -6.935 -4.822 -9.894 1.00 98.94 436 PRO A O 1
ATOM 3230 N N . ALA A 1 437 ? -6.192 -4.146 -7.880 1.00 98.94 437 ALA A N 1
ATOM 3231 C CA . ALA A 1 437 ? -6.053 -5.481 -7.312 1.00 98.94 437 ALA A CA 1
ATOM 3232 C C . ALA A 1 437 ? -6.260 -5.499 -5.790 1.00 98.94 437 ALA A C 1
ATOM 3234 O O . ALA A 1 437 ? -5.892 -4.556 -5.087 1.00 98.94 437 ALA A O 1
ATOM 3235 N N . VAL A 1 438 ? -6.826 -6.598 -5.292 1.00 98.94 438 VAL A N 1
ATOM 3236 C CA . VAL A 1 438 ? -7.091 -6.848 -3.869 1.00 98.94 438 VAL A CA 1
ATOM 3237 C C . VAL A 1 438 ? -6.391 -8.136 -3.459 1.00 98.94 438 VAL A C 1
ATOM 3239 O O . VAL A 1 438 ? -6.586 -9.164 -4.101 1.00 98.94 438 VAL A O 1
ATOM 3242 N N . THR A 1 439 ? -5.605 -8.092 -2.391 1.00 98.81 439 THR A N 1
ATOM 3243 C CA . THR A 1 439 ? -5.087 -9.281 -1.711 1.00 98.81 439 THR A CA 1
ATOM 3244 C C . THR A 1 439 ? -5.953 -9.584 -0.501 1.00 98.81 439 THR A C 1
ATOM 3246 O O . THR A 1 439 ? -6.221 -8.679 0.288 1.00 98.81 439 THR A O 1
ATOM 3249 N N . VAL A 1 440 ? -6.322 -10.853 -0.329 1.00 98.12 440 VAL A N 1
ATOM 3250 C CA . VAL A 1 440 ? -6.982 -11.364 0.880 1.00 98.12 440 VAL A CA 1
ATOM 3251 C C . VAL A 1 440 ? -6.276 -12.613 1.414 1.00 98.12 440 VAL A C 1
ATOM 3253 O O . VAL A 1 440 ? -5.742 -13.395 0.619 1.00 98.12 440 VAL A O 1
ATOM 3256 N N . PRO A 1 441 ? -6.274 -12.843 2.739 1.00 96.81 441 PRO A N 1
ATOM 3257 C CA . PRO A 1 441 ? -5.791 -14.093 3.321 1.00 96.81 441 PRO A CA 1
ATOM 3258 C C . PRO A 1 441 ? -6.623 -15.291 2.844 1.00 96.81 441 PRO A C 1
ATOM 3260 O O . PRO A 1 441 ? -7.850 -15.230 2.816 1.00 96.81 441 PRO A O 1
ATOM 3263 N N . ALA A 1 442 ? -5.964 -16.396 2.495 1.00 94.12 442 ALA A N 1
ATOM 3264 C CA . ALA A 1 442 ? -6.626 -17.597 1.970 1.00 94.12 442 ALA A CA 1
ATOM 3265 C C . ALA A 1 442 ? -6.080 -18.918 2.538 1.00 94.12 442 ALA A C 1
ATOM 3267 O O . ALA A 1 442 ? -6.467 -19.996 2.090 1.00 94.12 442 ALA A O 1
ATOM 3268 N N . GLY A 1 443 ? -5.194 -18.859 3.530 1.00 90.31 443 GLY A N 1
ATOM 3269 C CA . GLY A 1 443 ? -4.669 -20.045 4.198 1.00 90.31 443 GLY A CA 1
ATOM 3270 C C . GLY A 1 443 ? -3.413 -19.752 5.004 1.00 90.31 443 GLY A C 1
ATOM 3271 O O . GLY A 1 443 ? -2.981 -18.601 5.116 1.00 90.31 443 GLY A O 1
ATOM 3272 N N . THR A 1 444 ? -2.819 -20.808 5.555 1.00 92.31 444 THR A N 1
ATOM 3273 C CA . THR A 1 444 ? -1.559 -20.730 6.296 1.00 92.31 444 THR A CA 1
ATOM 3274 C C . THR A 1 444 ? -0.638 -21.911 5.992 1.00 92.31 444 THR A C 1
ATOM 3276 O O . THR A 1 444 ? -1.080 -23.006 5.645 1.00 92.31 444 THR A O 1
ATOM 3279 N N . VAL A 1 445 ? 0.667 -21.692 6.166 1.00 90.62 445 VAL A N 1
ATOM 3280 C CA . VAL A 1 445 ? 1.710 -22.725 6.219 1.00 90.62 445 VAL A CA 1
ATOM 3281 C C . VAL A 1 445 ? 2.313 -22.714 7.610 1.00 90.62 445 VAL A C 1
ATOM 3283 O O . VAL A 1 445 ? 3.103 -21.834 7.965 1.00 90.62 445 VAL A O 1
ATOM 3286 N N . GLY A 1 446 ? 1.897 -23.671 8.440 1.00 91.19 446 GLY A N 1
ATOM 3287 C CA . GLY A 1 446 ? 2.123 -23.575 9.878 1.00 91.19 446 GLY A CA 1
ATOM 3288 C C . GLY A 1 446 ? 1.474 -22.296 10.414 1.00 91.19 446 GLY A C 1
ATOM 3289 O O . GLY A 1 446 ? 0.264 -22.124 10.304 1.00 91.19 446 GLY A O 1
ATOM 3290 N N . ARG A 1 447 ? 2.287 -21.382 10.955 1.00 93.81 447 ARG A N 1
ATOM 3291 C CA . ARG A 1 447 ? 1.829 -20.071 11.447 1.00 93.81 447 ARG A CA 1
ATOM 3292 C C . ARG A 1 447 ? 1.878 -18.947 10.410 1.00 93.81 447 ARG A C 1
ATOM 3294 O O . ARG A 1 447 ? 1.461 -17.841 10.717 1.00 93.81 447 ARG A O 1
ATOM 3301 N N . LEU A 1 448 ? 2.450 -19.184 9.229 1.00 97.19 448 LEU A N 1
ATOM 3302 C CA . LEU A 1 448 ? 2.652 -18.125 8.239 1.00 97.19 448 LEU A CA 1
ATOM 3303 C C . LEU A 1 448 ? 1.421 -17.992 7.351 1.00 97.19 448 LEU A C 1
ATOM 3305 O O . LEU A 1 448 ? 0.990 -19.004 6.801 1.00 97.19 448 LEU A O 1
ATOM 3309 N N . PRO A 1 449 ? 0.877 -16.788 7.165 1.00 97.19 449 PRO A N 1
ATOM 3310 C CA . PRO A 1 449 ? -0.249 -16.583 6.272 1.00 97.19 449 PRO A CA 1
ATOM 3311 C C . PRO A 1 449 ? 0.157 -16.712 4.801 1.00 97.19 449 PRO A C 1
ATOM 3313 O O . PRO A 1 449 ? 1.314 -16.513 4.420 1.00 97.19 449 PRO A O 1
ATOM 3316 N N . VAL A 1 450 ? -0.835 -17.046 3.981 1.00 96.94 450 VAL A N 1
ATOM 3317 C CA . VAL A 1 450 ? -0.767 -17.069 2.521 1.00 96.94 450 VAL A CA 1
ATOM 3318 C C . VAL A 1 450 ? -1.931 -16.247 1.978 1.00 96.94 450 VAL A C 1
ATOM 3320 O O . VAL A 1 450 ? -3.080 -16.444 2.383 1.00 96.94 450 VAL A O 1
ATOM 3323 N N . GLY A 1 451 ? -1.633 -15.326 1.062 1.00 96.94 451 GLY A N 1
ATOM 3324 C CA . GLY A 1 451 ? -2.623 -14.478 0.404 1.00 96.94 451 GLY A CA 1
ATOM 3325 C C . GLY A 1 451 ? -2.871 -14.866 -1.051 1.00 96.94 451 GLY A C 1
ATOM 3326 O O . GLY A 1 451 ? -1.963 -15.326 -1.750 1.00 96.94 451 GLY A O 1
ATOM 3327 N N . VAL A 1 452 ? -4.101 -14.634 -1.504 1.00 98.56 452 VAL A N 1
ATOM 3328 C CA . VAL A 1 452 ? -4.493 -14.688 -2.919 1.00 98.56 452 VAL A CA 1
ATOM 3329 C C . VAL A 1 452 ? -4.850 -13.293 -3.403 1.00 98.56 452 VAL A C 1
ATOM 3331 O O . VAL A 1 452 ? -5.304 -12.447 -2.631 1.00 98.56 452 VAL A O 1
ATOM 3334 N N . GLN A 1 453 ? -4.658 -13.065 -4.694 1.00 98.81 453 GLN A N 1
ATOM 3335 C CA . GLN A 1 453 ? -4.860 -11.786 -5.347 1.00 98.81 453 GLN A CA 1
ATOM 3336 C C . GLN A 1 453 ? -6.021 -11.874 -6.335 1.00 98.81 453 GLN A C 1
ATOM 3338 O O . GLN A 1 453 ? -6.105 -12.789 -7.152 1.00 98.81 453 GLN A O 1
ATOM 3343 N N . LEU A 1 454 ? -6.886 -10.867 -6.291 1.00 98.94 454 LEU A N 1
ATOM 3344 C CA . LEU A 1 454 ? -7.919 -10.610 -7.279 1.00 98.94 454 LEU A CA 1
ATOM 3345 C C . LEU A 1 454 ? -7.512 -9.405 -8.124 1.00 98.94 454 LEU A C 1
ATOM 3347 O O . LEU A 1 454 ? -7.224 -8.349 -7.567 1.00 98.94 454 LEU A O 1
ATOM 3351 N N . ILE A 1 455 ? -7.511 -9.542 -9.450 1.00 98.94 455 ILE A N 1
ATOM 3352 C CA . ILE A 1 455 ? -7.167 -8.461 -10.392 1.00 98.94 455 ILE A CA 1
ATOM 3353 C C . ILE A 1 455 ? -8.393 -8.152 -11.242 1.00 98.94 455 ILE A C 1
ATOM 3355 O O . ILE A 1 455 ? -9.008 -9.060 -11.798 1.00 98.94 455 ILE A O 1
ATOM 3359 N N . GLY A 1 456 ? -8.764 -6.882 -11.357 1.00 98.81 456 GLY A N 1
ATOM 3360 C CA . GLY A 1 456 ? -9.945 -6.467 -12.113 1.00 98.81 456 GLY A CA 1
ATOM 3361 C C . GLY A 1 456 ? -9.612 -5.513 -13.250 1.00 98.81 456 GLY A C 1
ATOM 3362 O O . GLY A 1 456 ? -8.531 -4.923 -13.252 1.00 98.81 456 GLY A O 1
ATOM 3363 N N . PRO A 1 457 ? -10.539 -5.308 -14.202 1.00 98.62 457 PRO A N 1
ATOM 3364 C CA . PRO A 1 457 ? -10.421 -4.208 -15.149 1.00 98.62 457 PRO A CA 1
ATOM 3365 C C . PRO A 1 457 ? -10.398 -2.868 -14.403 1.00 98.62 457 PRO A C 1
ATOM 3367 O O . PRO A 1 457 ? -10.848 -2.769 -13.256 1.00 98.62 457 PRO A O 1
ATOM 3370 N N . ALA A 1 458 ? -9.894 -1.819 -15.050 1.00 98.50 458 ALA A N 1
ATOM 3371 C CA . ALA A 1 458 ? -9.877 -0.482 -14.470 1.00 98.50 458 ALA A CA 1
ATOM 3372 C C . ALA A 1 458 ? -11.261 -0.102 -13.904 1.00 98.50 458 ALA A C 1
ATOM 3374 O O . ALA A 1 458 ? -12.289 -0.323 -14.549 1.00 98.50 458 ALA A O 1
ATOM 3375 N N . TRP A 1 459 ? -11.271 0.490 -12.707 1.00 98.50 459 TRP A N 1
ATOM 3376 C CA . TRP A 1 459 ? -12.465 0.997 -12.016 1.00 98.50 459 TRP A CA 1
ATOM 3377 C C . TRP A 1 459 ? -13.441 -0.072 -11.502 1.00 98.50 459 TRP A C 1
ATOM 3379 O O . TRP A 1 459 ? -14.622 0.213 -11.306 1.00 98.50 459 TRP A O 1
ATOM 3389 N N . SER A 1 460 ? -12.969 -1.304 -11.305 1.00 98.44 460 SER A N 1
ATOM 3390 C CA . SER A 1 460 ? -13.782 -2.427 -10.817 1.00 98.44 460 SER A CA 1
ATOM 3391 C C . SER A 1 460 ? -13.560 -2.771 -9.341 1.00 98.44 460 SER A C 1
ATOM 3393 O O . SER A 1 460 ? -13.883 -3.883 -8.923 1.00 98.44 460 SER A O 1
ATOM 3395 N N . GLU A 1 461 ? -13.052 -1.834 -8.532 1.00 98.75 461 GLU A N 1
ATOM 3396 C CA . GLU A 1 461 ? -12.770 -2.066 -7.108 1.00 98.75 461 GLU A CA 1
ATOM 3397 C C . GLU A 1 461 ? -13.998 -2.590 -6.346 1.00 98.75 461 GLU A C 1
ATOM 3399 O O . GLU A 1 461 ? -13.864 -3.528 -5.568 1.00 98.75 461 GLU A O 1
ATOM 3404 N N . GLU A 1 462 ? -15.199 -2.075 -6.645 1.00 98.00 462 GLU A N 1
ATOM 3405 C CA . GLU A 1 462 ? -16.470 -2.555 -6.071 1.00 98.00 462 GLU A CA 1
ATOM 3406 C C . GLU A 1 462 ? -16.661 -4.067 -6.282 1.00 98.00 462 GLU A C 1
ATOM 3408 O O . GLU A 1 462 ? -17.007 -4.800 -5.356 1.00 98.00 462 GLU A O 1
ATOM 3413 N N . ARG A 1 463 ? -16.380 -4.559 -7.496 1.00 98.06 463 ARG A N 1
ATOM 3414 C CA . ARG A 1 463 ? -16.479 -5.987 -7.819 1.00 98.06 463 ARG A CA 1
ATOM 3415 C C . ARG A 1 463 ? -15.393 -6.789 -7.115 1.00 98.06 463 ARG A C 1
ATOM 3417 O O . ARG A 1 463 ? -15.673 -7.881 -6.635 1.00 98.06 463 ARG A O 1
ATOM 3424 N N . LEU A 1 464 ? -14.162 -6.283 -7.089 1.00 98.75 464 LEU A N 1
ATOM 3425 C CA . LEU A 1 464 ? -13.052 -6.993 -6.455 1.00 98.75 464 LEU A CA 1
ATOM 3426 C C . LEU A 1 464 ? -13.278 -7.149 -4.956 1.00 98.75 464 LEU A C 1
ATOM 3428 O O . LEU A 1 464 ? -13.069 -8.240 -4.441 1.00 98.75 464 LEU A O 1
ATOM 3432 N N . LEU A 1 465 ? -13.758 -6.102 -4.286 1.00 98.75 465 LEU A N 1
ATOM 3433 C CA . LEU A 1 465 ? -14.099 -6.142 -2.867 1.00 98.75 465 LEU A CA 1
ATOM 3434 C C . LEU A 1 465 ? -15.281 -7.082 -2.596 1.00 98.75 465 LEU A C 1
ATOM 3436 O O . LEU A 1 465 ? -15.225 -7.867 -1.658 1.00 98.75 465 LEU A O 1
ATOM 3440 N N . ASN A 1 466 ? -16.299 -7.107 -3.459 1.00 98.19 466 ASN A N 1
ATOM 3441 C CA . ASN A 1 466 ? -17.373 -8.099 -3.367 1.00 98.19 466 ASN A CA 1
ATOM 3442 C C . ASN A 1 466 ? -16.845 -9.542 -3.477 1.00 98.19 466 ASN A C 1
ATOM 3444 O O . ASN A 1 466 ? -17.131 -10.369 -2.618 1.00 98.19 466 ASN A O 1
ATOM 3448 N N . VAL A 1 467 ? -16.030 -9.854 -4.488 1.00 98.31 467 VAL A N 1
ATOM 3449 C CA . VAL A 1 467 ? -15.446 -11.201 -4.648 1.00 98.31 467 VAL A CA 1
ATOM 3450 C C . VAL A 1 467 ? -14.518 -11.548 -3.475 1.00 98.31 467 VAL A C 1
ATOM 3452 O O . VAL A 1 467 ? -14.560 -12.670 -2.973 1.00 98.31 467 VAL A O 1
ATOM 3455 N N . ALA A 1 468 ? -13.721 -10.588 -3.004 1.00 98.38 468 ALA A N 1
ATOM 3456 C CA . ALA A 1 468 ? -12.847 -10.728 -1.843 1.00 98.38 468 ALA A CA 1
ATOM 3457 C C . ALA A 1 468 ? -13.629 -11.063 -0.565 1.00 98.38 468 ALA A C 1
ATOM 3459 O O . ALA A 1 468 ? -13.216 -11.946 0.183 1.00 98.38 468 ALA A O 1
ATOM 3460 N N . TRP A 1 469 ? -14.775 -10.413 -0.345 1.00 97.81 469 TRP A N 1
ATOM 3461 C CA . TRP A 1 469 ? -15.633 -10.647 0.818 1.00 97.81 469 TRP A CA 1
ATOM 3462 C C . TRP A 1 469 ? -16.137 -12.095 0.874 1.00 97.81 469 TRP A C 1
ATOM 3464 O O . TRP A 1 469 ? -16.123 -12.712 1.937 1.00 97.81 469 TRP A O 1
ATOM 3474 N N . HIS A 1 470 ? -16.501 -12.674 -0.277 1.00 96.50 470 HIS A N 1
ATOM 3475 C CA . HIS A 1 470 ? -16.877 -14.092 -0.370 1.00 96.50 470 HIS A CA 1
ATOM 3476 C C . HIS A 1 470 ? -15.697 -15.023 -0.092 1.00 96.50 470 HIS A C 1
ATOM 3478 O O . HIS A 1 470 ? -15.881 -16.062 0.531 1.00 96.50 470 HIS A O 1
ATOM 3484 N N . ILE A 1 471 ? -14.474 -14.668 -0.505 1.00 96.50 471 ILE A N 1
ATOM 3485 C CA . ILE A 1 471 ? -13.290 -15.443 -0.102 1.00 96.50 471 ILE A CA 1
ATOM 3486 C C . ILE A 1 471 ? -13.120 -15.370 1.413 1.00 96.50 471 ILE A C 1
ATOM 3488 O O . ILE A 1 471 ? -12.891 -16.405 2.016 1.00 96.50 471 ILE A O 1
ATOM 3492 N N . GLU A 1 472 ? -13.244 -14.200 2.030 1.00 95.31 472 GLU A N 1
ATOM 3493 C CA . GLU A 1 472 ? -13.059 -14.012 3.474 1.00 95.31 472 GLU A CA 1
ATOM 3494 C C . GLU A 1 472 ? -14.102 -14.766 4.321 1.00 95.31 472 GLU A C 1
ATOM 3496 O O . GLU A 1 472 ? -13.732 -15.401 5.308 1.00 95.31 472 GLU A O 1
ATOM 3501 N N . ASN A 1 473 ? -15.380 -14.741 3.921 1.00 91.69 473 ASN A N 1
ATOM 3502 C CA . ASN A 1 473 ? -16.499 -15.154 4.778 1.00 91.69 473 ASN A CA 1
ATOM 3503 C C . ASN A 1 473 ? -17.091 -16.537 4.454 1.00 91.69 473 ASN A C 1
ATOM 3505 O O . ASN A 1 473 ? -17.797 -17.101 5.289 1.00 91.69 473 ASN A O 1
ATOM 3509 N N . GLU A 1 474 ? -16.806 -17.126 3.287 1.00 80.81 474 GLU A N 1
ATOM 3510 C CA . GLU A 1 474 ? -17.303 -18.469 2.963 1.00 80.81 474 GLU A CA 1
ATOM 3511 C C . GLU A 1 474 ? -16.473 -19.563 3.664 1.00 80.81 474 GLU A C 1
ATOM 3513 O O . GLU A 1 474 ? -15.268 -19.700 3.398 1.00 80.81 474 GLU A O 1
ATOM 3518 N N . PRO A 1 475 ? -17.081 -20.407 4.519 1.00 68.25 475 PRO A N 1
ATOM 3519 C CA . PRO A 1 475 ? -16.361 -21.473 5.203 1.00 68.25 475 PRO A CA 1
ATOM 3520 C C . PRO A 1 475 ? -15.814 -22.523 4.219 1.00 68.25 475 PRO A C 1
ATOM 3522 O O . PRO A 1 475 ? -16.362 -22.783 3.137 1.00 68.25 475 PRO A O 1
ATOM 3525 N N . LEU A 1 476 ? -14.698 -23.163 4.592 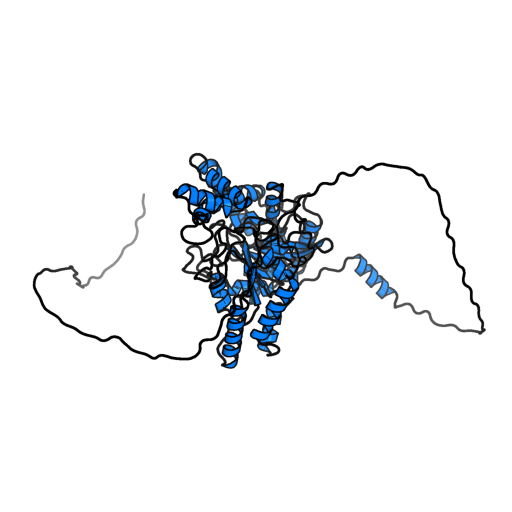1.00 57.41 476 LEU A N 1
ATOM 3526 C CA . LEU A 1 476 ? -14.244 -24.378 3.909 1.00 57.41 476 LEU A CA 1
ATOM 3527 C C . LEU A 1 476 ? -15.124 -25.554 4.340 1.00 57.41 476 LEU A C 1
ATOM 3529 O O . LEU A 1 476 ? -15.502 -25.623 5.510 1.00 57.41 476 LEU A O 1
ATOM 3533 N N . PRO A 1 477 ? -15.439 -26.503 3.442 1.00 49.00 477 PRO A N 1
ATOM 3534 C CA . PRO A 1 477 ? -15.968 -27.774 3.892 1.00 49.00 477 PRO A CA 1
ATOM 3535 C C . PRO A 1 477 ? -14.918 -28.443 4.776 1.00 49.00 477 PRO A C 1
ATOM 3537 O O . PRO A 1 477 ? -13.732 -28.464 4.438 1.00 49.00 477 PRO A O 1
ATOM 3540 N N . GLU A 1 478 ? -15.364 -29.021 5.883 1.00 46.38 478 GLU A N 1
ATOM 3541 C CA . GLU A 1 478 ? -14.510 -29.894 6.673 1.00 46.38 478 GLU A CA 1
ATOM 3542 C C . GLU A 1 478 ? -13.928 -31.009 5.799 1.00 46.38 478 GLU A C 1
ATOM 3544 O O . GLU A 1 478 ? -14.628 -31.533 4.912 1.00 46.38 478 GLU A O 1
ATOM 3549 N N . PRO A 1 479 ? -12.659 -31.385 6.025 1.00 47.78 479 PRO A N 1
ATOM 3550 C CA . PRO A 1 479 ? -12.023 -32.452 5.278 1.00 47.78 479 PRO A CA 1
ATOM 3551 C C . PRO A 1 479 ? -12.867 -33.731 5.347 1.00 47.78 479 PRO A C 1
ATOM 3553 O O . PRO A 1 479 ? -13.411 -34.094 6.388 1.00 47.78 479 PRO A O 1
ATOM 3556 N N . ALA A 1 480 ? -12.948 -34.466 4.234 1.00 46.12 480 ALA A N 1
ATOM 3557 C CA . ALA A 1 480 ? -13.790 -35.663 4.100 1.00 46.12 480 ALA A CA 1
ATOM 3558 C C . ALA A 1 480 ? -13.546 -36.746 5.179 1.00 46.12 480 ALA A C 1
ATOM 3560 O O . ALA A 1 480 ? -14.417 -37.584 5.418 1.00 46.12 480 ALA A O 1
ATOM 3561 N N . ARG A 1 481 ? -12.384 -36.721 5.850 1.00 45.88 481 ARG A N 1
ATOM 3562 C CA . ARG A 1 481 ? -12.080 -37.567 7.016 1.00 45.88 481 ARG A CA 1
ATOM 3563 C C . ARG A 1 481 ? -12.969 -37.265 8.226 1.00 45.88 481 ARG A C 1
ATOM 3565 O O . ARG A 1 481 ? -13.392 -38.203 8.888 1.00 45.88 481 ARG A O 1
ATOM 3572 N N . GLU A 1 482 ? -13.290 -36.001 8.478 1.00 44.84 482 GLU A N 1
ATOM 3573 C CA . GLU A 1 482 ? -14.124 -35.582 9.613 1.00 44.84 482 GLU A CA 1
ATOM 3574 C C . GLU A 1 482 ? -15.612 -35.809 9.345 1.00 44.84 482 GLU A C 1
ATOM 3576 O O . GLU A 1 482 ? -16.332 -36.195 10.259 1.00 44.84 482 GLU A O 1
ATOM 3581 N N . ARG A 1 483 ? -16.058 -35.712 8.082 1.00 45.03 483 ARG A N 1
ATOM 3582 C CA . ARG A 1 483 ? -17.409 -36.157 7.687 1.00 45.03 483 ARG A CA 1
ATOM 3583 C C . ARG A 1 483 ? -17.623 -37.644 7.939 1.00 45.03 483 ARG A C 1
ATOM 3585 O O . ARG A 1 483 ? -18.699 -38.017 8.383 1.00 45.03 483 ARG A O 1
ATOM 3592 N N . ARG A 1 484 ? -16.612 -38.482 7.666 1.00 47.56 484 ARG A N 1
ATOM 3593 C CA . ARG A 1 484 ? -16.683 -39.921 7.961 1.00 47.56 484 ARG A CA 1
ATOM 3594 C C . ARG A 1 484 ? -16.686 -40.203 9.460 1.00 47.56 484 ARG A C 1
ATOM 3596 O O . ARG A 1 484 ? -17.460 -41.054 9.871 1.00 47.56 484 ARG A O 1
ATOM 3603 N N . ALA A 1 485 ? -15.876 -39.482 10.240 1.00 49.78 485 ALA A N 1
ATOM 3604 C CA . ALA A 1 485 ? -15.834 -39.611 11.698 1.00 49.78 485 ALA A CA 1
ATOM 3605 C C . ALA A 1 485 ? -17.175 -39.225 12.348 1.00 49.78 485 ALA A C 1
ATOM 3607 O O . ALA A 1 485 ? -17.711 -39.998 13.134 1.00 49.78 485 ALA A O 1
ATOM 3608 N N . ARG A 1 486 ? -17.777 -38.107 11.920 1.00 53.16 486 ARG A N 1
ATOM 3609 C CA . ARG A 1 486 ? -19.110 -37.687 12.379 1.00 53.16 486 ARG A CA 1
ATOM 3610 C C . ARG A 1 486 ? -20.225 -38.615 11.917 1.00 53.16 486 ARG A C 1
ATOM 3612 O O . ARG A 1 486 ? -21.074 -38.969 12.718 1.00 53.16 486 ARG A O 1
ATOM 3619 N N . SER A 1 487 ? -20.176 -39.092 10.670 1.00 50.53 487 SER A N 1
ATOM 3620 C CA . SER A 1 487 ? -21.147 -40.087 10.199 1.00 50.53 487 SER A CA 1
ATOM 3621 C C . SER A 1 487 ? -21.003 -41.437 10.901 1.00 50.53 487 SER A C 1
ATOM 3623 O O . SER A 1 487 ? -21.971 -42.178 10.949 1.00 50.53 487 SER A O 1
ATOM 3625 N N . SER A 1 488 ? -19.809 -41.774 11.412 1.00 49.12 488 SER A N 1
ATOM 3626 C CA . SER A 1 488 ? -19.594 -42.993 12.199 1.00 49.12 488 SER A CA 1
ATOM 3627 C C . SER A 1 488 ? -19.980 -42.834 13.671 1.00 49.12 488 SER A C 1
ATOM 3629 O O . SER A 1 488 ? -20.392 -43.817 14.275 1.00 49.12 488 SER A O 1
ATOM 3631 N N . GLU A 1 489 ? -19.879 -41.625 14.233 1.00 49.03 489 GLU A N 1
ATOM 3632 C CA . GLU A 1 489 ? -20.361 -41.306 15.585 1.00 49.03 489 GLU A CA 1
ATOM 3633 C C . GLU A 1 489 ? -21.897 -41.221 15.629 1.00 49.03 489 GLU A C 1
ATOM 3635 O O . GLU A 1 489 ? -22.491 -41.799 16.531 1.00 49.03 489 GLU A O 1
ATOM 3640 N N . GLU A 1 490 ? -22.553 -40.647 14.612 1.00 46.94 490 GLU A N 1
ATOM 3641 C CA . GLU A 1 490 ? -24.027 -40.639 14.504 1.00 46.94 490 GLU A CA 1
ATOM 3642 C C . GLU A 1 490 ? -24.630 -42.036 14.257 1.00 46.94 490 GLU A C 1
ATOM 3644 O O . GLU A 1 490 ? -25.787 -42.269 14.583 1.00 46.94 490 GLU A O 1
ATOM 3649 N N . THR A 1 491 ? -23.867 -43.001 13.726 1.00 44.03 491 THR A N 1
ATOM 3650 C CA . THR A 1 491 ? -24.331 -44.398 13.575 1.00 44.03 491 THR A CA 1
ATOM 3651 C C . THR A 1 491 ? -24.077 -45.288 14.795 1.00 44.03 491 THR A C 1
ATOM 3653 O O . THR A 1 491 ? -24.417 -46.466 14.750 1.00 44.03 491 THR A O 1
ATOM 3656 N N . LEU A 1 492 ? -23.462 -44.773 15.866 1.00 42.34 492 LEU A N 1
ATOM 3657 C CA . LEU A 1 492 ? -23.184 -45.543 17.089 1.00 42.34 492 LEU A CA 1
ATOM 3658 C C . LEU A 1 492 ? -24.144 -45.225 18.250 1.00 42.34 492 LEU A C 1
ATOM 3660 O O . LEU A 1 492 ? -24.006 -45.832 19.310 1.00 42.34 492 LEU A O 1
ATOM 3664 N N . GLU A 1 493 ? -25.122 -44.332 18.060 1.00 40.94 493 GLU A N 1
ATOM 3665 C CA . GLU A 1 493 ? -26.134 -44.003 19.081 1.00 40.94 493 GLU A CA 1
ATOM 3666 C C . GLU A 1 493 ? -27.459 -44.784 18.945 1.00 40.94 493 GLU A C 1
ATOM 3668 O O . GLU A 1 493 ? -28.290 -44.704 19.843 1.00 40.94 493 GLU A O 1
ATOM 3673 N N . ASP A 1 494 ? -27.627 -45.620 17.912 1.00 40.44 494 ASP A N 1
ATOM 3674 C CA . ASP A 1 494 ? -28.869 -46.369 17.647 1.00 40.44 494 ASP A CA 1
ATOM 3675 C C . ASP A 1 494 ? -28.657 -47.898 17.587 1.00 40.44 494 ASP A C 1
ATOM 3677 O O . ASP A 1 494 ? -29.034 -48.536 16.614 1.00 40.44 494 ASP A O 1
ATOM 3681 N N . GLU A 1 495 ? -28.077 -48.524 18.616 1.00 35.44 495 GLU A N 1
ATOM 3682 C CA . GLU A 1 495 ? -28.324 -49.956 18.897 1.00 35.44 495 GLU A CA 1
ATOM 3683 C C . GLU A 1 495 ? -28.264 -50.232 20.415 1.00 35.44 495 GLU A C 1
ATOM 3685 O O . GLU A 1 495 ? -27.223 -50.579 20.976 1.00 35.44 495 GLU A O 1
ATOM 3690 N N . GLU A 1 496 ? -29.406 -50.097 21.099 1.00 37.25 496 GLU A N 1
ATOM 3691 C CA . GLU A 1 496 ? -29.634 -50.726 22.408 1.00 37.25 496 GLU A CA 1
ATOM 3692 C C . GLU A 1 496 ? -29.998 -52.213 22.226 1.00 37.25 496 GLU A C 1
ATOM 3694 O O . GLU A 1 496 ? -30.927 -52.520 21.474 1.00 37.25 496 GLU A O 1
ATOM 3699 N N . PRO A 1 497 ? -29.372 -53.159 22.954 1.00 37.78 497 PRO A N 1
ATOM 3700 C CA . PRO A 1 497 ? -29.928 -54.490 23.120 1.00 37.78 497 PRO A CA 1
ATOM 3701 C C . PRO A 1 497 ? -30.759 -54.581 24.409 1.00 37.78 497 PRO A C 1
ATOM 3703 O O . PRO A 1 497 ? -30.308 -54.238 25.506 1.00 37.78 497 PRO A O 1
ATOM 3706 N N . GLU A 1 498 ? -31.977 -55.102 24.258 1.00 33.41 498 GLU A N 1
ATOM 3707 C CA . GLU A 1 498 ? -32.912 -55.439 25.330 1.00 33.41 498 GLU A CA 1
ATOM 3708 C C . GLU A 1 498 ? -32.304 -56.364 26.402 1.00 33.41 498 GLU A C 1
ATOM 3710 O O . GLU A 1 498 ? -31.515 -57.276 26.149 1.00 33.41 498 GLU A O 1
ATOM 3715 N N . SER A 1 499 ? -32.745 -56.129 27.636 1.00 35.25 499 SER A N 1
ATOM 3716 C CA . SER A 1 499 ? -32.326 -56.792 28.867 1.00 35.25 499 SER A CA 1
ATOM 3717 C C . SER A 1 499 ? -32.695 -58.280 28.959 1.00 35.25 499 SER A C 1
ATOM 3719 O O . SER A 1 499 ? -33.829 -58.655 28.666 1.00 35.25 499 SER A O 1
ATOM 3721 N N . ALA A 1 500 ? -31.832 -59.085 29.588 1.00 31.48 500 ALA A N 1
ATOM 3722 C CA . ALA A 1 500 ? -32.267 -60.227 30.396 1.00 31.48 500 ALA A CA 1
ATOM 3723 C C . ALA A 1 500 ? -31.332 -60.449 31.597 1.00 31.48 500 ALA A C 1
ATOM 3725 O O . ALA A 1 500 ? -30.111 -60.341 31.514 1.00 31.48 500 ALA A O 1
ATOM 3726 N N . ALA A 1 501 ? -31.966 -60.705 32.735 1.00 32.62 501 ALA A N 1
ATOM 3727 C CA . ALA A 1 501 ? -31.440 -60.663 34.088 1.00 32.62 501 ALA A CA 1
ATOM 3728 C C . ALA A 1 501 ? -30.506 -61.826 34.482 1.00 32.62 501 ALA A C 1
ATOM 3730 O O . ALA A 1 501 ? -30.557 -62.906 33.905 1.00 32.62 501 ALA A O 1
ATOM 3731 N N . VAL A 1 502 ? -29.764 -61.612 35.580 1.00 33.34 502 VAL A N 1
ATOM 3732 C CA . VAL A 1 502 ? -29.731 -62.424 36.824 1.00 33.34 502 VAL A CA 1
ATOM 3733 C C . VAL A 1 502 ? -28.325 -62.417 37.449 1.00 33.34 502 VAL A C 1
ATOM 3735 O O . VAL A 1 502 ? -27.365 -62.900 36.868 1.00 33.34 502 VAL A O 1
ATOM 3738 N N . GLY A 1 503 ? -28.254 -61.988 38.715 1.00 28.77 503 GLY A N 1
ATOM 3739 C CA . GLY A 1 503 ? -27.533 -62.761 39.732 1.00 28.77 503 GLY A CA 1
ATOM 3740 C C . GLY A 1 503 ? -26.146 -62.300 40.196 1.00 28.77 503 GLY A C 1
ATOM 3741 O O . GLY A 1 503 ? -25.131 -62.580 39.578 1.00 28.77 503 GLY A O 1
ATOM 3742 N N . SER A 1 504 ? -26.126 -61.835 41.450 1.00 31.34 504 SER A N 1
ATOM 3743 C CA . SER A 1 504 ? -25.084 -62.066 42.471 1.00 31.34 504 SER A CA 1
ATOM 3744 C C . SER A 1 504 ? -23.795 -61.214 42.493 1.00 31.34 504 SER A C 1
ATOM 3746 O O . SER A 1 504 ? -22.901 -61.298 41.663 1.00 31.34 504 SER A O 1
ATOM 3748 N N . ARG A 1 505 ? -23.685 -60.446 43.588 1.00 32.12 505 ARG A N 1
ATOM 3749 C CA . ARG A 1 505 ? -22.449 -60.007 44.278 1.00 32.12 505 ARG A CA 1
ATOM 3750 C C . ARG A 1 505 ? -21.579 -61.231 44.665 1.00 32.12 505 ARG A C 1
ATOM 3752 O O . ARG A 1 505 ? -22.191 -62.265 44.930 1.00 32.12 505 ARG A O 1
ATOM 3759 N N . PRO A 1 506 ? -20.233 -61.135 44.854 1.00 43.38 506 PRO A N 1
ATOM 3760 C CA . PRO A 1 506 ? -19.644 -60.206 45.837 1.00 43.38 506 PRO A CA 1
ATOM 3761 C C . PRO A 1 506 ? -18.206 -59.658 45.609 1.00 43.38 506 PRO A C 1
ATOM 3763 O O . PRO A 1 506 ? -17.374 -60.223 44.923 1.00 43.38 506 PRO A O 1
ATOM 3766 N N . ALA A 1 507 ? -17.951 -58.540 46.300 1.00 30.48 507 ALA A N 1
ATOM 3767 C CA . ALA A 1 507 ? -16.789 -58.162 47.124 1.00 30.48 507 ALA A CA 1
ATOM 3768 C C . ALA A 1 507 ? -15.309 -58.450 46.735 1.00 30.48 507 ALA A C 1
ATOM 3770 O O . ALA A 1 507 ? -14.902 -59.578 46.502 1.00 30.48 507 ALA A O 1
ATOM 3771 N N . ARG A 1 508 ? -14.503 -57.412 47.051 1.00 31.19 508 ARG A N 1
ATOM 3772 C CA . ARG A 1 508 ? -13.134 -57.369 47.635 1.00 31.19 508 ARG A CA 1
ATOM 3773 C C . ARG A 1 508 ? -11.918 -57.092 46.726 1.00 31.19 508 ARG A C 1
ATOM 3775 O O . ARG A 1 508 ? -11.473 -57.939 45.977 1.00 31.19 508 ARG A O 1
ATOM 3782 N N . ARG A 1 509 ? -11.294 -55.946 47.061 1.00 29.53 509 ARG A N 1
ATOM 3783 C CA . ARG A 1 509 ? -9.877 -55.705 47.439 1.00 29.53 509 ARG A CA 1
ATOM 3784 C C . ARG A 1 509 ? -8.763 -56.197 46.503 1.00 29.53 509 ARG A C 1
ATOM 3786 O O . ARG A 1 509 ? -8.583 -57.391 46.339 1.00 29.53 509 ARG A O 1
ATOM 3793 N N . GLY A 1 510 ? -7.820 -55.296 46.212 1.00 28.48 510 GLY A N 1
ATOM 3794 C CA . GLY A 1 510 ? -6.415 -55.689 46.052 1.00 28.48 510 GLY A CA 1
ATOM 3795 C C . GLY A 1 510 ? -5.540 -54.658 45.355 1.00 28.48 510 GLY A C 1
ATOM 3796 O O . GLY A 1 510 ? -5.792 -54.309 44.217 1.00 28.48 510 GLY A O 1
ATOM 3797 N N . ARG A 1 511 ? -4.520 -54.177 46.067 1.00 33.16 511 ARG A N 1
ATOM 3798 C CA . ARG A 1 511 ? -3.451 -53.269 45.625 1.00 33.16 511 ARG A CA 1
ATOM 3799 C C . ARG A 1 511 ? -2.382 -53.996 44.787 1.00 33.16 511 ARG A C 1
ATOM 3801 O O . ARG A 1 511 ? -2.202 -55.193 44.974 1.00 33.16 511 ARG A O 1
ATOM 3808 N N . GLY A 1 512 ? -1.570 -53.221 44.059 1.00 28.80 512 GLY A N 1
ATOM 3809 C CA . GLY A 1 512 ? -0.163 -53.529 43.720 1.00 28.80 512 GLY A CA 1
ATOM 3810 C C . GLY A 1 512 ? 0.236 -52.964 42.346 1.00 28.80 512 GLY A C 1
ATOM 3811 O O . GLY A 1 512 ? -0.299 -53.429 41.352 1.00 28.80 512 GLY A O 1
ATOM 3812 N N . THR A 1 513 ? 0.934 -51.827 42.196 1.00 35.25 513 THR A N 1
ATOM 3813 C CA . THR A 1 513 ? 2.404 -51.579 42.264 1.00 35.25 513 THR A CA 1
ATOM 3814 C C . THR A 1 513 ? 3.302 -52.633 41.618 1.00 35.25 513 THR A C 1
ATOM 3816 O O . THR A 1 513 ? 3.390 -53.708 42.193 1.00 35.25 513 THR A O 1
ATOM 3819 N N . VAL A 1 514 ? 4.038 -52.247 40.557 1.00 33.53 514 VAL A N 1
ATOM 3820 C CA . VAL A 1 514 ? 5.462 -52.535 40.195 1.00 33.53 514 VAL A CA 1
ATOM 3821 C C . VAL A 1 514 ? 5.800 -51.538 39.052 1.00 33.53 514 VAL A C 1
ATOM 3823 O O . VAL A 1 514 ? 5.019 -51.452 38.114 1.00 33.53 514 VAL A O 1
ATOM 3826 N N . GLU A 1 515 ? 6.718 -50.561 39.087 1.00 31.48 515 GLU A N 1
ATOM 3827 C CA . GLU A 1 515 ? 8.183 -50.455 39.308 1.00 31.48 515 GLU A CA 1
ATOM 3828 C C . GLU A 1 515 ? 9.145 -51.026 38.228 1.00 31.48 515 GLU A C 1
ATOM 3830 O O . GLU A 1 515 ? 9.358 -52.222 38.134 1.00 31.48 515 GLU A O 1
ATOM 3835 N N . ARG A 1 516 ? 9.819 -50.081 37.539 1.00 33.59 516 ARG A N 1
ATOM 3836 C CA . ARG A 1 516 ? 11.273 -49.941 37.237 1.00 33.59 516 ARG A CA 1
ATOM 3837 C C . ARG A 1 516 ? 12.086 -50.952 36.397 1.00 33.59 516 ARG A C 1
ATOM 3839 O O . ARG A 1 516 ? 12.112 -52.145 36.641 1.00 33.59 516 ARG A O 1
ATOM 3846 N N . GLY A 1 517 ? 12.979 -50.335 35.604 1.00 27.81 517 GLY A N 1
ATOM 3847 C CA . GLY A 1 517 ? 14.322 -50.777 35.156 1.00 27.81 517 GLY A CA 1
ATOM 3848 C C . GLY A 1 517 ? 14.648 -50.065 33.828 1.00 27.81 517 GLY A C 1
ATOM 3849 O O . GLY A 1 517 ? 13.845 -50.181 32.917 1.00 27.81 517 GLY A O 1
ATOM 3850 N N . ARG A 1 518 ? 15.625 -49.167 33.592 1.00 34.16 518 ARG A N 1
ATOM 3851 C CA . ARG A 1 518 ? 17.024 -48.896 34.011 1.00 34.16 518 ARG A CA 1
ATOM 3852 C C . ARG A 1 518 ? 18.054 -49.983 33.673 1.00 34.16 518 ARG A C 1
ATOM 3854 O O . ARG A 1 518 ? 18.134 -50.947 34.410 1.00 34.16 518 ARG A O 1
ATOM 3861 N N . GLU A 1 519 ? 18.918 -49.668 32.697 1.00 30.31 519 GLU A N 1
ATOM 3862 C CA . GLU A 1 519 ? 20.386 -49.895 32.592 1.00 30.31 519 GLU A CA 1
ATOM 3863 C C . GLU A 1 519 ? 20.881 -49.037 31.389 1.00 30.31 519 GLU A C 1
ATOM 3865 O O . GLU A 1 519 ? 20.184 -48.988 30.382 1.00 30.31 519 GLU A O 1
ATOM 3870 N N . ARG A 1 520 ? 21.827 -48.071 31.468 1.00 32.38 520 ARG A N 1
ATOM 3871 C CA . ARG A 1 520 ? 23.304 -48.072 31.706 1.00 32.38 520 ARG A CA 1
ATOM 3872 C C . ARG A 1 520 ? 24.077 -48.992 30.738 1.00 32.38 520 ARG A C 1
ATOM 3874 O O . ARG A 1 520 ? 23.589 -50.071 30.482 1.00 32.38 520 ARG A O 1
ATOM 3881 N N . VAL A 1 521 ? 25.293 -48.738 30.230 1.00 31.61 521 VAL A N 1
ATOM 3882 C CA . VAL A 1 521 ? 26.327 -47.665 30.179 1.00 31.61 521 VAL A CA 1
ATOM 3883 C C . VAL A 1 521 ? 27.430 -48.211 29.238 1.00 31.61 521 VAL A C 1
ATOM 3885 O O . VAL A 1 521 ? 27.581 -49.422 29.201 1.00 31.61 521 VAL A O 1
ATOM 3888 N N . GLU A 1 522 ? 28.194 -47.355 28.537 1.00 29.34 522 GLU A N 1
ATOM 3889 C CA . GLU A 1 522 ? 29.674 -47.399 28.293 1.00 29.34 522 GLU A CA 1
ATOM 3890 C C . GLU A 1 522 ? 30.017 -46.441 27.126 1.00 29.34 522 GLU A C 1
ATOM 3892 O O . GLU A 1 522 ? 29.400 -46.509 26.072 1.00 29.34 522 GLU A O 1
ATOM 3897 N N . ARG A 1 523 ? 30.711 -45.307 27.334 1.00 32.75 523 ARG A N 1
ATOM 3898 C CA . ARG A 1 523 ? 32.154 -45.029 27.565 1.00 32.75 523 ARG A CA 1
ATOM 3899 C C . ARG A 1 523 ? 33.056 -45.201 26.329 1.00 32.75 523 ARG A C 1
ATOM 3901 O O . ARG A 1 523 ? 33.229 -46.296 25.821 1.00 32.75 523 ARG A O 1
ATOM 3908 N N . GLY A 1 524 ? 33.719 -44.098 25.964 1.00 26.47 524 GLY A N 1
ATOM 3909 C CA . GLY A 1 524 ? 34.872 -44.025 25.062 1.00 26.47 524 GLY A CA 1
ATOM 3910 C C . GLY A 1 524 ? 35.402 -42.586 24.970 1.00 26.47 524 GLY A C 1
ATOM 3911 O O . GLY A 1 524 ? 34.781 -41.739 24.341 1.00 26.47 524 GLY A O 1
ATOM 3912 N N . GLU A 1 525 ? 36.502 -42.317 25.676 1.00 32.28 525 GLU A N 1
ATOM 3913 C CA . GLU A 1 525 ? 37.303 -41.075 25.735 1.00 32.28 525 GLU A CA 1
ATOM 3914 C C . GLU A 1 525 ? 38.061 -40.862 24.385 1.00 32.28 525 GLU A C 1
ATOM 3916 O O . GLU A 1 525 ? 38.084 -41.774 23.571 1.00 32.28 525 GLU A O 1
ATOM 3921 N N . SER A 1 526 ? 38.701 -39.745 23.996 1.00 29.62 526 SER A N 1
ATOM 3922 C CA . SER A 1 526 ? 39.563 -38.819 24.741 1.00 29.62 526 SER A CA 1
ATOM 3923 C C . SER A 1 526 ? 40.037 -37.604 23.892 1.00 29.62 526 SER A C 1
ATOM 3925 O O . SER A 1 526 ? 40.398 -37.790 22.735 1.00 29.62 526 SER A O 1
ATOM 3927 N N . ARG A 1 527 ? 40.183 -36.440 24.562 1.00 32.06 527 ARG A N 1
ATOM 3928 C CA . ARG A 1 527 ? 41.331 -35.479 24.575 1.00 32.06 527 ARG A CA 1
ATOM 3929 C C . ARG A 1 527 ? 41.631 -34.523 23.386 1.00 32.06 527 ARG A C 1
ATOM 3931 O O . ARG A 1 527 ? 41.901 -34.954 22.278 1.00 32.06 527 ARG A O 1
ATOM 3938 N N . THR A 1 528 ? 41.517 -33.204 23.660 1.00 29.28 528 THR A N 1
ATOM 3939 C CA . THR A 1 528 ? 42.575 -32.136 23.769 1.00 29.28 528 THR A CA 1
ATOM 3940 C C . THR A 1 528 ? 42.873 -31.457 22.422 1.00 29.28 528 THR A C 1
ATOM 3942 O O . THR A 1 528 ? 43.042 -32.154 21.441 1.00 29.28 528 THR A O 1
ATOM 3945 N N . GLU A 1 529 ? 42.898 -30.131 22.244 1.00 29.05 529 GLU A N 1
ATOM 3946 C CA . GLU A 1 529 ? 43.618 -29.088 22.991 1.00 29.05 529 GLU A CA 1
ATOM 3947 C C . GLU A 1 529 ? 43.143 -27.679 22.530 1.00 29.05 529 GLU A C 1
ATOM 3949 O O . GLU A 1 529 ? 42.829 -27.484 21.356 1.00 29.05 529 GLU A O 1
ATOM 3954 N N . SER A 1 530 ? 43.125 -26.692 23.436 1.00 29.23 530 SER A N 1
ATOM 3955 C CA . SER A 1 530 ? 43.133 -25.247 23.111 1.00 29.23 530 SER A CA 1
ATOM 3956 C C . SER A 1 530 ? 44.574 -24.770 22.866 1.00 29.23 530 SER A C 1
ATOM 3958 O O . SER A 1 530 ? 45.513 -25.425 23.317 1.00 29.23 530 SER A O 1
ATOM 3960 N N . PRO A 1 531 ? 44.775 -23.551 22.329 1.00 42.25 531 PRO A N 1
ATOM 3961 C CA . PRO A 1 531 ? 45.260 -22.527 23.258 1.00 42.25 531 PRO A CA 1
ATOM 3962 C C . PRO A 1 531 ? 44.642 -21.134 23.072 1.00 42.25 531 PRO A C 1
ATOM 3964 O O . PRO A 1 531 ? 44.280 -20.690 21.986 1.00 42.25 531 PRO A O 1
ATOM 3967 N N . ALA A 1 532 ? 44.584 -20.433 24.201 1.00 30.25 532 ALA A N 1
ATOM 3968 C CA . ALA A 1 532 ? 44.254 -19.026 24.344 1.00 30.25 532 ALA A CA 1
ATOM 3969 C C . ALA A 1 532 ? 45.315 -18.095 23.730 1.00 30.25 532 ALA A C 1
ATOM 3971 O O . ALA A 1 532 ? 46.502 -18.422 23.731 1.00 30.25 532 ALA A O 1
ATOM 3972 N N . ARG A 1 533 ? 44.903 -16.869 23.371 1.00 31.58 533 ARG A N 1
ATOM 3973 C CA . ARG A 1 533 ? 45.684 -15.647 23.631 1.00 31.58 533 ARG A CA 1
ATOM 3974 C C . ARG A 1 533 ? 44.786 -14.411 23.727 1.00 31.58 533 ARG A C 1
ATOM 3976 O O . ARG A 1 533 ? 44.104 -14.022 22.789 1.00 31.58 533 ARG A O 1
ATOM 3983 N N . ASP A 1 534 ? 44.849 -13.836 24.918 1.00 30.38 534 ASP A N 1
ATOM 3984 C CA . ASP A 1 534 ? 44.449 -12.503 25.350 1.00 30.38 534 ASP A CA 1
ATOM 3985 C C . ASP A 1 534 ? 45.205 -11.392 24.591 1.00 30.38 534 ASP A C 1
ATOM 3987 O O . ASP A 1 534 ? 46.395 -11.552 24.298 1.00 30.38 534 ASP A O 1
ATOM 3991 N N . ARG A 1 535 ? 44.517 -10.271 24.310 1.00 30.94 535 ARG A N 1
ATOM 3992 C CA . ARG A 1 535 ? 45.005 -8.892 24.528 1.00 30.94 535 ARG A CA 1
ATOM 3993 C C . ARG A 1 535 ? 43.931 -7.844 24.204 1.00 30.94 535 ARG A C 1
ATOM 3995 O O . ARG A 1 535 ? 43.660 -7.522 23.053 1.00 30.94 535 ARG A O 1
ATOM 4002 N N . SER A 1 536 ? 43.342 -7.325 25.278 1.00 29.98 536 SER A N 1
ATOM 4003 C CA . SER A 1 536 ? 43.098 -5.901 25.567 1.00 29.98 536 SER A CA 1
ATOM 4004 C C . SER A 1 536 ? 43.150 -4.862 24.423 1.00 29.98 536 SER A C 1
ATOM 4006 O O . SER A 1 536 ? 44.201 -4.625 23.831 1.00 29.98 536 SER A O 1
ATOM 4008 N N . ARG A 1 537 ? 42.043 -4.109 24.258 1.00 30.39 537 ARG A N 1
ATOM 4009 C CA . ARG A 1 537 ? 41.995 -2.629 24.101 1.00 30.39 537 ARG A CA 1
ATOM 4010 C C . ARG A 1 537 ? 40.542 -2.102 24.041 1.00 30.39 537 ARG A C 1
ATOM 4012 O O . ARG A 1 537 ? 39.861 -2.234 23.034 1.00 30.39 537 ARG A O 1
ATOM 4019 N N . ARG A 1 538 ? 40.091 -1.477 25.139 1.00 34.19 538 ARG A N 1
ATOM 4020 C CA . ARG A 1 538 ? 39.111 -0.358 25.174 1.00 34.19 538 ARG A CA 1
ATOM 4021 C C . ARG A 1 538 ? 39.861 0.937 24.787 1.00 34.19 538 ARG A C 1
ATOM 4023 O O . ARG A 1 538 ? 41.075 0.950 25.012 1.00 34.19 538 ARG A O 1
ATOM 4030 N N . PRO A 1 539 ? 39.235 1.995 24.221 1.00 37.44 539 PRO A N 1
ATOM 4031 C CA . PRO A 1 539 ? 38.218 2.858 24.873 1.00 37.44 539 PRO A CA 1
ATOM 4032 C C . PRO A 1 539 ? 37.108 3.303 23.871 1.00 37.44 539 PRO A C 1
ATOM 4034 O O . PRO A 1 539 ? 37.105 2.827 22.749 1.00 37.44 539 PRO A O 1
ATOM 4037 N N . ALA A 1 540 ? 36.093 4.130 24.131 1.00 27.84 540 ALA A N 1
ATOM 4038 C CA . ALA A 1 540 ? 35.791 5.123 25.158 1.00 27.84 540 ALA A CA 1
ATOM 4039 C C . ALA A 1 540 ? 34.260 5.303 25.265 1.00 27.84 540 ALA A C 1
ATOM 4041 O O . ALA A 1 540 ? 33.503 4.952 24.362 1.00 27.84 540 ALA A O 1
ATOM 4042 N N . ALA A 1 541 ? 33.843 5.849 26.404 1.00 27.81 541 ALA A N 1
ATOM 4043 C CA . ALA A 1 541 ? 32.474 6.156 26.783 1.00 27.81 541 ALA A CA 1
ATOM 4044 C C . ALA A 1 541 ? 31.846 7.285 25.946 1.00 27.81 541 ALA A C 1
ATOM 4046 O O . ALA A 1 541 ? 32.518 8.245 25.570 1.00 27.81 541 ALA A O 1
ATOM 4047 N N . ALA A 1 542 ? 30.534 7.175 25.729 1.00 32.25 542 ALA A N 1
ATOM 4048 C CA . ALA A 1 542 ? 29.677 8.254 25.255 1.00 32.25 542 ALA A CA 1
ATOM 4049 C C . ALA A 1 542 ? 29.525 9.339 26.342 1.00 32.25 542 ALA A C 1
ATOM 4051 O O . ALA A 1 542 ? 29.396 8.990 27.521 1.00 32.25 542 ALA A O 1
ATOM 4052 N N . PRO A 1 543 ? 29.510 10.638 25.992 1.00 30.91 543 PRO A N 1
ATOM 4053 C CA . PRO A 1 543 ? 29.259 11.685 26.964 1.00 30.91 543 PRO A CA 1
ATOM 4054 C C . PRO A 1 543 ? 27.756 11.814 27.235 1.00 30.91 543 PRO A C 1
ATOM 4056 O O . PRO A 1 543 ? 26.955 12.113 26.353 1.00 30.91 543 PRO A O 1
ATOM 4059 N N . SER A 1 544 ? 27.395 11.626 28.500 1.00 30.42 544 SER A N 1
ATOM 4060 C CA . SER A 1 544 ? 26.188 12.165 29.113 1.00 30.42 544 SER A CA 1
ATOM 4061 C C . SER A 1 544 ? 26.269 13.694 29.127 1.00 30.42 544 SER A C 1
ATOM 4063 O O . SER A 1 544 ? 27.171 14.242 29.767 1.00 30.42 544 SER A O 1
ATOM 4065 N N . LEU A 1 545 ? 25.330 14.381 28.474 1.00 30.83 545 LEU A N 1
ATOM 4066 C CA . LEU A 1 545 ? 25.130 15.816 28.664 1.00 30.83 545 LEU A CA 1
ATOM 4067 C C . LEU A 1 545 ? 23.903 16.084 29.529 1.00 30.83 545 LEU A C 1
ATOM 4069 O O . LEU A 1 545 ? 22.869 15.424 29.455 1.00 30.83 545 LEU A O 1
ATOM 4073 N N . GLN A 1 546 ? 24.142 17.022 30.430 1.00 27.62 546 GLN A N 1
ATOM 4074 C CA . GLN A 1 546 ? 23.423 17.316 31.648 1.00 27.62 546 GLN A CA 1
ATOM 4075 C C . GLN A 1 546 ? 22.087 18.010 31.391 1.00 27.62 546 GLN A C 1
ATOM 4077 O O . GLN A 1 546 ? 21.935 18.817 30.478 1.00 27.62 546 GLN A O 1
ATOM 4082 N N . ARG A 1 547 ? 21.151 17.745 32.305 1.00 32.84 547 ARG A N 1
ATOM 4083 C CA . ARG A 1 547 ? 19.974 18.573 32.560 1.00 32.84 547 ARG A CA 1
ATOM 4084 C C . ARG A 1 547 ? 20.429 19.984 32.948 1.00 32.84 547 ARG A C 1
ATOM 4086 O O . ARG A 1 547 ? 20.966 20.174 34.037 1.00 32.84 547 ARG A O 1
ATOM 4093 N N . GLY A 1 548 ? 20.202 20.955 32.070 1.00 28.02 548 GLY A N 1
ATOM 4094 C CA . GLY A 1 548 ? 20.212 22.373 32.417 1.00 28.02 548 GLY A CA 1
ATOM 4095 C C . GLY A 1 548 ? 18.865 22.749 33.028 1.00 28.02 548 GLY A C 1
ATOM 4096 O O . GLY A 1 548 ? 17.830 22.585 32.387 1.00 28.02 548 GLY A O 1
ATOM 4097 N N . GLY A 1 549 ? 18.879 23.192 34.284 1.00 27.36 549 GLY A N 1
ATOM 4098 C CA . GLY A 1 549 ? 17.702 23.701 34.979 1.00 27.36 549 GLY A CA 1
ATOM 4099 C C . GLY A 1 549 ? 17.212 25.012 34.368 1.00 27.36 549 GLY A C 1
ATOM 4100 O O . GLY A 1 549 ? 18.003 25.915 34.102 1.00 27.36 549 GLY A O 1
ATOM 4101 N N . VAL A 1 550 ? 15.899 25.119 34.181 1.00 28.33 550 VAL A N 1
ATOM 4102 C CA . VAL A 1 550 ? 15.224 26.385 33.896 1.00 28.33 550 VAL A CA 1
ATOM 4103 C C . VAL A 1 550 ? 14.789 26.974 35.233 1.00 28.33 550 VAL A C 1
ATOM 4105 O O . VAL A 1 550 ? 13.976 26.388 35.948 1.00 28.33 550 VAL A O 1
ATOM 4108 N N . VAL A 1 551 ? 15.375 28.118 35.579 1.00 30.77 551 VAL A N 1
ATOM 4109 C CA . VAL A 1 551 ? 14.914 28.980 36.668 1.00 30.77 551 VAL A CA 1
ATOM 4110 C C . VAL A 1 551 ? 13.810 29.891 36.133 1.00 30.77 551 VAL A C 1
ATOM 4112 O O . VAL A 1 551 ? 13.902 30.452 35.046 1.00 30.77 551 VAL A O 1
ATOM 4115 N N . SER A 1 552 ? 12.773 29.995 36.954 1.00 32.16 552 SER A N 1
ATOM 4116 C CA . SER A 1 552 ? 11.586 30.844 36.905 1.00 32.16 552 SER A CA 1
ATOM 4117 C C . SER A 1 552 ? 11.790 32.308 36.485 1.00 32.16 552 SER A C 1
ATOM 4119 O O . SER A 1 552 ? 12.674 32.987 37.004 1.00 32.16 552 SER A O 1
ATOM 4121 N N . GLY A 1 553 ? 10.840 32.832 35.706 1.00 27.67 553 GLY A N 1
ATOM 4122 C CA . GLY A 1 553 ? 10.543 34.262 35.566 1.00 27.67 553 GLY A CA 1
ATOM 4123 C C . GLY A 1 553 ? 9.109 34.438 35.058 1.00 27.67 553 GLY A C 1
ATOM 4124 O O . GLY A 1 553 ? 8.760 33.880 34.024 1.00 27.67 553 GLY A O 1
ATOM 4125 N N . GLY A 1 554 ? 8.256 35.103 35.840 1.00 26.80 554 GLY A N 1
ATOM 4126 C CA . GLY A 1 554 ? 6.799 35.084 35.690 1.00 26.80 554 GLY A CA 1
ATOM 4127 C C . GLY A 1 554 ? 6.161 36.183 34.827 1.00 26.80 554 GLY A C 1
ATOM 4128 O O . GLY A 1 554 ? 6.769 37.200 34.525 1.00 26.80 554 GLY A O 1
ATOM 4129 N N . ALA A 1 555 ? 4.883 35.920 34.534 1.00 30.20 555 ALA A N 1
ATOM 4130 C CA . ALA A 1 555 ? 3.714 36.810 34.459 1.00 30.20 555 ALA A CA 1
ATOM 4131 C C . ALA A 1 555 ? 3.661 38.037 33.504 1.00 30.20 555 ALA A C 1
ATOM 4133 O O . ALA A 1 555 ? 4.105 39.124 33.850 1.00 30.20 555 ALA A O 1
ATOM 4134 N N . ALA A 1 556 ? 2.857 37.848 32.438 1.00 31.20 556 ALA A N 1
ATOM 4135 C CA . ALA A 1 556 ? 1.690 38.658 32.005 1.00 31.20 556 ALA A CA 1
ATOM 4136 C C . ALA A 1 556 ? 1.907 40.077 31.379 1.00 31.20 556 ALA A C 1
ATOM 4138 O O . ALA A 1 556 ? 3.031 40.555 31.305 1.00 31.20 556 ALA A O 1
ATOM 4139 N N . PRO A 1 557 ? 0.857 40.744 30.834 1.00 43.78 557 PRO A N 1
ATOM 4140 C CA . PRO A 1 557 ? 0.430 40.643 29.430 1.00 43.78 557 PRO A CA 1
ATOM 4141 C C . PRO A 1 557 ? 0.373 42.011 28.699 1.00 43.78 557 PRO A C 1
ATOM 4143 O O . PRO A 1 557 ? 0.277 43.065 29.322 1.00 43.78 557 PRO A O 1
ATOM 4146 N N . SER A 1 558 ? 0.339 42.019 27.366 1.00 31.11 558 SER A N 1
ATOM 4147 C CA . SER A 1 558 ? -0.046 43.193 26.558 1.00 31.11 558 SER A CA 1
ATOM 4148 C C . SER A 1 558 ? -0.711 42.697 25.265 1.00 31.11 558 SER A C 1
ATOM 4150 O O . SER A 1 558 ? -0.292 41.694 24.703 1.00 31.11 558 SER A O 1
ATOM 4152 N N . GLY A 1 559 ? -1.823 43.241 24.775 1.00 28.67 559 GLY A N 1
ATOM 4153 C CA . GLY A 1 559 ? -2.301 44.618 24.857 1.00 28.67 559 GLY A CA 1
ATOM 4154 C C . GLY A 1 559 ? -2.186 45.216 23.455 1.00 28.67 559 GLY A C 1
ATOM 4155 O O . GLY A 1 559 ? -1.082 45.463 22.988 1.00 28.67 559 GLY A O 1
ATOM 4156 N N . ALA A 1 560 ? -3.325 45.365 22.780 1.00 34.78 560 ALA A N 1
ATOM 4157 C CA . ALA A 1 560 ? -3.450 45.840 21.407 1.00 34.78 560 ALA A CA 1
ATOM 4158 C C . ALA A 1 560 ? -2.886 47.257 21.188 1.00 34.78 560 ALA A C 1
ATOM 4160 O O . ALA A 1 560 ? -3.068 48.131 22.035 1.00 34.78 560 ALA A O 1
ATOM 4161 N N . SER A 1 561 ? -2.323 47.506 20.003 1.00 29.73 561 SER A N 1
ATOM 4162 C CA . SER A 1 561 ? -2.290 48.835 19.383 1.00 29.73 561 SER A CA 1
ATOM 4163 C C . SER A 1 561 ? -2.058 48.748 17.866 1.00 29.73 561 SER A C 1
ATOM 4165 O O . SER A 1 561 ? -1.149 48.077 17.382 1.00 29.73 561 SER A O 1
ATOM 4167 N N . GLU A 1 562 ? -2.933 49.424 17.120 1.00 38.38 562 GLU A N 1
ATOM 4168 C CA . GLU A 1 562 ? -2.812 49.742 15.691 1.00 38.38 562 GLU A CA 1
ATOM 4169 C C . GLU A 1 562 ? -1.589 50.633 15.398 1.00 38.38 562 GLU A C 1
ATOM 4171 O O . GLU A 1 562 ? -1.126 51.352 16.291 1.00 38.38 562 GLU A O 1
ATOM 4176 N N . PRO A 1 563 ? -1.155 50.740 14.128 1.00 37.25 563 PRO A N 1
ATOM 4177 C CA . PRO A 1 563 ? -0.488 51.935 13.631 1.00 37.25 563 PRO A CA 1
ATOM 4178 C C . PRO A 1 563 ? -1.402 52.793 12.719 1.00 37.25 563 PRO A C 1
ATOM 4180 O O . PRO A 1 563 ? -2.313 52.269 12.073 1.00 37.25 563 PRO A O 1
ATOM 4183 N N . PRO A 1 564 ? -1.157 54.119 12.646 1.00 43.06 564 PRO A N 1
ATOM 4184 C CA . PRO A 1 564 ? -2.100 55.109 12.127 1.00 43.06 564 PRO A CA 1
ATOM 4185 C C . PRO A 1 564 ? -1.925 55.458 10.637 1.00 43.06 564 PRO A C 1
ATOM 4187 O O . PRO A 1 564 ? -0.929 55.138 9.991 1.00 43.06 564 PRO A O 1
ATOM 4190 N N . ALA A 1 565 ? -2.924 56.185 10.129 1.00 35.53 565 ALA A N 1
ATOM 4191 C CA . ALA A 1 565 ? -3.064 56.703 8.772 1.00 35.53 565 ALA A CA 1
ATOM 4192 C C . ALA A 1 565 ? -2.442 58.102 8.541 1.00 35.53 565 ALA A C 1
ATOM 4194 O O . ALA A 1 565 ? -2.319 58.905 9.463 1.00 35.53 565 ALA A O 1
ATOM 4195 N N . GLY A 1 566 ? -2.197 58.418 7.260 1.00 27.69 566 GLY A N 1
ATOM 4196 C CA . GLY A 1 566 ? -2.034 59.773 6.695 1.00 27.69 566 GLY A CA 1
ATOM 4197 C C . GLY A 1 566 ? -0.879 59.846 5.683 1.00 27.69 566 GLY A C 1
ATOM 4198 O O . GLY A 1 566 ? 0.210 59.389 5.987 1.00 27.69 566 GLY A O 1
ATOM 4199 N N . GLY A 1 567 ? -0.977 60.383 4.462 1.00 29.03 567 GLY A N 1
ATOM 4200 C CA . GLY A 1 567 ? -2.020 61.117 3.740 1.00 29.03 567 GLY A CA 1
ATOM 4201 C C . GLY A 1 567 ? -1.365 62.061 2.702 1.00 29.03 567 GLY A C 1
ATOM 4202 O O . GLY A 1 567 ? -0.263 62.545 2.941 1.00 29.03 567 GLY A O 1
ATOM 4203 N N . SER A 1 568 ? -2.083 62.373 1.607 1.00 29.77 568 SER A N 1
ATOM 4204 C CA . SER A 1 568 ? -1.807 63.381 0.537 1.00 29.77 568 SER A CA 1
ATOM 4205 C C . SER A 1 568 ? -0.766 63.014 -0.548 1.00 29.77 568 SER A C 1
ATOM 4207 O O . SER A 1 568 ? 0.274 62.460 -0.234 1.00 29.77 568 SER A O 1
ATOM 4209 N N . GLY A 1 569 ? -0.921 63.259 -1.860 1.00 29.00 569 GLY A N 1
ATOM 4210 C CA . GLY A 1 569 ? -1.970 63.891 -2.677 1.00 29.00 569 GLY A CA 1
ATOM 4211 C C . GLY A 1 569 ? -1.414 65.002 -3.597 1.00 29.00 569 GLY A C 1
ATOM 4212 O O . GLY A 1 569 ? -1.112 66.063 -3.072 1.00 29.00 569 GLY A O 1
ATOM 4213 N N . ALA A 1 570 ? -1.327 64.793 -4.930 1.00 29.31 570 ALA A N 1
ATOM 4214 C CA . ALA A 1 570 ? -1.366 65.811 -6.024 1.00 29.31 570 ALA A CA 1
ATOM 4215 C C . ALA A 1 570 ? -1.120 65.155 -7.418 1.00 29.31 570 ALA A C 1
ATOM 4217 O O . ALA A 1 570 ? -0.092 64.518 -7.605 1.00 29.31 570 ALA A O 1
ATOM 4218 N N . LYS A 1 571 ? -2.134 65.072 -8.308 1.00 29.56 571 LYS A N 1
ATOM 4219 C CA . LYS A 1 571 ? -2.454 65.909 -9.512 1.00 29.56 571 LYS A CA 1
ATOM 4220 C C . LYS A 1 571 ? -1.568 65.667 -10.762 1.00 29.56 571 LYS A C 1
ATOM 4222 O O . LYS A 1 571 ? -0.382 65.937 -10.708 1.00 29.56 571 LYS A O 1
ATOM 4227 N N . ALA A 1 572 ? -2.139 65.039 -11.811 1.00 30.55 572 ALA A N 1
ATOM 4228 C CA . ALA A 1 572 ? -2.544 65.591 -13.140 1.00 30.55 572 ALA A CA 1
ATOM 4229 C C . ALA A 1 572 ? -1.347 65.814 -14.105 1.00 30.55 572 ALA A C 1
ATOM 4231 O O . ALA A 1 572 ? -0.363 66.401 -13.688 1.00 30.55 572 ALA A O 1
ATOM 4232 N N . ASP A 1 573 ? -1.309 65.338 -15.361 1.00 29.16 573 ASP A N 1
ATOM 4233 C CA . ASP A 1 573 ? -2.205 65.690 -16.478 1.00 29.16 573 ASP A CA 1
ATOM 4234 C C . ASP A 1 573 ? -1.945 64.840 -17.769 1.00 29.16 573 ASP A C 1
ATOM 4236 O O . ASP A 1 573 ? -0.857 64.295 -17.939 1.00 29.16 573 ASP A O 1
ATOM 4240 N N . ALA A 1 574 ? -2.945 64.846 -18.668 1.00 30.72 574 ALA A N 1
ATOM 4241 C CA . ALA A 1 574 ? -2.938 64.779 -20.150 1.00 30.72 574 ALA A CA 1
ATOM 4242 C C . ALA A 1 574 ? -2.639 63.507 -21.006 1.00 30.72 574 ALA A C 1
ATOM 4244 O O . ALA A 1 574 ? -1.593 62.875 -20.907 1.00 30.72 574 ALA A O 1
ATOM 4245 N N . GLY A 1 575 ? -3.536 63.292 -21.997 1.00 27.75 575 GLY A N 1
ATOM 4246 C CA . GLY A 1 575 ? -3.280 62.722 -23.346 1.00 27.75 575 GLY A CA 1
ATOM 4247 C C . GLY A 1 575 ? -3.851 61.317 -23.608 1.00 27.75 575 GLY A C 1
ATOM 4248 O O . GLY A 1 575 ? -3.329 60.355 -23.067 1.00 27.75 575 GLY A O 1
ATOM 4249 N N . GLU A 1 576 ? -5.024 61.165 -24.251 1.00 30.95 576 GLU A N 1
ATOM 4250 C CA . GLU A 1 576 ? -5.206 60.763 -25.681 1.00 30.95 576 GLU A CA 1
ATOM 4251 C C . GLU A 1 576 ? -4.585 59.377 -26.018 1.00 30.95 576 GLU A C 1
ATOM 4253 O O . GLU A 1 576 ? -3.432 59.126 -25.719 1.00 30.95 576 GLU A O 1
ATOM 4258 N N . ASP A 1 577 ? -5.225 58.372 -26.626 1.00 31.59 577 ASP A N 1
ATOM 4259 C CA . ASP A 1 577 ? -6.311 58.343 -27.602 1.00 31.59 577 ASP A CA 1
ATOM 4260 C C . ASP A 1 577 ? -6.924 56.911 -27.705 1.00 31.59 577 ASP A C 1
ATOM 4262 O O . ASP A 1 577 ? -6.378 55.917 -27.224 1.00 31.59 577 ASP A O 1
ATOM 4266 N N . ARG A 1 578 ? -8.111 56.828 -28.308 1.00 36.91 578 ARG A N 1
ATOM 4267 C CA . ARG A 1 578 ? -9.065 55.698 -28.456 1.00 36.91 578 ARG A CA 1
ATOM 4268 C C . ARG A 1 578 ? -8.653 54.635 -29.529 1.00 36.91 578 ARG A C 1
ATOM 4270 O O . ARG A 1 578 ? -7.610 54.777 -30.146 1.00 36.91 578 ARG A O 1
ATOM 4277 N N . PRO A 1 579 ? -9.524 53.681 -29.964 1.00 47.53 579 PRO A N 1
ATOM 4278 C CA . PRO A 1 579 ? -10.277 52.661 -29.217 1.00 47.53 579 PRO A CA 1
ATOM 4279 C C . PRO A 1 579 ? -10.318 51.261 -29.896 1.00 47.53 579 PRO A C 1
ATOM 4281 O O . PRO A 1 579 ? -10.045 51.070 -31.080 1.00 47.53 579 PRO A O 1
ATOM 4284 N N . ARG A 1 580 ? -10.863 50.293 -29.146 1.00 38.28 580 ARG A N 1
ATOM 4285 C CA . ARG A 1 580 ? -11.492 49.057 -29.646 1.00 38.28 580 ARG A CA 1
ATOM 4286 C C . ARG A 1 580 ? -12.695 49.362 -30.550 1.00 38.28 580 ARG A C 1
ATOM 4288 O O . ARG A 1 580 ? -13.587 50.117 -30.162 1.00 38.28 580 ARG A O 1
ATOM 4295 N N . THR A 1 581 ? -12.786 48.694 -31.696 1.00 35.41 581 THR A N 1
ATOM 4296 C CA . THR A 1 581 ? -13.999 48.638 -32.517 1.00 35.41 581 THR A CA 1
ATOM 4297 C C . THR A 1 581 ? -14.808 47.386 -32.188 1.00 35.41 581 THR A C 1
ATOM 4299 O O . THR A 1 581 ? -14.348 46.254 -32.283 1.00 35.41 581 THR A O 1
ATOM 4302 N N . GLY A 1 582 ? -16.066 47.602 -31.823 1.00 32.78 582 GLY A N 1
ATOM 4303 C CA . GLY A 1 582 ? -17.145 46.662 -32.083 1.00 32.78 582 GLY A CA 1
ATOM 4304 C C . GLY A 1 582 ? -18.176 47.375 -32.945 1.00 32.78 582 GLY A C 1
ATOM 4305 O O . GLY A 1 582 ? -18.367 48.582 -32.791 1.00 32.78 582 GLY A O 1
ATOM 4306 N N . ARG A 1 583 ? -18.886 46.656 -33.818 1.00 31.45 583 ARG A N 1
ATOM 4307 C CA . ARG A 1 583 ? -20.213 47.098 -34.257 1.00 31.45 583 ARG A CA 1
ATOM 4308 C C . ARG A 1 583 ? -21.115 45.936 -34.645 1.00 31.45 583 ARG A C 1
ATOM 4310 O O . ARG A 1 583 ? -20.720 44.936 -35.225 1.00 31.45 583 ARG A O 1
ATOM 4317 N N . ARG A 1 584 ? -22.354 46.142 -34.224 1.00 35.72 584 ARG A N 1
ATOM 4318 C CA . ARG A 1 584 ? -23.545 45.303 -34.231 1.00 35.72 584 ARG A CA 1
ATOM 4319 C C . ARG A 1 584 ? -24.440 45.679 -35.427 1.00 35.72 584 ARG A C 1
ATOM 4321 O O . ARG A 1 584 ? -24.390 46.823 -35.867 1.00 35.72 584 ARG A O 1
ATOM 4328 N N . ARG A 1 585 ? -25.416 44.789 -35.681 1.00 36.34 585 ARG A N 1
ATOM 4329 C CA . ARG A 1 585 ? -26.822 45.000 -36.128 1.00 36.34 585 ARG A CA 1
ATOM 4330 C C . ARG A 1 585 ? -27.155 44.967 -37.627 1.00 36.34 585 ARG A C 1
ATOM 4332 O O . ARG A 1 585 ? -26.661 45.768 -38.402 1.00 36.34 585 ARG A O 1
ATOM 4339 N N . GLY A 1 586 ? -28.220 44.208 -37.931 1.00 29.84 586 GLY A N 1
ATOM 4340 C CA . GLY A 1 586 ? -29.188 44.551 -38.983 1.00 29.84 586 GLY A CA 1
ATOM 4341 C C . GLY A 1 586 ? -30.075 43.394 -39.465 1.00 29.84 586 GLY A C 1
ATOM 4342 O O . GLY A 1 586 ? -29.615 42.542 -40.202 1.00 29.84 586 GLY A O 1
ATOM 4343 N N . ARG A 1 587 ? -31.359 43.381 -39.075 1.00 35.41 587 ARG A N 1
ATOM 4344 C CA . ARG A 1 587 ? -32.431 42.471 -39.551 1.00 35.41 587 ARG A CA 1
ATOM 4345 C C . ARG A 1 587 ? -32.822 42.748 -41.019 1.00 35.41 587 ARG A C 1
ATOM 4347 O O . ARG A 1 587 ? -32.965 43.923 -41.338 1.00 35.41 587 ARG A O 1
ATOM 4354 N N . ARG A 1 588 ? -33.264 41.728 -41.784 1.00 32.09 588 ARG A N 1
ATOM 4355 C CA . ARG A 1 588 ? -34.658 41.554 -42.306 1.00 32.09 588 ARG A CA 1
ATOM 4356 C C . ARG A 1 588 ? -34.786 40.497 -43.433 1.00 32.09 588 ARG A C 1
ATOM 4358 O O . ARG A 1 588 ? -34.074 40.575 -44.414 1.00 32.09 588 ARG A O 1
ATOM 4365 N N . ARG A 1 589 ? -35.844 39.673 -43.294 1.00 34.44 589 ARG A N 1
ATOM 4366 C CA . ARG A 1 589 ? -36.806 39.136 -44.296 1.00 34.44 589 ARG A CA 1
ATOM 4367 C C . ARG A 1 589 ? -36.309 38.326 -45.511 1.00 34.44 589 ARG A C 1
ATOM 4369 O O . ARG A 1 589 ? -35.616 38.857 -46.360 1.00 34.44 589 ARG A O 1
ATOM 4376 N N . GLY A 1 590 ? -36.924 37.153 -45.716 1.00 30.28 590 GLY A N 1
ATOM 4377 C CA . GLY A 1 590 ? -37.163 36.600 -47.058 1.00 30.28 590 GLY A CA 1
ATOM 4378 C C . GLY A 1 590 ? -37.421 35.093 -47.089 1.00 30.28 590 GLY A C 1
ATOM 4379 O O . GLY A 1 590 ? -36.524 34.314 -46.821 1.00 30.28 590 GLY A O 1
ATOM 4380 N N . ARG A 1 591 ? -38.664 34.711 -47.396 1.00 35.25 591 ARG A N 1
ATOM 4381 C CA . ARG A 1 591 ? -39.159 33.358 -47.717 1.00 35.25 591 ARG A CA 1
ATOM 4382 C C . ARG A 1 591 ? -38.348 32.676 -48.838 1.00 35.25 591 ARG A C 1
ATOM 4384 O O . ARG A 1 591 ? -37.961 33.386 -49.752 1.00 35.25 591 ARG A O 1
ATOM 4391 N N . SER A 1 592 ? -38.254 31.336 -48.814 1.00 33.72 592 SER A N 1
ATOM 4392 C CA . SER A 1 592 ? -38.855 30.373 -49.780 1.00 33.72 592 SER A CA 1
ATOM 4393 C C . SER A 1 592 ? -37.950 29.182 -50.159 1.00 33.72 592 SER A C 1
ATOM 4395 O O . SER A 1 592 ? -36.926 29.398 -50.789 1.00 33.72 592 SER A O 1
ATOM 4397 N N . GLY A 1 593 ? -38.421 27.956 -49.874 1.00 32.53 593 GLY A N 1
ATOM 4398 C CA . GLY A 1 593 ? -38.411 26.791 -50.789 1.00 32.53 593 GLY A CA 1
ATOM 4399 C C . GLY A 1 593 ? -37.108 25.988 -51.035 1.00 32.53 593 GLY A C 1
ATOM 4400 O O . GLY A 1 593 ? -36.094 26.594 -51.357 1.00 32.53 593 GLY A O 1
ATOM 4401 N N . PRO A 1 594 ? -37.140 24.634 -50.966 1.00 55.94 594 PRO A N 1
ATOM 4402 C CA . PRO A 1 594 ? -36.048 23.723 -51.358 1.00 55.94 594 PRO A CA 1
ATOM 4403 C C . PRO A 1 594 ? -36.193 23.239 -52.824 1.00 55.94 594 PRO A C 1
ATOM 4405 O O . PRO A 1 594 ? -37.246 23.468 -53.426 1.00 55.94 594 PRO A O 1
ATOM 4408 N N . PRO A 1 595 ? -35.164 22.603 -53.425 1.00 49.69 595 PRO A N 1
ATOM 4409 C CA . PRO A 1 595 ? -35.113 21.123 -53.562 1.00 49.69 595 PRO A CA 1
ATOM 4410 C C . PRO A 1 595 ? -33.675 20.563 -53.367 1.00 49.69 595 PRO A C 1
ATOM 4412 O O . PRO A 1 595 ? -32.709 21.311 -53.432 1.00 49.69 595 PRO A O 1
ATOM 4415 N N . ALA A 1 596 ? -33.431 19.338 -52.886 1.00 38.62 596 ALA A N 1
ATOM 4416 C CA . ALA A 1 596 ? -33.636 17.991 -53.450 1.00 38.62 596 ALA A CA 1
ATOM 4417 C C . ALA A 1 596 ? -32.704 17.604 -54.629 1.00 38.62 596 ALA A C 1
ATOM 4419 O O . ALA A 1 596 ? -32.836 18.143 -55.719 1.00 38.62 596 ALA A O 1
ATOM 4420 N N . GLN A 1 597 ? -31.880 16.578 -54.350 1.00 38.66 597 GLN A N 1
ATOM 4421 C CA . GLN A 1 597 ? -31.348 15.500 -55.212 1.00 38.66 597 GLN A CA 1
ATOM 4422 C C . GLN A 1 597 ? -30.326 15.792 -56.329 1.00 38.66 597 GLN A C 1
ATOM 4424 O O . GLN A 1 597 ? -30.454 16.735 -57.099 1.00 38.66 597 GLN A O 1
ATOM 4429 N N . GLY A 1 598 ? -29.355 14.872 -56.441 1.00 31.31 598 GLY A N 1
ATOM 4430 C CA . GLY A 1 598 ? -28.470 14.701 -57.596 1.00 31.31 598 GLY A CA 1
ATOM 4431 C C . GLY A 1 598 ? -27.194 13.924 -57.259 1.00 31.31 598 GLY A C 1
ATOM 4432 O O . GLY A 1 598 ? -26.208 14.530 -56.855 1.00 31.31 598 GLY A O 1
ATOM 4433 N N . GLU A 1 599 ? -27.248 12.596 -57.389 1.00 43.88 599 GLU A N 1
ATOM 4434 C CA . GLU A 1 599 ? -26.093 11.690 -57.499 1.00 43.88 599 GLU A CA 1
ATOM 4435 C C . GLU A 1 599 ? -25.306 11.907 -58.811 1.00 43.88 599 GLU A C 1
ATOM 4437 O O . GLU A 1 599 ? -25.801 12.560 -59.726 1.00 43.88 599 GLU A O 1
ATOM 4442 N N . GLU A 1 600 ? -24.136 11.253 -58.871 1.00 44.62 600 GLU A N 1
ATOM 4443 C CA . GLU A 1 600 ? -23.275 10.890 -60.019 1.00 44.62 600 GLU A CA 1
ATOM 4444 C C . GLU A 1 600 ? -21.940 11.640 -60.116 1.00 44.62 600 GLU A C 1
ATOM 4446 O O . GLU A 1 600 ? -21.830 12.717 -60.701 1.00 44.62 600 GLU A O 1
ATOM 4451 N N . SER A 1 601 ? -20.874 11.044 -59.570 1.00 43.88 601 SER A N 1
ATOM 4452 C CA . SER A 1 601 ? -19.828 10.289 -60.305 1.00 43.88 601 SER A CA 1
ATOM 4453 C C . SER A 1 601 ? -18.666 9.899 -59.389 1.00 43.88 601 SER A C 1
ATOM 4455 O O . SER A 1 601 ? -18.324 10.689 -58.479 1.00 43.88 601 SER A O 1
#

Sequence (601 aa):
MRGIGGVKARLESGETTAVELVRETLDAIEAAEAGQEGLNAFLSLRRELALAEAEALDWEREEGIEVGPLAGVPVAVKDNIAVADGPTTAGSRILQGFVPPYDAGAVARLKHAGAIVIGKTNLDEFAMGSSTENSAFGPTRNPHDRSRVPGGSSGGSAAAVAAGYVSGALGSDTGGSIRQPAALCGVVGVKPTYGRVSRAGLVAFASSLDQIGPITASVEDAALLLTAISGFDPLDSTSAERPVPDYAHSLQRPLRGLRIGVPREYFPAELDPAVRAACDAALDRLRRAGAKVREVDLPHTSEGIAAYYVVATAEASSNLARYDGVRYGMRADATADLQEMYVRTRHEGFGHEVRRRILLGTYVLSAGYYEAYYRQGCRVRALIAADFERAFADCHCLLTPTTPTPAFRIGEKIGDPLAMYLADVFTVAVNLAGLPAVTVPAGTVGRLPVGVQLIGPAWSEERLLNVAWHIENEPLPEPARERRARSSEETLEDEEPESAAVGSRPARRGRGTVERGRERVERGESRTESPARDRSRRPAAAPSLQRGGVVSGGAAPSGASEPPAGGSGAKADAGEDRPRTGRRRGRRRGRSGPPAQGEES

Secondary structure (DSSP, 8-state):
---HHHHHHHHHTTSS-HHHHHHHHHHHHHHHHSSTTS---EEEE-HHHHHHHHHHHHHHHHTTPPPPTTTT-EEEEETTB--TTS---TT-GGGTT---SS--HHHHHHHHTT-EEEEEEP-SGGG--SSSTT-TT----BTTBTTB---SSSHHHHHHHHTTSSSEEEEEESSSTTHHHHHHHTSEEEE--TTSB--TTB--S-TTT-EEEEEESSHHHHHHHHHHHBS--TT-TTS---PPP-TTTTTT---TT-EEEEEGGGS-TTS-HHHHHHHHHHHHHHHHTTPEEEEE--TTGGGHHHHHHHHHHHHHHHHGGG-SSSSSS--PSPPS-HHHHHHHHHHHHS-HHHHHHHHHHHHHHSTTTTTTTHHHHHHHHHHHHHHHHHHHHH-SEEEEES-SSSPPBTTSSTT-HHHHHGGGTTTHHHHHTT--EEEEEEEEETTEEEEEEEE-STT-HHHHHHHHHHHHHSPPPPPHHHHHHHHHHHTSSS-PPPP-----------------------------------------PPPPPP-------------------------------------------------------

Foldseek 3Di:
DCAQVNVCVCCVVVVDALLRVLVVLLVVQCVQLPDPRHQQLFPDWPNVVLNVLRVVLRVCVVVVHDAAQSASFEEEEALLFADAPDQRAQLWQLRVPPHDNDGFLLVVLCVSNNYGHTGHTQFQRLQQFFFSCNRPVGAGAAPLGRQFGLTHGSSSQLRCQLVVSGNKYKDKDQQQHFQSSCFQNQWKGKFAFFQFAACGRRLDQFNLQIGMAMTHRALLSRLVSSLSRTAADPSHPRHDHDDRDSLNVLQADQQAAAEAEAEPVQDDPLFDVVLVVLLVQLVVLSVVSHYHYDYAYQPLLQCLLQLSLLRRLLRNLVSCLPSQCPPHGDWPPDDPDSVCRRVCSCVVTHTDSSVVSNVSNCVCVDPPNVVVGNVVSLVSLVSLLVRVVVSCVVGFKYKHWSFSDHTDGVPPCPVPVVVRSNRSSPGRSLSSNSWMKMWHFRDDDVSTTTIMMITGGHPCSSVRSNSRSSSVPRDGPDPVVVVVVVVVVVVVPPDDDDDDDDDDDDDDDDDDDDDDDDDDDDDDDDYDDDDDDDDDDDDDDDDDDDDDDDDDDDDDDDDDDDDDDDDDDDDDDDDDDDDDDDDDDDDDDDDDDDDDDDDDD

pLDDT: mean 83.59, std 25.45, range [26.47, 99.0]